Protein AF-0000000076195417 (afdb_homodimer)

Organism: Mytilus galloprovincialis (NCBI:txid29158)

Nearest PDB structures (foldseek):
  1zww-assembly1_B  TM=7.846E-01  e=1.740E-06  Mus musculus
  9g2r-assembly1_A  TM=7.597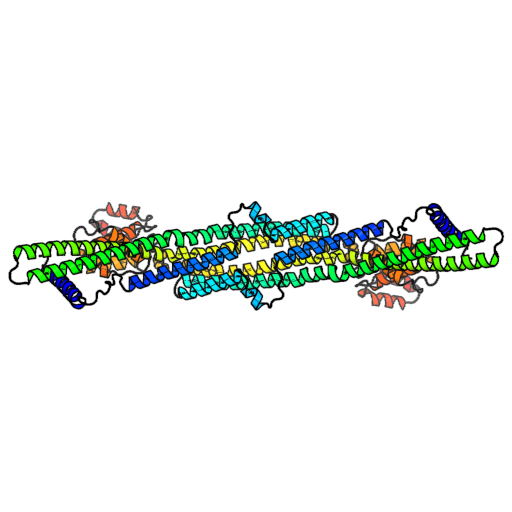E-01  e=6.320E-06  Homo sapiens
  2d4c-assembly2_D  TM=7.276E-01  e=5.664E-05  Homo sapiens
  2d4c-assembly1_B  TM=6.972E-01  e=1.080E-04  Homo sapiens
  2q12-assembly1_A-2  TM=5.935E-01  e=4.749E-03  Homo sapiens

Solvent-accessible surface area (backbone atoms only — not comparable to full-atom values): 40041 Å² total; per-residue (Å²): 129,85,59,65,61,64,60,45,50,56,47,48,54,51,47,52,57,48,58,74,55,59,80,66,87,62,80,79,79,82,65,51,73,67,52,48,54,50,51,51,49,54,51,48,53,51,50,40,44,52,53,50,45,53,34,49,41,64,54,58,55,75,69,90,62,56,69,68,62,51,49,62,68,32,48,50,30,47,34,11,52,52,28,37,52,36,10,60,74,60,29,69,86,37,71,52,13,38,50,29,36,54,48,11,52,50,35,36,52,45,33,51,47,50,51,51,40,42,52,49,44,43,60,62,31,45,47,58,49,46,42,44,65,69,46,53,49,52,54,49,50,53,32,48,51,49,27,53,52,33,44,52,51,26,53,53,35,44,52,51,23,53,53,32,51,55,54,44,72,47,91,84,58,64,52,69,61,32,46,52,51,25,51,54,34,43,52,51,26,53,50,30,46,51,50,24,51,50,30,46,47,51,33,50,29,50,52,23,48,53,57,24,41,42,62,63,62,41,46,33,58,54,50,47,51,50,47,51,38,52,37,30,52,52,44,39,52,54,40,64,60,46,50,61,54,49,50,48,54,62,71,58,42,56,79,43,49,51,72,53,35,44,66,68,55,53,24,61,44,62,71,43,72,51,53,63,65,57,52,55,35,50,51,46,26,56,75,50,46,42,84,75,44,84,54,46,82,71,45,78,32,56,65,70,58,21,50,31,52,47,25,19,52,19,43,66,60,72,66,66,74,83,42,44,86,37,46,29,22,40,40,45,35,45,53,49,44,53,67,39,24,74,62,41,70,72,37,72,86,46,42,63,57,55,53,53,32,71,70,42,58,77,92,51,24,61,64,48,44,52,54,56,52,70,66,40,57,67,62,36,34,57,62,69,107,127,87,58,65,62,65,59,46,51,54,48,49,53,49,45,52,59,48,58,74,56,58,79,68,86,61,80,78,77,83,65,52,74,68,53,48,53,50,52,50,49,53,50,48,53,51,51,41,44,52,54,48,47,54,34,50,42,65,54,59,55,76,69,90,62,54,68,67,63,52,49,62,68,31,50,49,29,47,36,11,52,50,30,38,50,36,10,61,74,62,28,70,85,37,70,54,11,39,50,27,36,54,50,12,52,50,35,38,51,44,34,51,46,51,51,51,38,42,50,49,43,43,61,64,32,46,46,57,48,46,43,44,65,70,46,54,50,51,53,49,48,51,34,50,51,50,27,54,51,33,45,53,51,27,54,53,35,45,53,52,24,53,53,32,51,55,55,44,73,46,91,85,57,64,52,67,61,33,47,53,50,23,51,54,33,44,51,51,26,53,50,30,48,52,51,24,51,49,30,47,47,51,34,50,30,50,50,24,47,54,58,23,41,43,61,62,61,40,44,33,58,54,49,49,51,50,47,52,38,51,37,29,50,53,46,38,53,55,39,65,61,47,50,58,54,50,51,48,53,62,72,56,43,58,82,43,50,51,72,53,36,42,64,68,56,53,24,61,44,61,70,43,70,51,53,63,66,56,52,54,36,51,51,46,27,56,74,51,46,43,85,75,44,82,55,47,82,71,46,78,32,55,66,70,57,20,50,31,51,47,24,19,51,18,45,66,60,72,66,65,74,79,41,45,85,38,45,30,20,40,40,44,35,46,51,50,43,53,66,40,25,75,62,42,71,73,38,73,87,44,42,64,58,55,53,53,33,68,71,44,59,76,91,52,25,61,64,47,44,53,54,57,52,68,65,41,58,67,62,37,33,56,59,68,106

Foldseek 3Di:
DPDVVVVVVVVVVVVVVCVVVVPDPPQDDPDDPVLVVLVVVLVVLLVVLVVVLVVLCVVLVDDPDDLVVVLCVDPLLVQLVVLQVVLVVVDCVDLSSVLSNLVSVLSSVLSSLSNVLSVLLCVLANVVSVCCNPPLSVVLVVLVVQLSVLSVVLSVLSNVLVVLVVVLVDPPPPNVVSVVVSVVSVVVNVVSVVSSVVSVVVSSVSSVVVVVCVVVNVVSVVSNVVSVVVSVVSSVVSCVVRVVVSVCSVQLALQAQQQLDALVSNCNSVVHLAHPLLVLLVVLCVQLVVVVDPCLLPDAFDPVLLVVQSVCVNRVNHDCVVCSNPSSSSSVNSVSSQVSHPAHLLGPVCVVQLVVLVPDDPVCSVVSVVVSLVVDDSSSSSHVD/DPPVVVVVVVVVVVVVVCVVVVPDPPQDDPDDPVRVVLVVVLVVLLVVLVVVLVVLCVVLVDDPDDLVVVLCPDPLLVQLVVLQVVLVVVDCVDLSSVLSNLVSVLSSVLSSLSNVLSVLLCVLANVVSVCCNPPLSVVLVVLVVQLSVLSVVLSVLSNVLVVLVVVLPDPPPPNVVSVVVSVVSVVVNVVSVVSSVVSVVVSSVSSCVVVVCVVVNVVSVVSNVVSVVVSVVSSVVSCVVRVVVSVCSVQLALQAQQQLDALVSNCNSVVHLAHPLLVLLVVLCVQLPVVVDPCLLPDAFDPVLLVVQSVCVNRVNHDCVVCSNPSSSSSVNSVSSQVSHPAHLLGPVCVVQLVVLVPDDPVCSVVSVVVSLVVDDSSSSSHVD

pLDDT: mean 89.17, std 13.35, range [26.06, 98.75]

Sequence (770 aa):
MFKPENLRKNFMRAKQLADQNLGRTEKTEVLSEDLQSVEKRVDQVKDVSTRTTKKIEAWVKTSSSEYEKRLKKMPETSLAISMIESAGVLGNETLMGNLYQMCGECQSNLASHLLNHDISVEKAVLQPMQEILDVEIPAINKFKKNLTKTTLDMDSLKTRWHQAVKQTQVSGTNMQQAANKADTMKEHYEDSCARMEQARDQLTTEMYNFIAREPEHSQKLLSLLEIQQAYHKKALDELDKTIPKMRDTLECNPHKPVYGLPLEEHLRVTGRDVALVIEACIVTIIEGGGMEEEGLFRIAGMASRVKKLKTSFDAGVVDMDEYALDIHSVAGALKQYLRELPEPLLTYYLYQDFINVLSLPQNQRLQALWKVVHDLPEPNYNNFRMFKPENLRKNFMRAKQLADQNLGRTEKTEVLSEDLQSVEKRVDQVKDVSTRTTKKIEAWVKTSSSEYEKRLKKMPETSLAISMIESAGVLGNETLMGNLYQMCGECQSNLASHLLNHDISVEKAVLQPMQEILDVEIPAINKFKKNLTKTTLDMDSLKTRWHQAVKQTQVSGTNMQQAANKADTMKEHYEDSCARMEQARDQLTTEMYNFIAREPEHSQKLLSLLEIQQAYHKKALDELDKTIPKMRDTLECNPHKPVYGLPLEEHLRVTGRDVALVIEACIVTIIEGGGMEEEGLFRIAGMASRVKKLKTSFDAGVVDMDEYALDIHSVAGALKQYLRELPEPLLTYYLYQDFINVLSLPQNQRLQALWKVVHDLPEPNYNNFR

Secondary structure (DSSP, 8-state):
---HHHHHHHHHHHHHHHHHTSSS------S-HHHHHHHHHHHHHHHHHHHHHHHHHHHHT---S-HHHHHHHSHHHHHHHHHHHHHHHH-TTSHHHHHHHHHHHHHHHHHHHHHHHHHHHIIIIIHHHHHIIIIIHHHHHHHHHHHHHHHHHHHHHHHHHHHHHHHHTSTTS-HHHHHHHHHHHHHHHHHHHHHHHHHHHHHHHHHHHHHHTHHHHHHHHHHHHHHHHHHHHHHHHHHHHHHHHHHHHHHT-S-S--TTS-HHHHHHHHT-SS-HHHHHHHHHHHHTTGGG-TTTTTSPPPHHHHHHHHHHHHHT---GGGGTT-HHHHHHHHHHHHHH-SS-TT-STTHHHHHHHHTS-HHHHHHHHHHHHHTS-HHHHHHH-/---HHHHHHHHHHHHHHHHHTSSS------S-HHHHHHHHHHHHHHHHHHHHHHHHHHHHT---S-HHHHHHH-HHHHHHHHHHHHHHHH-TTSHHHHHHHHHHHHHHHHHHHHHHHHHHHIIIIIHHHHHIIIIIHHHHHHHHHHHHHHHHHHHHHHHHHHHHHHHHTSTTS-HHHHHHHHHHHHHHHHHHHHHHHHHHHHHHHHHHHHHHTHHHHHHHHHHHHHHHHHHHHHHHHHHHHHHHHHHHHHHT-S-S--TTS-HHHHHHHHT-SS-HHHHHHHHHHHHTTGGG-TTTTTSPPPHHHHHHHHHHHHHT---GGGGTT-HHHHHHHHHHHHHH-SS-TT-STTHHHHHHHHTS-HHHHHHHHHHHHHTS-HHHHHHH-

Structure (mmCIF, N/CA/C/O backbone):
data_AF-0000000076195417-model_v1
#
loop_
_entity.id
_entity.type
_entity.pdbx_description
1 polymer 'Rho GTPase-activating protein 17/44'
#
loop_
_atom_site.group_PDB
_atom_site.id
_atom_site.type_symbol
_atom_site.label_atom_id
_atom_site.label_alt_id
_atom_site.label_comp_id
_atom_site.label_asym_id
_atom_site.label_entity_id
_atom_site.label_seq_id
_atom_site.pdbx_PDB_ins_code
_atom_site.Cartn_x
_atom_site.Cartn_y
_atom_site.Cartn_z
_atom_site.occupancy
_atom_site.B_iso_or_equiv
_atom_site.auth_seq_id
_atom_site.auth_comp_id
_atom_site.auth_asym_id
_atom_site.auth_atom_id
_atom_site.pdbx_PDB_model_num
ATOM 1 N N . MET A 1 1 ? 4.32 -67.812 -34.688 1 26.53 1 MET A N 1
ATOM 2 C CA . MET A 1 1 ? 3.855 -68.75 -33.656 1 26.53 1 MET A CA 1
ATOM 3 C C . MET A 1 1 ? 3.926 -68.062 -32.281 1 26.53 1 MET A C 1
ATOM 5 O O . MET A 1 1 ? 5 -67.688 -31.828 1 26.53 1 MET A O 1
ATOM 9 N N . PHE A 1 2 ? 2.934 -67.188 -31.984 1 35.84 2 PHE A N 1
ATOM 10 C CA . PHE A 1 2 ? 2.678 -66.5 -30.734 1 35.84 2 PHE A CA 1
ATOM 11 C C . PHE A 1 2 ? 2.795 -67.438 -29.547 1 35.84 2 PHE A C 1
ATOM 13 O O . PHE A 1 2 ? 1.992 -68.312 -29.391 1 35.84 2 PHE A O 1
ATOM 20 N N . LYS A 1 3 ? 4.039 -67.562 -29.172 1 45.53 3 LYS A N 1
ATOM 21 C CA . LYS A 1 3 ? 4.391 -68.688 -28.312 1 45.53 3 LYS A CA 1
ATOM 22 C C . LYS A 1 3 ? 3.607 -68.688 -27 1 45.53 3 LYS A C 1
ATOM 24 O O . LYS A 1 3 ? 3.641 -67.688 -26.281 1 45.53 3 LYS A O 1
ATOM 29 N N . PRO A 1 4 ? 2.615 -69.5 -26.766 1 46.12 4 PRO A N 1
ATOM 30 C CA . PRO A 1 4 ? 1.839 -69.75 -25.547 1 46.12 4 PRO A CA 1
ATOM 31 C C . PRO A 1 4 ? 2.701 -69.75 -24.281 1 46.12 4 PRO A C 1
ATOM 33 O O . PRO A 1 4 ? 2.18 -69.625 -23.172 1 46.12 4 PRO A O 1
ATOM 36 N N . GLU A 1 5 ? 3.994 -69.938 -24.531 1 44.47 5 GLU A N 1
ATOM 37 C CA . GLU A 1 5 ? 4.875 -70.125 -23.391 1 44.47 5 GLU A CA 1
ATOM 38 C C . GLU A 1 5 ? 5.031 -68.812 -22.609 1 44.47 5 GLU A C 1
ATOM 40 O O . GLU A 1 5 ? 5.078 -68.812 -21.375 1 44.47 5 GLU A O 1
ATOM 45 N N . ASN A 1 6 ? 5.238 -67.625 -23.312 1 43.72 6 ASN A N 1
ATOM 46 C CA . ASN A 1 6 ? 5.453 -66.375 -22.609 1 43.72 6 ASN A CA 1
ATOM 47 C C . ASN A 1 6 ? 4.199 -65.938 -21.875 1 43.72 6 ASN A C 1
ATOM 49 O O . ASN A 1 6 ? 4.285 -65.25 -20.844 1 43.72 6 ASN A O 1
ATOM 53 N N . LEU A 1 7 ? 2.928 -66.188 -22.406 1 43.62 7 LEU A N 1
ATOM 54 C CA . LEU A 1 7 ? 1.688 -65.938 -21.672 1 43.62 7 LEU A CA 1
ATOM 55 C C . LEU A 1 7 ? 1.623 -66.812 -20.422 1 43.62 7 LEU A C 1
ATOM 57 O O . LEU A 1 7 ? 1.165 -66.375 -19.359 1 43.62 7 LEU A O 1
ATOM 61 N N . ARG A 1 8 ? 2.121 -68.062 -20.516 1 48.41 8 ARG A N 1
ATOM 62 C CA . ARG A 1 8 ? 2.125 -69 -19.391 1 48.41 8 ARG A CA 1
ATOM 63 C C . ARG A 1 8 ? 3.006 -68.5 -18.266 1 48.41 8 ARG A C 1
ATOM 65 O O . ARG A 1 8 ? 2.631 -68.562 -17.094 1 48.41 8 ARG A O 1
ATOM 72 N N . LYS A 1 9 ? 4.156 -67.938 -18.625 1 51.38 9 LYS A N 1
ATOM 73 C CA . LYS A 1 9 ? 5.082 -67.438 -17.594 1 51.38 9 LYS A CA 1
ATOM 74 C C . LYS A 1 9 ? 4.516 -66.25 -16.891 1 51.38 9 LYS A C 1
ATOM 76 O O . LYS A 1 9 ? 4.633 -66.125 -15.672 1 51.38 9 LYS A O 1
ATOM 81 N N . ASN A 1 10 ? 3.969 -65.312 -17.656 1 45.44 10 ASN A N 1
ATOM 82 C CA . ASN A 1 10 ? 3.326 -64.188 -17.016 1 45.44 10 ASN A CA 1
ATOM 83 C C . ASN A 1 10 ? 2.131 -64.625 -16.172 1 45.44 10 ASN A C 1
ATOM 85 O O . ASN A 1 10 ? 1.907 -64.125 -15.086 1 45.44 10 ASN A O 1
ATOM 89 N N . PHE A 1 11 ? 1.385 -65.688 -16.625 1 45.47 11 PHE A N 1
ATOM 90 C CA . PHE A 1 11 ? 0.306 -66.25 -15.828 1 45.47 11 PHE A CA 1
ATOM 91 C C . PHE A 1 11 ? 0.859 -66.938 -14.594 1 45.47 11 PHE A C 1
ATOM 93 O O . PHE A 1 11 ? 0.308 -66.812 -13.5 1 45.47 11 PHE A O 1
ATOM 100 N N . MET A 1 12 ? 1.918 -67.75 -14.766 1 48.66 12 MET A N 1
ATOM 101 C CA . MET A 1 12 ? 2.486 -68.438 -13.609 1 48.66 12 MET A CA 1
ATOM 102 C C . MET A 1 12 ? 3.029 -67.438 -12.602 1 48.66 12 MET A C 1
ATOM 104 O O . MET A 1 12 ? 2.914 -67.625 -11.391 1 48.66 12 MET A O 1
ATOM 108 N N . ARG A 1 13 ? 3.75 -66.312 -13 1 48.97 13 ARG A N 1
ATOM 109 C CA . ARG A 1 13 ? 4.227 -65.312 -12.086 1 48.97 13 ARG A CA 1
ATOM 110 C C . ARG A 1 13 ? 3.057 -64.562 -11.438 1 48.97 13 ARG A C 1
ATOM 112 O O . ARG A 1 13 ? 3.096 -64.25 -10.242 1 48.97 13 ARG A O 1
ATOM 119 N N . ALA A 1 14 ? 1.977 -64.375 -12.086 1 45.75 14 ALA A N 1
ATOM 120 C CA . ALA A 1 14 ? 0.749 -63.812 -11.492 1 45.75 14 ALA A CA 1
ATOM 121 C C . ALA A 1 14 ? 0.138 -64.812 -10.523 1 45.75 14 ALA A C 1
ATOM 123 O O . ALA A 1 14 ? -0.35 -64.438 -9.453 1 45.75 14 ALA A O 1
ATOM 124 N N . LYS A 1 15 ? 0.17 -66.125 -10.883 1 45.31 15 LYS A N 1
ATOM 125 C CA . LYS A 1 15 ? -0.3 -67.188 -9.984 1 45.31 15 LYS A CA 1
ATOM 126 C C . LYS A 1 15 ? 0.559 -67.25 -8.727 1 45.31 15 LYS A C 1
ATOM 128 O O . LYS A 1 15 ? 0.035 -67.375 -7.613 1 45.31 15 LYS A O 1
ATOM 133 N N . GLN A 1 16 ? 1.922 -67.312 -8.844 1 47.81 16 GLN A N 1
ATOM 134 C CA . GLN A 1 16 ? 2.807 -67.375 -7.684 1 47.81 16 GLN A CA 1
ATOM 135 C C . GLN A 1 16 ? 2.65 -66.188 -6.793 1 47.81 16 GLN A C 1
ATOM 137 O O . GLN A 1 16 ? 2.617 -66.25 -5.566 1 47.81 16 GLN A O 1
ATOM 142 N N . LEU A 1 17 ? 2.576 -64.938 -7.371 1 44.66 17 LEU A N 1
ATOM 143 C CA . LEU A 1 17 ? 2.348 -63.781 -6.566 1 44.66 17 LEU A CA 1
ATOM 144 C C . LEU A 1 17 ? 0.955 -63.781 -5.945 1 44.66 17 LEU A C 1
ATOM 146 O O . LEU A 1 17 ? 0.776 -63.375 -4.797 1 44.66 17 LEU A O 1
ATOM 150 N N . ALA A 1 18 ? -0.004 -64.375 -6.676 1 43.78 18 ALA A N 1
ATOM 151 C CA . ALA A 1 18 ? -1.34 -64.562 -6.129 1 43.78 18 ALA A CA 1
ATOM 152 C C . ALA A 1 18 ? -1.309 -65.625 -4.992 1 43.78 18 ALA A C 1
ATOM 154 O O . ALA A 1 18 ? -1.994 -65.438 -3.982 1 43.78 18 ALA A O 1
ATOM 155 N N . ASP A 1 19 ? -0.664 -66.75 -5.141 1 44.41 19 ASP A N 1
ATOM 156 C CA . ASP A 1 19 ? -0.588 -67.75 -4.109 1 44.41 19 ASP A CA 1
ATOM 157 C C . ASP A 1 19 ? 0.083 -67.25 -2.846 1 44.41 19 ASP A C 1
ATOM 159 O O . ASP A 1 19 ? -0.297 -67.625 -1.73 1 44.41 19 ASP A O 1
ATOM 163 N N . GLN A 1 20 ? 1.288 -66.625 -2.939 1 44.62 20 GLN A N 1
ATOM 164 C CA . GLN A 1 20 ? 1.945 -66.188 -1.714 1 44.62 20 GLN A CA 1
ATOM 165 C C . GLN A 1 20 ? 1.063 -65.188 -0.939 1 44.62 20 GLN A C 1
ATOM 167 O O . GLN A 1 20 ? 1.107 -65.188 0.292 1 44.62 20 GLN A O 1
ATOM 172 N N . ASN A 1 21 ? 0.332 -64.312 -1.54 1 40.31 21 ASN A N 1
ATOM 173 C CA . ASN A 1 21 ? -0.526 -63.438 -0.771 1 40.31 21 ASN A CA 1
ATOM 174 C C . ASN A 1 21 ? -1.904 -64.062 -0.536 1 40.31 21 ASN A C 1
ATOM 176 O O . ASN A 1 21 ? -2.873 -63.344 -0.284 1 40.31 21 ASN A O 1
ATOM 180 N N . LEU A 1 22 ? -2.207 -65.312 -0.709 1 39.75 22 LEU A N 1
ATOM 181 C CA . LEU A 1 22 ? -3.486 -65.938 -0.486 1 39.75 22 LEU A CA 1
ATOM 182 C C . LEU A 1 22 ? -4.039 -65.625 0.896 1 39.75 22 LEU A C 1
ATOM 184 O O . LEU A 1 22 ? -5.254 -65.625 1.106 1 39.75 22 LEU A O 1
ATOM 188 N N . GLY A 1 23 ? -3.305 -65.938 2.041 1 39.84 23 GLY A N 1
ATOM 189 C CA . GLY A 1 23 ? -3.936 -65.875 3.35 1 39.84 23 GLY A CA 1
ATOM 190 C C . GLY A 1 23 ? -4.449 -64.5 3.701 1 39.84 23 GLY A C 1
ATOM 191 O O . GLY A 1 23 ? -5.336 -64.375 4.547 1 39.84 23 GLY A O 1
ATOM 192 N N . ARG A 1 24 ? -3.543 -63.406 4.035 1 42.97 24 ARG A N 1
ATOM 193 C CA . ARG A 1 24 ? -3.955 -62.156 4.676 1 42.97 24 ARG A CA 1
ATOM 194 C C . ARG A 1 24 ? -4.75 -61.281 3.715 1 42.97 24 ARG A C 1
ATOM 196 O O . ARG A 1 24 ? -4.375 -61.125 2.551 1 42.97 24 ARG A O 1
ATOM 203 N N . THR A 1 25 ? -6.07 -61.062 3.758 1 45.56 25 THR A N 1
ATOM 204 C CA . THR A 1 25 ? -7.012 -60.125 3.191 1 45.56 25 THR A CA 1
ATOM 205 C C . THR A 1 25 ? -6.309 -58.781 2.857 1 45.56 25 THR A C 1
ATOM 207 O O . THR A 1 25 ? -6.414 -57.812 3.605 1 45.56 25 THR A O 1
ATOM 210 N N . GLU A 1 26 ? -5.109 -58.625 2.836 1 51.22 26 GLU A N 1
ATOM 211 C CA . GLU A 1 26 ? -4.477 -57.312 2.703 1 51.22 26 GLU A CA 1
ATOM 212 C C . GLU A 1 26 ? -4.805 -56.688 1.354 1 51.22 26 GLU A C 1
ATOM 214 O O . GLU A 1 26 ? -4.746 -57.344 0.318 1 51.22 26 GLU A O 1
ATOM 219 N N . LYS A 1 27 ? -5.645 -55.594 1.297 1 61.94 27 LYS A N 1
ATOM 220 C CA . LYS A 1 27 ? -5.992 -54.75 0.159 1 61.94 27 LYS A CA 1
ATOM 221 C C . LYS A 1 27 ? -4.812 -54.594 -0.802 1 61.94 27 LYS A C 1
ATOM 223 O O . LYS A 1 27 ? -3.689 -54.312 -0.379 1 61.94 27 LYS A O 1
ATOM 228 N N . THR A 1 28 ? -5.004 -55.219 -1.99 1 73.12 28 THR A N 1
ATOM 229 C CA . THR A 1 28 ? -3.979 -55.188 -3.025 1 73.12 28 THR A CA 1
ATOM 230 C C . THR A 1 28 ? -3.557 -53.719 -3.283 1 73.12 28 THR A C 1
ATOM 232 O O . THR A 1 28 ? -4.402 -52.844 -3.393 1 73.12 28 THR A O 1
ATOM 235 N N . GLU A 1 29 ? -2.295 -53.531 -3.027 1 74.19 29 GLU A N 1
ATOM 236 C CA . GLU A 1 29 ? -1.74 -52.25 -3.373 1 74.19 29 GLU A CA 1
ATOM 237 C C . GLU A 1 29 ? -1.612 -52.062 -4.887 1 74.19 29 GLU A C 1
ATOM 239 O O . GLU A 1 29 ? -0.798 -52.75 -5.52 1 74.19 29 GLU A O 1
ATOM 244 N N . VAL A 1 30 ? -2.488 -51.281 -5.402 1 80.19 30 VAL A N 1
ATOM 245 C CA . VAL A 1 30 ? -2.631 -51.219 -6.855 1 80.19 30 VAL A CA 1
ATOM 246 C C . VAL A 1 30 ? -1.757 -50.094 -7.406 1 80.19 30 VAL A C 1
ATOM 248 O O . VAL A 1 30 ? -1.431 -50.062 -8.594 1 80.19 30 VAL A O 1
ATOM 251 N N . LEU A 1 31 ? -1.301 -49.25 -6.547 1 79.19 31 LEU A N 1
ATOM 252 C CA . LEU A 1 31 ? -0.487 -48.156 -7.059 1 79.19 31 LEU A CA 1
ATOM 253 C C . LEU A 1 31 ? 0.999 -48.438 -6.891 1 79.19 31 LEU A C 1
ATOM 255 O O . LEU A 1 31 ? 1.427 -48.906 -5.832 1 79.19 31 LEU A O 1
ATOM 259 N N . SER A 1 32 ? 1.723 -48.156 -7.949 1 79.69 32 SER A N 1
ATOM 260 C CA . SER A 1 32 ? 3.176 -48.281 -7.871 1 79.69 32 SER A CA 1
ATOM 261 C C . SER A 1 32 ? 3.764 -47.219 -6.93 1 79.69 32 SER A C 1
ATOM 263 O O . SER A 1 32 ? 3.064 -46.312 -6.5 1 79.69 32 SER A O 1
ATOM 265 N N . GLU A 1 33 ? 4.992 -47.406 -6.52 1 79.5 33 GLU A N 1
ATOM 266 C CA . GLU A 1 33 ? 5.672 -46.438 -5.652 1 79.5 33 GLU A CA 1
ATOM 267 C C . GLU A 1 33 ? 5.688 -45.031 -6.273 1 79.5 33 GLU A C 1
ATOM 269 O O . GLU A 1 33 ? 5.473 -44.062 -5.578 1 79.5 33 GLU A O 1
ATOM 274 N N . ASP A 1 34 ? 5.875 -44.969 -7.555 1 81.12 34 ASP A N 1
ATOM 275 C CA . ASP A 1 34 ? 5.902 -43.719 -8.266 1 81.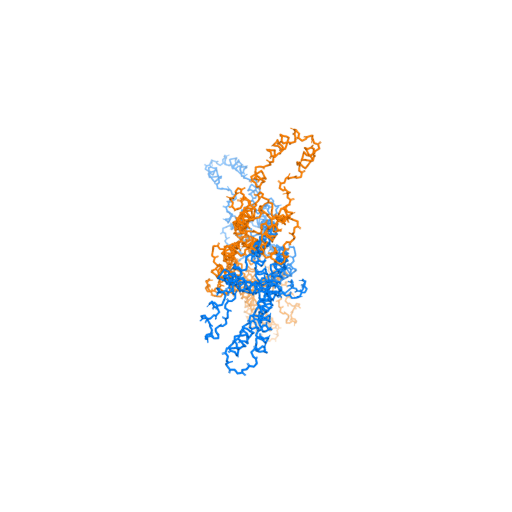12 34 ASP A CA 1
ATOM 276 C C . ASP A 1 34 ? 4.531 -43.031 -8.234 1 81.12 34 ASP A C 1
ATOM 278 O O . ASP A 1 34 ? 4.438 -41.812 -8.055 1 81.12 34 ASP A O 1
ATOM 282 N N . LEU A 1 35 ? 3.535 -43.844 -8.391 1 85.88 35 LEU A N 1
ATOM 283 C CA . LEU A 1 35 ? 2.18 -43.312 -8.391 1 85.88 35 LEU A CA 1
ATOM 284 C C . LEU A 1 35 ? 1.787 -42.812 -7 1 85.88 35 LEU A C 1
ATOM 286 O O . LEU A 1 35 ? 1.042 -41.844 -6.863 1 85.88 35 LEU A O 1
ATOM 290 N N . GLN A 1 36 ? 2.344 -43.5 -6.023 1 90.25 36 GLN A N 1
ATOM 291 C CA . GLN A 1 36 ? 2.104 -43.062 -4.656 1 90.25 36 GLN A CA 1
ATOM 292 C C . GLN A 1 36 ? 2.75 -41.719 -4.391 1 90.25 36 GLN A C 1
ATOM 294 O O . GLN A 1 36 ? 2.176 -40.875 -3.697 1 90.25 36 GLN A O 1
ATOM 299 N N . SER A 1 37 ? 3.906 -41.594 -4.91 1 90.12 37 SER A N 1
ATOM 300 C CA . SER A 1 37 ? 4.602 -40.312 -4.766 1 90.12 37 SER A CA 1
ATOM 301 C C . SER A 1 37 ? 3.832 -39.188 -5.445 1 90.12 37 SER A C 1
ATOM 303 O O . SER A 1 37 ? 3.76 -38.062 -4.922 1 90.12 37 SER A O 1
ATOM 305 N N . VAL A 1 38 ? 3.291 -39.469 -6.578 1 91.25 38 VAL A N 1
ATOM 306 C CA . VAL A 1 38 ? 2.516 -38.5 -7.328 1 91.25 38 VAL A CA 1
ATOM 307 C C . VAL A 1 38 ? 1.244 -38.125 -6.559 1 91.25 38 VAL A C 1
ATOM 309 O O . VAL A 1 38 ? 0.849 -36.969 -6.5 1 91.25 38 VAL A O 1
ATOM 312 N N . GLU A 1 39 ? 0.61 -39.094 -6.051 1 93.38 39 GLU A N 1
ATOM 313 C CA . GLU A 1 39 ? -0.588 -38.875 -5.25 1 93.38 39 GLU A CA 1
ATOM 314 C C . GLU A 1 39 ? -0.29 -37.969 -4.051 1 93.38 39 GLU A C 1
ATOM 316 O O . GLU A 1 39 ? -1.085 -37.094 -3.715 1 93.38 39 GLU A O 1
ATOM 321 N N . LYS A 1 40 ? 0.772 -38.25 -3.445 1 94.25 40 LYS A N 1
ATOM 322 C CA . LYS A 1 40 ? 1.195 -37.438 -2.32 1 94.25 40 LYS A CA 1
ATOM 323 C C . LYS A 1 40 ? 1.393 -35.969 -2.75 1 94.25 40 LYS A C 1
ATOM 325 O O . LYS A 1 40 ? 1.021 -35.062 -2.023 1 94.25 40 LYS A O 1
ATOM 330 N N . ARG A 1 41 ? 1.973 -35.812 -3.879 1 93.38 41 ARG A N 1
ATOM 331 C CA . ARG A 1 41 ? 2.191 -34.469 -4.414 1 93.38 41 ARG A CA 1
ATOM 332 C C . ARG A 1 41 ? 0.868 -33.75 -4.66 1 93.38 41 ARG A C 1
ATOM 334 O O . ARG A 1 41 ? 0.734 -32.562 -4.363 1 93.38 41 ARG A O 1
ATOM 341 N N . VAL A 1 42 ? -0.047 -34.438 -5.219 1 95.31 42 VAL A N 1
ATOM 342 C CA . VAL A 1 42 ? -1.373 -33.875 -5.461 1 95.31 42 VAL A CA 1
ATOM 343 C C . VAL A 1 42 ? -1.989 -33.438 -4.137 1 95.31 42 VAL A C 1
ATOM 345 O O . VAL A 1 42 ? -2.549 -32.344 -4.055 1 95.31 42 VAL A O 1
ATOM 348 N N . ASP A 1 43 ? -1.859 -34.219 -3.117 1 95.81 43 ASP A N 1
ATOM 349 C CA . ASP A 1 43 ? -2.404 -33.875 -1.802 1 95.81 43 ASP A CA 1
ATOM 350 C C . ASP A 1 43 ? -1.712 -32.656 -1.206 1 95.81 43 ASP A C 1
ATOM 352 O O . ASP A 1 43 ? -2.352 -31.844 -0.545 1 95.81 43 ASP A O 1
ATOM 356 N N . GLN A 1 44 ? -0.448 -32.625 -1.396 1 96.38 44 GLN A N 1
ATOM 357 C CA . GLN A 1 44 ? 0.307 -31.469 -0.911 1 96.38 44 GLN A CA 1
ATOM 358 C C . GLN A 1 44 ? -0.172 -30.172 -1.571 1 96.38 44 GLN A C 1
ATOM 360 O O . GLN A 1 44 ? -0.353 -29.156 -0.898 1 96.38 44 GLN A O 1
ATOM 365 N N . VAL A 1 45 ? -0.345 -30.203 -2.871 1 95.88 45 VAL A N 1
ATOM 366 C CA . VAL A 1 45 ? -0.8 -29.016 -3.6 1 95.88 45 VAL A CA 1
ATOM 367 C C . VAL A 1 45 ? -2.195 -28.625 -3.121 1 95.88 45 VAL A C 1
ATOM 369 O O . VAL A 1 45 ? -2.496 -27.438 -2.982 1 95.88 45 VAL A O 1
ATOM 372 N N . LYS A 1 46 ? -3.029 -29.625 -2.918 1 96.56 46 LYS A N 1
ATOM 373 C CA . LYS A 1 46 ? -4.359 -29.375 -2.375 1 96.56 46 LYS A CA 1
ATOM 374 C C . LYS A 1 46 ? -4.277 -28.656 -1.031 1 96.56 46 LYS A C 1
ATOM 376 O O . LYS A 1 46 ? -4.953 -27.641 -0.817 1 96.56 46 LYS A O 1
ATOM 381 N N . ASP A 1 47 ? -3.484 -29.109 -0.172 1 96.94 47 ASP A N 1
ATOM 382 C CA . ASP A 1 47 ? -3.334 -28.547 1.169 1 96.94 47 ASP A CA 1
ATOM 383 C C . ASP A 1 47 ? -2.824 -27.109 1.112 1 96.94 47 ASP A C 1
ATOM 385 O O . ASP A 1 47 ? -3.383 -26.219 1.761 1 96.94 47 ASP A O 1
ATOM 389 N N . VAL A 1 48 ? -1.792 -26.922 0.363 1 96.69 48 VAL A N 1
ATOM 390 C CA . VAL A 1 48 ? -1.172 -25.609 0.257 1 96.69 48 VAL A CA 1
ATOM 391 C C . VAL A 1 48 ? -2.154 -24.625 -0.374 1 96.69 48 VAL A C 1
ATOM 393 O O . VAL A 1 48 ? -2.236 -23.469 0.044 1 96.69 48 VAL A O 1
ATOM 396 N N . SER A 1 49 ? -2.854 -25.062 -1.406 1 96.81 49 SER A N 1
ATOM 397 C CA . SER A 1 49 ? -3.848 -24.219 -2.047 1 96.81 49 SER A CA 1
ATOM 398 C C . SER A 1 49 ? -4.957 -23.828 -1.072 1 96.81 49 SER A C 1
ATOM 400 O O . SER A 1 49 ? -5.418 -22.688 -1.069 1 96.81 49 SER A O 1
ATOM 402 N N . THR A 1 50 ? -5.367 -24.766 -0.243 1 97.38 50 THR A N 1
ATOM 403 C CA . THR A 1 50 ? -6.406 -24.516 0.75 1 97.38 50 THR A CA 1
ATOM 404 C C . THR A 1 50 ? -5.949 -23.469 1.761 1 97.38 50 THR A C 1
ATOM 406 O O . THR A 1 50 ? -6.668 -22.5 2.039 1 97.38 50 THR A O 1
ATOM 409 N N . ARG A 1 51 ? -4.785 -23.609 2.26 1 96.81 51 ARG A N 1
ATOM 410 C CA . ARG A 1 51 ? -4.234 -22.703 3.25 1 96.81 51 ARG A CA 1
ATOM 411 C C . ARG A 1 51 ? -4.051 -21.297 2.66 1 96.81 51 ARG A C 1
ATOM 413 O O . ARG A 1 51 ? -4.422 -20.312 3.283 1 96.81 51 ARG A O 1
ATOM 420 N N . THR A 1 52 ? -3.49 -21.266 1.524 1 97 52 THR A N 1
ATOM 421 C CA . THR A 1 52 ? -3.199 -19.984 0.885 1 97 52 THR A CA 1
ATOM 422 C C . THR A 1 52 ? -4.492 -19.234 0.567 1 97 52 THR A C 1
ATOM 424 O O . THR A 1 52 ? -4.582 -18.016 0.789 1 97 52 THR A O 1
ATOM 427 N N . THR A 1 53 ? -5.453 -19.969 0.06 1 96.94 53 THR A N 1
ATOM 428 C CA . THR A 1 53 ? -6.734 -19.359 -0.272 1 96.94 53 THR A CA 1
ATOM 429 C C . THR A 1 53 ? -7.383 -18.75 0.967 1 96.94 53 THR A C 1
ATOM 431 O O . THR A 1 53 ? -7.879 -17.625 0.921 1 96.94 53 THR A O 1
ATOM 434 N N . LYS A 1 54 ? -7.324 -19.438 2.018 1 96.75 54 LYS A N 1
ATOM 435 C CA . LYS A 1 54 ? -7.914 -18.969 3.266 1 96.75 54 LYS A CA 1
ATOM 436 C C . LYS A 1 54 ? -7.215 -17.703 3.756 1 96.75 54 LYS A C 1
ATOM 438 O O . LYS A 1 54 ? -7.871 -16.75 4.18 1 96.75 54 LYS A O 1
ATOM 443 N N . LYS A 1 55 ? -5.945 -17.703 3.727 1 97.19 55 LYS A N 1
ATOM 444 C CA . LYS A 1 55 ? -5.168 -16.562 4.211 1 97.19 55 LYS A CA 1
ATOM 445 C C . LYS A 1 55 ? -5.355 -15.344 3.309 1 97.19 55 LYS A C 1
ATOM 447 O O . LYS A 1 55 ? -5.418 -14.211 3.791 1 97.19 55 LYS A O 1
ATOM 452 N N . ILE A 1 56 ? -5.402 -15.578 1.974 1 97 56 ILE A N 1
ATOM 453 C CA . ILE A 1 56 ? -5.605 -14.469 1.047 1 97 56 ILE A CA 1
ATOM 454 C C . ILE A 1 56 ? -6.992 -13.867 1.264 1 97 56 ILE A C 1
ATOM 456 O O . ILE A 1 56 ? -7.156 -12.641 1.224 1 97 56 ILE A O 1
ATOM 460 N N . GLU A 1 57 ? -7.953 -14.727 1.497 1 94.94 57 GLU A N 1
ATOM 461 C CA . GLU A 1 57 ? -9.312 -14.258 1.762 1 94.94 57 GLU A CA 1
ATOM 462 C C . GLU A 1 57 ? -9.352 -13.359 2.998 1 94.94 57 GLU A C 1
ATOM 464 O O . GLU A 1 57 ? -10.039 -12.344 3.01 1 94.94 57 GLU A O 1
ATOM 469 N N . ALA A 1 58 ? -8.648 -13.773 4.004 1 94 58 ALA A N 1
ATOM 470 C CA . ALA A 1 58 ? -8.594 -13.008 5.246 1 94 58 ALA A CA 1
ATOM 471 C C . ALA A 1 58 ? -7.871 -11.68 5.035 1 94 58 ALA A C 1
ATOM 473 O O . ALA A 1 58 ? -8.227 -10.672 5.648 1 94 58 ALA A O 1
ATOM 474 N N . TRP A 1 59 ? -6.91 -11.648 4.176 1 94.19 59 TRP A N 1
ATOM 475 C CA . TRP A 1 59 ? -6.086 -10.477 3.908 1 94.19 59 TRP A CA 1
ATOM 476 C C . TRP A 1 59 ? -6.855 -9.445 3.09 1 94.19 59 TRP A C 1
ATOM 478 O O . TRP A 1 59 ? -6.883 -8.266 3.439 1 94.19 59 TRP A O 1
ATOM 488 N N . VAL A 1 60 ? -7.523 -9.852 1.957 1 91.5 60 VAL A N 1
ATOM 489 C CA . VAL A 1 60 ? -8.203 -8.922 1.059 1 91.5 60 VAL A CA 1
ATOM 490 C C . VAL A 1 60 ? -9.648 -8.727 1.518 1 91.5 60 VAL A C 1
ATOM 492 O O . VAL A 1 60 ? -10.328 -7.809 1.053 1 91.5 60 VAL A O 1
ATOM 495 N N . LYS A 1 61 ? -10.133 -9.359 2.527 1 84.12 61 LYS A N 1
ATOM 496 C CA . LYS A 1 61 ? -11.508 -9.273 3.014 1 84.12 61 LYS A CA 1
ATOM 497 C C . LYS A 1 61 ? -12.5 -9.383 1.866 1 84.12 61 LYS A C 1
ATOM 499 O O . LYS A 1 61 ? -13.234 -8.438 1.576 1 84.12 61 LYS A O 1
ATOM 504 N N . THR A 1 62 ? -12.617 -10.391 1.33 1 84.38 62 THR A N 1
ATOM 505 C CA . THR A 1 62 ? -13.484 -10.648 0.18 1 84.38 62 THR A CA 1
ATOM 506 C C . THR A 1 62 ? -14.938 -10.344 0.518 1 84.38 62 THR A C 1
ATOM 508 O O . THR A 1 62 ? -15.367 -10.531 1.658 1 84.38 62 THR A O 1
ATOM 511 N N . SER A 1 63 ? -15.539 -9.648 -0.441 1 83.62 63 SER A N 1
ATOM 512 C CA . SER A 1 63 ? -16.938 -9.242 -0.257 1 83.62 63 SER A CA 1
ATOM 513 C C . SER A 1 63 ? -17.734 -9.406 -1.546 1 83.62 63 SER A C 1
ATOM 515 O O . SER A 1 63 ? -17.188 -9.258 -2.643 1 83.62 63 SER A O 1
ATOM 517 N N . SER A 1 64 ? -18.938 -9.805 -1.378 1 85.88 64 SER A N 1
ATOM 518 C CA . SER A 1 64 ? -19.844 -9.953 -2.518 1 85.88 64 SER A CA 1
ATOM 519 C C . SER A 1 64 ? -20.516 -8.625 -2.867 1 85.88 64 SER A C 1
ATOM 521 O O . SER A 1 64 ? -21.219 -8.531 -3.869 1 85.88 64 SER A O 1
ATOM 523 N N . SER A 1 65 ? -20.188 -7.691 -2.148 1 86 65 SER A N 1
ATOM 524 C CA . SER A 1 65 ? -20.828 -6.398 -2.344 1 86 65 SER A CA 1
ATOM 525 C C . SER A 1 65 ? -20.359 -5.727 -3.629 1 86 65 SER A C 1
ATOM 527 O O . SER A 1 65 ? -19.312 -6.094 -4.18 1 86 65 SER A O 1
ATOM 529 N N . GLU A 1 66 ? -21.234 -4.777 -4.047 1 91.75 66 GLU A N 1
ATOM 530 C CA . GLU A 1 66 ? -20.891 -3.988 -5.227 1 91.75 66 GLU A CA 1
ATOM 531 C C . GLU A 1 66 ? -19.688 -3.084 -4.957 1 91.75 66 GLU A C 1
ATOM 533 O O . GLU A 1 66 ? -19.375 -2.791 -3.801 1 91.75 66 GLU A O 1
ATOM 538 N N . TYR A 1 67 ? -19.062 -2.678 -5.969 1 94.31 67 TYR A N 1
ATOM 539 C CA . TYR A 1 67 ? -17.828 -1.89 -5.91 1 94.31 67 TYR A CA 1
ATOM 540 C C . TYR A 1 67 ? -18 -0.674 -5.008 1 94.31 67 TYR A C 1
ATOM 542 O O . TYR A 1 67 ? -17.219 -0.459 -4.086 1 94.31 67 TYR A O 1
ATOM 550 N N . GLU A 1 68 ? -19.047 0.12 -5.223 1 94.44 68 GLU A N 1
ATOM 551 C CA . GLU A 1 68 ? -19.266 1.375 -4.508 1 94.44 68 GLU A CA 1
ATOM 552 C C . GLU A 1 68 ? -19.484 1.132 -3.018 1 94.44 68 GLU A C 1
ATOM 554 O O . GLU A 1 68 ? -19 1.897 -2.18 1 94.44 68 GLU A O 1
ATOM 559 N N . LYS A 1 69 ? -20.234 0.166 -2.756 1 94.75 69 LYS A N 1
ATOM 560 C CA . LYS A 1 69 ? -20.5 -0.175 -1.363 1 94.75 69 LYS A CA 1
ATOM 561 C C . LYS A 1 69 ? -19.234 -0.627 -0.649 1 94.75 69 LYS A C 1
ATOM 563 O O . LYS A 1 69 ? -19.016 -0.28 0.513 1 94.75 69 LYS A O 1
ATOM 568 N N . ARG A 1 70 ? -18.406 -1.387 -1.357 1 94.44 70 ARG A N 1
ATOM 569 C CA . ARG A 1 70 ? -17.141 -1.834 -0.789 1 94.44 70 ARG A CA 1
ATOM 570 C C . ARG A 1 70 ? -16.203 -0.654 -0.529 1 94.44 70 ARG A C 1
ATOM 572 O O . ARG A 1 70 ? -15.555 -0.589 0.516 1 94.44 70 ARG A O 1
ATOM 579 N N . LEU A 1 71 ? -16.188 0.174 -1.501 1 95.81 71 LEU A N 1
ATOM 580 C CA . LEU A 1 71 ? -15.328 1.345 -1.403 1 95.81 71 LEU A CA 1
ATOM 581 C C . LEU A 1 71 ? -15.719 2.209 -0.209 1 95.81 71 LEU A C 1
ATOM 583 O O . LEU A 1 71 ? -14.852 2.684 0.528 1 95.81 71 LEU A O 1
ATOM 587 N N . LYS A 1 72 ? -16.969 2.445 0.058 1 94.5 72 LYS A N 1
ATOM 588 C CA . LYS A 1 72 ? -17.484 3.309 1.118 1 94.5 72 LYS A CA 1
ATOM 589 C C . LYS A 1 72 ? -17.188 2.719 2.496 1 94.5 72 LYS A C 1
ATOM 591 O O . LYS A 1 72 ? -17.047 3.457 3.473 1 94.5 72 LYS A O 1
ATOM 596 N N . LYS A 1 73 ? -17.062 1.527 2.574 1 93.44 73 LYS A N 1
ATOM 597 C CA . LYS A 1 73 ? -16.875 0.848 3.852 1 93.44 73 LYS A CA 1
ATOM 598 C C . LYS A 1 73 ? -15.406 0.849 4.262 1 93.44 73 LYS A C 1
ATOM 600 O O . LYS A 1 73 ? -15.078 0.581 5.422 1 93.44 73 LYS A O 1
ATOM 605 N N . MET A 1 74 ? -14.539 1.208 3.367 1 94.56 74 MET A N 1
ATOM 606 C CA . MET A 1 74 ? -13.102 1.183 3.643 1 94.56 74 MET A CA 1
ATOM 607 C C . MET A 1 74 ? -12.711 2.328 4.566 1 94.56 74 MET A C 1
ATOM 609 O O . MET A 1 74 ? -13.148 3.463 4.383 1 94.56 74 MET A O 1
ATOM 613 N N . PRO A 1 75 ? -11.906 1.97 5.574 1 95.12 75 PRO A N 1
ATOM 614 C CA . PRO A 1 75 ? -11.414 3.045 6.438 1 95.12 75 PRO A CA 1
ATOM 615 C C . PRO A 1 75 ? -10.656 4.121 5.664 1 95.12 75 PRO A C 1
ATOM 617 O O . PRO A 1 75 ? -10.703 5.297 6.039 1 95.12 75 PRO A O 1
ATOM 620 N N . GLU A 1 76 ? -9.961 3.746 4.613 1 94.88 76 GLU A N 1
ATOM 621 C CA . GLU A 1 76 ? -9.242 4.688 3.764 1 94.88 76 GLU A CA 1
ATOM 622 C C . GLU A 1 76 ? -10.188 5.711 3.145 1 94.88 76 GLU A C 1
ATOM 624 O O . GLU A 1 76 ? -9.883 6.902 3.098 1 94.88 76 GLU A O 1
ATOM 629 N N . THR A 1 77 ? -11.32 5.188 2.689 1 97.31 77 THR A N 1
ATOM 630 C CA . THR A 1 77 ? -12.32 6.074 2.092 1 97.31 77 THR A CA 1
ATOM 631 C C . THR A 1 77 ? -12.938 6.98 3.15 1 97.31 77 THR A C 1
ATOM 633 O O . THR A 1 77 ? -13.188 8.164 2.893 1 97.31 77 THR A O 1
ATOM 636 N N . SER A 1 78 ? -13.188 6.418 4.285 1 97.56 78 SER A N 1
ATOM 637 C CA . SER A 1 78 ? -13.75 7.207 5.379 1 97.56 78 SER A CA 1
ATOM 638 C C . SER A 1 78 ? -12.828 8.359 5.758 1 97.56 78 SER A C 1
ATOM 640 O O . SER A 1 78 ? -13.289 9.477 6.016 1 97.56 78 SER A O 1
ATOM 642 N N . LEU A 1 79 ? -11.602 8.102 5.801 1 97.69 79 LEU A N 1
ATOM 643 C CA . LEU A 1 79 ? -10.609 9.133 6.074 1 97.69 79 LEU A CA 1
ATOM 644 C C . LEU A 1 79 ? -10.633 10.211 5 1 97.69 79 LEU A C 1
ATOM 646 O O . LEU A 1 79 ? -10.648 11.406 5.309 1 97.69 79 LEU A O 1
ATOM 650 N N . ALA A 1 80 ? -10.672 9.805 3.77 1 98.31 80 ALA A N 1
ATOM 651 C CA . ALA A 1 80 ? -10.695 10.734 2.643 1 98.31 80 ALA A CA 1
ATOM 652 C C . ALA A 1 80 ? -11.906 11.656 2.713 1 98.31 80 ALA A C 1
ATOM 654 O O . ALA A 1 80 ? -11.773 12.883 2.584 1 98.31 80 ALA A O 1
ATOM 655 N N . ILE A 1 81 ? -13.016 11.062 2.957 1 98 81 ILE A N 1
ATOM 656 C CA . ILE A 1 81 ? -14.258 11.82 3.018 1 98 81 ILE A CA 1
ATOM 657 C C . ILE A 1 81 ? -14.203 12.812 4.176 1 98 81 ILE A C 1
ATOM 659 O O . ILE A 1 81 ? -14.594 13.977 4.023 1 98 81 ILE A O 1
ATOM 663 N N . SER A 1 82 ? -13.727 12.367 5.285 1 98 82 SER A N 1
ATOM 664 C CA . SER A 1 82 ? -13.609 13.234 6.457 1 98 82 SER A CA 1
ATOM 665 C C . SER A 1 82 ? -12.695 14.422 6.18 1 98 82 SER A C 1
ATOM 667 O O . SER A 1 82 ? -12.984 15.547 6.598 1 98 82 SER A O 1
ATOM 669 N N . MET A 1 83 ? -11.641 14.234 5.488 1 98.06 83 MET A N 1
ATOM 670 C CA . MET A 1 83 ? -10.703 15.297 5.16 1 98.06 83 MET A CA 1
ATOM 671 C C . MET A 1 83 ? -11.328 16.312 4.203 1 98.06 83 MET A C 1
ATOM 673 O O . MET A 1 83 ? -11.164 17.516 4.375 1 98.06 83 MET A O 1
ATOM 677 N N . ILE A 1 84 ? -12.031 15.797 3.27 1 98.19 84 ILE A N 1
ATOM 678 C CA . ILE A 1 84 ? -12.695 16.672 2.311 1 98.19 84 ILE A CA 1
ATOM 679 C C . ILE A 1 84 ? -13.758 17.5 3.021 1 98.19 84 ILE A C 1
ATOM 681 O O . ILE A 1 84 ? -13.891 18.703 2.77 1 98.19 84 ILE A O 1
ATOM 685 N N . GLU A 1 85 ? -14.453 16.859 3.908 1 97.81 85 GLU A N 1
ATOM 686 C CA . GLU A 1 85 ? -15.438 17.594 4.703 1 97.81 85 GLU A CA 1
ATOM 687 C C . GLU A 1 85 ? -14.766 18.656 5.578 1 97.81 85 GLU A C 1
ATOM 689 O O . GLU A 1 85 ? -15.281 19.766 5.727 1 97.81 85 GLU A O 1
ATOM 694 N N . SER A 1 86 ? -13.68 18.281 6.141 1 97.56 86 SER A N 1
ATOM 695 C CA . SER A 1 86 ? -12.914 19.203 6.965 1 97.56 86 SER A CA 1
ATOM 696 C C . SER A 1 86 ? -12.453 20.406 6.152 1 97.56 86 SER A C 1
ATOM 698 O O . SER A 1 86 ? -12.43 21.531 6.66 1 97.56 86 SER A O 1
ATOM 700 N N . ALA A 1 87 ? -12.039 20.172 4.941 1 97.62 87 ALA A N 1
ATOM 701 C CA . ALA A 1 87 ? -11.672 21.266 4.047 1 97.62 87 ALA A CA 1
ATOM 702 C C . ALA A 1 87 ? -12.836 22.25 3.873 1 97.62 87 ALA A C 1
ATOM 704 O O . ALA A 1 87 ? -12.633 23.469 3.85 1 97.62 87 ALA A O 1
ATOM 705 N N . GLY A 1 88 ? -14.055 21.688 3.812 1 96.31 88 GLY A N 1
ATOM 706 C CA . GLY A 1 88 ? -15.242 22.516 3.705 1 96.31 88 GLY A CA 1
ATOM 707 C C . GLY A 1 88 ? -15.5 23.344 4.941 1 96.31 88 GLY A C 1
ATOM 708 O O . GLY A 1 88 ? -15.883 24.516 4.836 1 96.31 88 GLY A O 1
ATOM 709 N N . VAL A 1 89 ? -15.258 22.828 6.035 1 96.06 89 VAL A N 1
ATOM 710 C CA . VAL A 1 89 ? -15.453 23.516 7.305 1 96.06 89 VAL A CA 1
ATOM 711 C C . VAL A 1 89 ? -14.461 24.672 7.426 1 96.06 89 VAL A C 1
ATOM 713 O O . VAL A 1 89 ? -14.82 25.766 7.867 1 96.06 89 VAL A O 1
ATOM 716 N N . LEU A 1 90 ? -13.234 24.484 7.023 1 95.25 90 LEU A N 1
ATOM 717 C CA . LEU A 1 90 ? -12.164 25.469 7.148 1 95.25 90 LEU A CA 1
ATOM 718 C C . LEU A 1 90 ? -12.266 26.516 6.047 1 95.25 90 LEU A C 1
ATOM 720 O O . LEU A 1 90 ? -11.867 27.672 6.246 1 95.25 90 LEU A O 1
ATOM 724 N N . GLY A 1 91 ? -12.797 26.172 4.965 1 93.12 91 GLY A N 1
ATOM 725 C CA . GLY A 1 91 ? -12.836 27.047 3.801 1 93.12 91 GLY A CA 1
ATOM 726 C C . GLY A 1 91 ? -11.656 26.859 2.871 1 93.12 91 GLY A C 1
ATOM 727 O O . GLY A 1 91 ? -10.5 26.828 3.314 1 93.12 91 GLY A O 1
ATOM 728 N N . ASN A 1 92 ? -11.914 26.859 1.613 1 85.31 92 ASN A N 1
ATOM 729 C CA . ASN A 1 92 ? -10.891 26.562 0.616 1 85.31 92 ASN A CA 1
ATOM 730 C C . ASN A 1 92 ? -9.961 27.75 0.388 1 85.31 92 ASN A C 1
ATOM 732 O O . ASN A 1 92 ? -8.922 27.609 -0.263 1 85.31 92 ASN A O 1
ATOM 736 N N . GLU A 1 93 ? -10.305 28.781 1.018 1 86.88 93 GLU A N 1
ATOM 737 C CA . GLU A 1 93 ? -9.469 29.969 0.864 1 86.88 93 GLU A CA 1
ATOM 738 C C . GLU A 1 93 ? -8.336 29.984 1.883 1 86.88 93 GLU A C 1
ATOM 740 O O . GLU A 1 93 ? -7.359 30.703 1.721 1 86.88 93 GLU A O 1
ATOM 745 N N . THR A 1 94 ? -8.492 29.156 2.887 1 91 94 THR A N 1
ATOM 746 C CA . THR A 1 94 ? -7.445 29.078 3.898 1 91 94 THR A CA 1
ATOM 747 C C . THR A 1 94 ? -6.379 28.062 3.492 1 91 94 THR A C 1
ATOM 749 O O . THR A 1 94 ? -6.637 27.188 2.662 1 91 94 THR A O 1
ATOM 752 N N . LEU A 1 95 ? -5.215 28.219 3.98 1 93.94 95 LEU A N 1
ATOM 753 C CA . LEU A 1 95 ? -4.129 27.281 3.703 1 93.94 95 LEU A CA 1
ATOM 754 C C . LEU A 1 95 ? -4.508 25.859 4.137 1 93.94 95 LEU A C 1
ATOM 756 O O . LEU A 1 95 ? -4.406 24.922 3.352 1 93.94 95 LEU A O 1
ATOM 760 N N . MET A 1 96 ? -4.918 25.734 5.34 1 95.25 96 MET A N 1
ATOM 761 C CA . MET A 1 96 ? -5.258 24.438 5.906 1 95.25 96 MET A CA 1
ATOM 762 C C . MET A 1 96 ? -6.395 23.781 5.125 1 95.25 96 MET A C 1
ATOM 764 O O . MET A 1 96 ? -6.359 22.578 4.859 1 95.25 96 MET A O 1
ATOM 768 N N . GLY A 1 97 ? -7.387 24.594 4.824 1 96.62 97 GLY A N 1
ATOM 769 C CA . GLY A 1 97 ? -8.492 24.078 4.043 1 96.62 97 GLY A CA 1
ATOM 770 C C . GLY A 1 97 ? -8.062 23.516 2.699 1 96.62 97 GLY A C 1
ATOM 771 O O . GLY A 1 97 ? -8.516 22.438 2.293 1 96.62 97 GLY A O 1
ATOM 772 N N . ASN A 1 98 ? -7.207 24.172 2.059 1 96.69 98 ASN A N 1
ATOM 773 C CA . ASN A 1 98 ? -6.676 23.75 0.771 1 96.69 98 ASN A CA 1
ATOM 774 C C . ASN A 1 98 ? -5.906 22.438 0.895 1 96.69 98 ASN A C 1
ATOM 776 O O . ASN A 1 98 ? -6.07 21.531 0.072 1 96.69 98 ASN A O 1
ATOM 780 N N . LEU A 1 99 ? -5.082 22.359 1.854 1 97.62 99 LEU A N 1
ATOM 781 C CA . LEU A 1 99 ? -4.27 21.172 2.033 1 97.62 99 LEU A CA 1
ATOM 782 C C . LEU A 1 99 ? -5.137 19.969 2.422 1 97.62 99 LEU A C 1
ATOM 784 O O . LEU A 1 99 ? -4.895 18.859 1.976 1 97.62 99 LEU A O 1
ATOM 788 N N . TYR A 1 100 ? -6.164 20.234 3.219 1 98.06 100 TYR A N 1
ATOM 789 C CA . TYR A 1 100 ? -7.117 19.172 3.535 1 98.06 100 TYR A CA 1
ATOM 790 C C . TYR A 1 100 ? -7.816 18.672 2.279 1 98.06 100 TYR A C 1
ATOM 792 O O . TYR A 1 100 ? -8.039 17.469 2.117 1 98.06 100 TYR A O 1
ATOM 800 N N . GLN A 1 101 ? -8.133 19.578 1.451 1 98.12 101 GLN A N 1
ATOM 801 C CA . GLN A 1 101 ? -8.805 19.203 0.209 1 98.12 101 GLN A CA 1
ATOM 802 C C . GLN A 1 101 ? -7.902 18.328 -0.664 1 98.12 101 GLN A C 1
ATOM 804 O O . GLN A 1 101 ? -8.328 17.281 -1.141 1 98.12 101 GLN A O 1
ATOM 809 N N . MET A 1 102 ? -6.68 18.75 -0.829 1 98.06 102 MET A N 1
ATOM 810 C CA . MET A 1 102 ? -5.73 18.016 -1.653 1 98.06 102 MET A CA 1
ATOM 811 C C . MET A 1 102 ? -5.438 16.641 -1.047 1 98.06 102 MET A C 1
ATOM 813 O O . MET A 1 102 ? -5.41 15.633 -1.758 1 98.06 102 MET A O 1
ATOM 817 N N . CYS A 1 103 ? -5.254 16.656 0.21 1 98.19 103 CYS A N 1
ATOM 818 C CA . CYS A 1 103 ? -4.961 15.406 0.904 1 98.19 103 CYS A CA 1
ATOM 819 C C . CYS A 1 103 ? -6.141 14.445 0.817 1 98.19 103 CYS A C 1
ATOM 821 O O . CYS A 1 103 ? -5.957 13.25 0.566 1 98.19 103 CYS A O 1
ATOM 823 N N . GLY A 1 104 ? -7.316 15.008 1.07 1 98.25 104 GLY A N 1
ATOM 824 C CA . GLY A 1 104 ? -8.508 14.188 0.988 1 98.25 104 GLY A CA 1
ATOM 825 C C . GLY A 1 104 ? -8.711 13.562 -0.379 1 98.25 104 GLY A C 1
ATOM 826 O O . GLY A 1 104 ? -9.039 12.375 -0.484 1 98.25 104 GLY A O 1
ATOM 827 N N . GLU A 1 105 ? -8.539 14.297 -1.374 1 98.38 105 GLU A N 1
ATOM 828 C CA . GLU A 1 105 ? -8.664 13.789 -2.738 1 98.38 105 GLU A CA 1
ATOM 829 C C . GLU A 1 105 ? -7.629 12.703 -3.025 1 98.38 105 GLU A C 1
ATOM 831 O O . GLU A 1 105 ? -7.945 11.688 -3.643 1 98.38 105 GLU A O 1
ATOM 836 N N . CYS A 1 106 ? -6.473 12.984 -2.613 1 98.62 106 CYS A N 1
ATOM 837 C CA . CYS A 1 106 ? -5.406 12 -2.789 1 98.62 106 CYS A CA 1
ATOM 838 C C . CYS A 1 106 ? -5.75 10.695 -2.09 1 98.62 106 CYS A C 1
ATOM 840 O O . CYS A 1 106 ? -5.621 9.617 -2.676 1 98.62 106 CYS A O 1
ATOM 842 N N . GLN A 1 107 ? -6.195 10.836 -0.847 1 98.38 107 GLN A N 1
ATOM 843 C CA . GLN A 1 107 ? -6.559 9.648 -0.081 1 98.38 107 GLN A CA 1
ATOM 844 C C . GLN A 1 107 ? -7.703 8.891 -0.748 1 98.38 107 GLN A C 1
ATOM 846 O O . GLN A 1 107 ? -7.762 7.66 -0.687 1 98.38 107 GLN A O 1
ATOM 851 N N . SER A 1 108 ? -8.57 9.617 -1.318 1 98.44 108 SER A N 1
ATOM 852 C CA . SER A 1 108 ? -9.688 8.992 -2.025 1 98.44 108 SER A CA 1
ATOM 853 C C . SER A 1 108 ? -9.203 8.156 -3.205 1 98.44 108 SER A C 1
ATOM 855 O O . SER A 1 108 ? -9.664 7.039 -3.412 1 98.44 108 SER A O 1
ATOM 857 N N . ASN A 1 109 ? -8.336 8.711 -3.973 1 98.5 109 ASN A N 1
ATOM 858 C CA . ASN A 1 109 ? -7.766 7.973 -5.094 1 98.5 109 ASN A CA 1
ATOM 859 C C . ASN A 1 109 ? -7 6.742 -4.625 1 98.5 109 ASN A C 1
ATOM 861 O O . ASN A 1 109 ? -7.09 5.676 -5.242 1 98.5 109 ASN A O 1
ATOM 865 N N . LEU A 1 110 ? -6.234 6.949 -3.596 1 98.44 110 LEU A N 1
ATOM 866 C CA . LEU A 1 110 ? -5.477 5.828 -3.047 1 98.44 110 LEU A CA 1
ATOM 867 C C . LEU A 1 110 ? -6.41 4.703 -2.607 1 98.44 110 LEU A C 1
ATOM 869 O O . LEU A 1 110 ? -6.109 3.527 -2.82 1 98.44 110 LEU A O 1
ATOM 873 N N . ALA A 1 111 ? -7.531 5.082 -2.004 1 97.88 111 ALA A N 1
ATOM 874 C CA . ALA A 1 111 ? -8.523 4.094 -1.589 1 97.88 111 ALA A CA 1
ATOM 875 C C . ALA A 1 111 ? -9.07 3.326 -2.791 1 97.88 111 ALA A C 1
ATOM 877 O O . ALA A 1 111 ? -9.242 2.105 -2.73 1 97.88 111 ALA A O 1
ATOM 878 N N . SER A 1 112 ? -9.289 4.004 -3.834 1 98.19 112 SER A N 1
ATOM 879 C CA . SER A 1 112 ? -9.781 3.379 -5.055 1 98.19 112 SER A CA 1
ATOM 880 C C . SER A 1 112 ? -8.766 2.398 -5.625 1 98.19 112 SER A C 1
ATOM 882 O O . SER A 1 112 ? -9.125 1.301 -6.059 1 98.19 112 SER A O 1
ATOM 884 N N . HIS A 1 113 ? -7.496 2.814 -5.672 1 98.25 113 HIS A N 1
ATOM 885 C CA . HIS A 1 113 ? -6.441 1.929 -6.1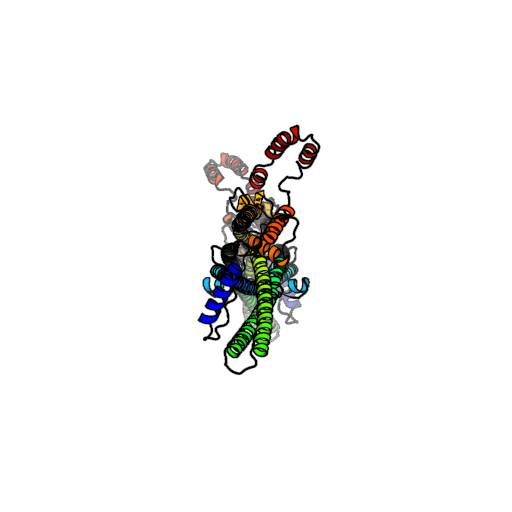56 1 98.25 113 HIS A CA 1
ATOM 886 C C . HIS A 1 113 ? -6.336 0.679 -5.285 1 98.25 113 HIS A C 1
ATOM 888 O O . HIS A 1 113 ? -6.109 -0.42 -5.797 1 98.25 113 HIS A O 1
ATOM 894 N N . LEU A 1 114 ? -6.496 0.86 -4.008 1 97.44 114 LEU A N 1
ATOM 895 C CA . LEU A 1 114 ? -6.426 -0.272 -3.092 1 97.44 114 LEU A CA 1
ATOM 896 C C . LEU A 1 114 ? -7.562 -1.253 -3.35 1 97.44 114 LEU A C 1
ATOM 898 O O . LEU A 1 114 ? -7.352 -2.467 -3.365 1 97.44 114 LEU A O 1
ATOM 902 N N . LEU A 1 115 ? -8.742 -0.756 -3.514 1 97.19 115 LEU A N 1
ATOM 903 C CA . LEU A 1 115 ? -9.875 -1.629 -3.795 1 97.19 115 LEU A CA 1
ATOM 904 C C . LEU A 1 115 ? -9.672 -2.377 -5.109 1 97.19 115 LEU A C 1
ATOM 906 O O . LEU A 1 115 ? -9.977 -3.568 -5.203 1 97.19 115 LEU A O 1
ATOM 910 N N . ASN A 1 116 ? -9.188 -1.683 -6.113 1 97.69 116 ASN A N 1
ATOM 911 C CA . ASN A 1 116 ? -8.906 -2.33 -7.391 1 97.69 116 ASN A CA 1
ATOM 912 C C . ASN A 1 116 ? -7.863 -3.439 -7.234 1 97.69 116 ASN A C 1
ATOM 914 O O . ASN A 1 116 ? -7.953 -4.477 -7.895 1 97.69 116 ASN A O 1
ATOM 918 N N . HIS A 1 117 ? -6.887 -3.125 -6.41 1 97.75 117 HIS A N 1
ATOM 919 C CA . HIS A 1 117 ? -5.914 -4.156 -6.062 1 97.75 117 HIS A CA 1
ATOM 920 C C . HIS A 1 117 ? -6.602 -5.391 -5.488 1 97.75 117 HIS A C 1
ATOM 922 O O . HIS A 1 117 ? -6.348 -6.512 -5.938 1 97.75 117 HIS A O 1
ATOM 928 N N . ASP A 1 118 ? -7.465 -5.223 -4.543 1 96.94 118 ASP A N 1
ATOM 929 C CA . ASP A 1 118 ? -8.141 -6.332 -3.885 1 96.94 118 ASP A CA 1
ATOM 930 C C . ASP A 1 118 ? -8.984 -7.129 -4.879 1 96.94 118 ASP A C 1
ATOM 932 O O . ASP A 1 118 ? -8.969 -8.359 -4.863 1 96.94 118 ASP A O 1
ATOM 936 N N . ILE A 1 119 ? -9.625 -6.465 -5.727 1 97.06 119 ILE A N 1
ATOM 937 C CA . ILE A 1 119 ? -10.484 -7.098 -6.719 1 97.06 119 ILE A CA 1
ATOM 938 C C . ILE A 1 119 ? -9.633 -7.902 -7.699 1 97.06 119 ILE A C 1
ATOM 940 O O . ILE A 1 119 ? -10 -9.016 -8.086 1 97.06 119 ILE A O 1
ATOM 944 N N . SER A 1 120 ? -8.523 -7.336 -8.141 1 97.81 120 SER A N 1
ATOM 945 C CA . SER A 1 120 ? -7.621 -8.039 -9.047 1 97.81 120 SER A CA 1
ATOM 946 C C . SER A 1 120 ? -7.078 -9.312 -8.406 1 97.81 120 SER A C 1
ATOM 948 O O . SER A 1 120 ? -6.945 -10.336 -9.078 1 97.81 120 SER A O 1
ATOM 950 N N . VAL A 1 121 ? -6.773 -9.25 -7.148 1 97.88 121 VAL A N 1
ATOM 951 C CA . VAL A 1 121 ? -6.289 -10.422 -6.426 1 97.88 121 VAL A CA 1
ATOM 952 C C . VAL A 1 121 ? -7.379 -11.484 -6.387 1 97.88 121 VAL A C 1
ATOM 954 O O . VAL A 1 121 ? -7.105 -12.672 -6.602 1 97.88 121 VAL A O 1
ATOM 957 N N . GLU A 1 122 ? -8.57 -11.094 -6.129 1 96.88 122 GLU A N 1
ATOM 958 C CA . GLU A 1 122 ? -9.695 -12.023 -6.086 1 96.88 122 GLU A CA 1
ATOM 959 C C . GLU A 1 122 ? -9.875 -12.734 -7.422 1 96.88 122 GLU A C 1
ATOM 961 O O . GLU A 1 122 ? -10.023 -13.961 -7.465 1 96.88 122 GLU A O 1
ATOM 966 N N . LYS A 1 123 ? -9.766 -12.016 -8.461 1 96.38 123 LYS A N 1
ATOM 967 C CA . LYS A 1 123 ? -10.055 -12.539 -9.789 1 96.38 123 LYS A CA 1
ATOM 968 C C . LYS A 1 123 ? -8.883 -13.352 -10.328 1 96.38 123 LYS A C 1
ATOM 970 O O . LYS A 1 123 ? -9.07 -14.438 -10.883 1 96.38 123 LYS A O 1
ATOM 975 N N . ALA A 1 124 ? -7.684 -12.844 -10.125 1 97.31 124 ALA A N 1
ATOM 976 C CA . ALA A 1 124 ? -6.523 -13.422 -10.805 1 97.31 124 ALA A CA 1
ATOM 977 C C . ALA A 1 124 ? -5.848 -14.477 -9.938 1 97.31 124 ALA A C 1
ATOM 979 O O . ALA A 1 124 ? -5.094 -15.312 -10.438 1 97.31 124 ALA A O 1
ATOM 980 N N . VAL A 1 125 ? -6.098 -14.492 -8.688 1 97.56 125 VAL A N 1
ATOM 981 C CA . VAL A 1 125 ? -5.375 -15.406 -7.812 1 97.56 125 VAL A CA 1
ATOM 982 C C . VAL A 1 125 ? -6.363 -16.297 -7.055 1 97.56 125 VAL A C 1
ATOM 984 O O . VAL A 1 125 ? -6.375 -17.516 -7.23 1 97.56 125 VAL A O 1
ATOM 987 N N . LEU A 1 126 ? -7.277 -15.695 -6.352 1 96.75 126 LEU A N 1
ATOM 988 C CA . LEU A 1 126 ? -8.172 -16.438 -5.477 1 96.75 126 LEU A CA 1
ATOM 989 C C . LEU A 1 126 ? -9.094 -17.344 -6.281 1 96.75 126 LEU A C 1
ATOM 991 O O . LEU A 1 126 ? -9.25 -18.516 -5.953 1 96.75 126 LEU A O 1
ATOM 995 N N . GLN A 1 127 ? -9.695 -16.828 -7.297 1 96.12 127 GLN A N 1
ATOM 996 C CA . GLN A 1 127 ? -10.648 -17.609 -8.086 1 96.12 127 GLN A CA 1
ATOM 997 C C . GLN A 1 127 ? -9.961 -18.812 -8.742 1 96.12 127 GLN A C 1
ATOM 999 O O . GLN A 1 127 ? -10.438 -19.938 -8.617 1 96.12 127 GLN A O 1
ATOM 1004 N N . PRO A 1 128 ? -8.859 -18.562 -9.406 1 96.5 128 PRO A N 1
ATOM 1005 C CA . PRO A 1 128 ? -8.164 -19.719 -9.977 1 96.5 128 PRO A CA 1
ATOM 1006 C C . PRO A 1 128 ? -7.742 -20.734 -8.922 1 96.5 128 PRO A C 1
ATOM 1008 O O . PRO A 1 128 ? -7.77 -21.938 -9.18 1 96.5 128 PRO A O 1
ATOM 1011 N N . MET A 1 129 ? -7.305 -20.328 -7.789 1 95.94 129 MET A N 1
ATOM 1012 C CA . MET A 1 129 ? -6.93 -21.234 -6.719 1 95.94 129 MET A CA 1
ATOM 1013 C C . MET A 1 129 ? -8.141 -22.016 -6.219 1 95.94 129 MET A C 1
ATOM 1015 O O . MET A 1 129 ? -8.039 -23.203 -5.918 1 95.94 129 MET A O 1
ATOM 1019 N N . GLN A 1 130 ? -9.242 -21.359 -6.168 1 95.19 130 GLN A N 1
ATOM 1020 C CA . GLN A 1 130 ? -10.477 -22.016 -5.754 1 95.19 130 GLN A CA 1
ATOM 1021 C C . GLN A 1 130 ? -10.906 -23.062 -6.77 1 95.19 130 GLN A C 1
ATOM 1023 O O . GLN A 1 130 ? -11.492 -24.094 -6.406 1 95.19 130 GLN A O 1
ATOM 1028 N N . GLU A 1 131 ? -10.633 -22.812 -7.992 1 95.88 131 GLU A N 1
ATOM 1029 C CA . GLU A 1 131 ? -10.953 -23.766 -9.039 1 95.88 131 GLU A CA 1
ATOM 1030 C C . GLU A 1 131 ? -10.195 -25.078 -8.836 1 95.88 131 GLU A C 1
ATOM 1032 O O . GLU A 1 131 ? -10.719 -26.156 -9.133 1 95.88 131 GLU A O 1
ATOM 1037 N N . ILE A 1 132 ? -8.945 -24.984 -8.375 1 96.06 132 ILE A N 1
ATOM 1038 C CA . ILE A 1 132 ? -8.18 -26.188 -8.062 1 96.06 132 ILE A CA 1
ATOM 1039 C C . ILE A 1 132 ? -8.922 -27 -7.004 1 96.06 132 ILE A C 1
ATOM 1041 O O . ILE A 1 132 ? -9.102 -28.219 -7.164 1 96.06 132 ILE A O 1
ATOM 1045 N N . LEU A 1 133 ? -9.406 -26.359 -6.051 1 96.25 133 LEU A N 1
ATOM 1046 C CA . LEU A 1 133 ? -10.008 -27 -4.887 1 96.25 133 LEU A CA 1
ATOM 1047 C C . LEU A 1 133 ? -11.422 -27.484 -5.207 1 96.25 133 LEU A C 1
ATOM 1049 O O . LEU A 1 133 ? -11.836 -28.547 -4.73 1 96.25 133 LEU A O 1
ATOM 1053 N N . ASP A 1 134 ? -12.125 -26.781 -6.059 1 96.81 134 ASP A N 1
ATOM 1054 C CA . ASP A 1 134 ? -13.539 -27.062 -6.262 1 96.81 134 ASP A CA 1
ATOM 1055 C C . ASP A 1 134 ? -13.758 -27.938 -7.492 1 96.81 134 ASP A C 1
ATOM 1057 O O . ASP A 1 134 ? -14.805 -28.578 -7.629 1 96.81 134 ASP A O 1
ATOM 1061 N N . VAL A 1 135 ? -12.805 -27.938 -8.359 1 96.38 135 VAL A N 1
ATOM 1062 C CA . VAL A 1 135 ? -13.047 -28.625 -9.625 1 96.38 135 VAL A CA 1
ATOM 1063 C C . VAL A 1 135 ? -11.992 -29.703 -9.836 1 96.38 135 VAL A C 1
ATOM 1065 O O . VAL A 1 135 ? -12.312 -30.906 -9.898 1 96.38 135 VAL A O 1
ATOM 1068 N N . GLU A 1 136 ? -10.711 -29.375 -9.828 1 95.44 136 GLU A N 1
ATOM 1069 C CA . GLU A 1 136 ? -9.641 -30.281 -10.227 1 95.44 136 GLU A CA 1
ATOM 1070 C C . GLU A 1 136 ? -9.453 -31.406 -9.195 1 95.44 136 GLU A C 1
ATOM 1072 O O . GLU A 1 136 ? -9.398 -32.594 -9.555 1 95.44 136 GLU A O 1
ATOM 1077 N N . ILE A 1 137 ? -9.375 -31.016 -7.965 1 96.69 137 ILE A N 1
ATOM 1078 C CA . ILE A 1 137 ? -9.102 -32 -6.918 1 96.69 137 ILE A CA 1
ATOM 1079 C C . ILE A 1 137 ? -10.289 -32.938 -6.781 1 96.69 137 ILE A C 1
ATOM 1081 O O . ILE A 1 137 ? -10.109 -34.156 -6.715 1 96.69 137 ILE A O 1
ATOM 1085 N N . PRO A 1 138 ? -11.531 -32.469 -6.816 1 96.88 138 PRO A N 1
ATOM 1086 C CA . PRO A 1 138 ? -12.672 -33.375 -6.766 1 96.88 138 PRO A CA 1
ATOM 1087 C C . PRO A 1 138 ? -12.727 -34.312 -7.961 1 96.88 138 PRO A C 1
ATOM 1089 O O . PRO A 1 138 ? -13.141 -35.469 -7.82 1 96.88 138 PRO A O 1
ATOM 1092 N N . ALA A 1 139 ? -12.297 -33.844 -9.133 1 96.31 139 ALA A N 1
ATOM 1093 C CA . ALA A 1 139 ? -12.234 -34.719 -10.312 1 96.31 139 ALA A CA 1
ATOM 1094 C C . ALA A 1 139 ? -11.266 -35.875 -10.086 1 96.31 139 ALA A C 1
ATOM 1096 O O . ALA A 1 139 ? -11.57 -37.031 -10.43 1 96.31 139 ALA A O 1
ATOM 1097 N N . ILE A 1 140 ? -10.133 -35.594 -9.539 1 96.81 140 ILE A N 1
ATOM 1098 C CA . ILE A 1 140 ? -9.141 -36.625 -9.242 1 96.81 140 ILE A CA 1
ATOM 1099 C C . ILE A 1 140 ? -9.672 -37.594 -8.18 1 96.81 140 ILE A C 1
ATOM 1101 O O . ILE A 1 140 ? -9.516 -38.812 -8.297 1 96.81 140 ILE A O 1
ATOM 1105 N N . ASN A 1 141 ? -10.359 -37.094 -7.199 1 96.19 141 ASN A N 1
ATOM 1106 C CA . ASN A 1 141 ? -10.922 -37.906 -6.129 1 96.19 141 ASN A CA 1
ATOM 1107 C C . ASN A 1 141 ? -11.969 -38.875 -6.656 1 96.19 141 ASN A C 1
ATOM 1109 O O . ASN A 1 141 ? -12.109 -40 -6.145 1 96.19 141 ASN A O 1
ATOM 1113 N N . LYS A 1 142 ? -12.711 -38.406 -7.648 1 97.06 142 LYS A N 1
ATOM 1114 C CA . LYS A 1 142 ? -13.68 -39.281 -8.281 1 97.06 142 LYS A CA 1
ATOM 1115 C C . LYS A 1 142 ? -13 -40.5 -8.891 1 97.06 142 LYS A C 1
ATOM 1117 O O . LYS A 1 142 ? -13.484 -41.625 -8.734 1 97.06 142 LYS A O 1
ATOM 1122 N N . PHE A 1 143 ? -11.875 -40.281 -9.57 1 95.88 143 PHE A N 1
ATOM 1123 C CA . PHE A 1 143 ? -11.133 -41.375 -10.172 1 95.88 143 PHE A CA 1
ATOM 1124 C C . PHE A 1 143 ? -10.5 -42.25 -9.102 1 95.88 143 PHE A C 1
ATOM 1126 O O . PHE A 1 143 ? -10.406 -43.469 -9.273 1 95.88 143 PHE A O 1
ATOM 1133 N N . LYS A 1 144 ? -10.062 -41.656 -8.055 1 94.62 144 LYS A N 1
ATOM 1134 C CA . LYS A 1 144 ? -9.5 -42.438 -6.941 1 94.62 144 LYS A CA 1
ATOM 1135 C C . LYS A 1 144 ? -10.547 -43.375 -6.336 1 94.62 144 LYS A C 1
ATOM 1137 O O . LYS A 1 144 ? -10.242 -44.531 -6.035 1 94.62 144 LYS A O 1
ATOM 1142 N N . LYS A 1 145 ? -11.742 -42.906 -6.133 1 96.06 145 LYS A N 1
ATOM 1143 C CA . LYS A 1 145 ? -12.836 -43.719 -5.605 1 96.06 145 LYS A CA 1
ATOM 1144 C C . LYS A 1 145 ? -13.172 -44.875 -6.551 1 96.06 145 LYS A C 1
ATOM 1146 O O . LYS A 1 145 ? -13.43 -46 -6.105 1 96.06 145 LYS A O 1
ATOM 1151 N N . ASN A 1 146 ? -13.172 -44.531 -7.82 1 96.12 146 ASN A N 1
ATOM 1152 C CA . ASN A 1 146 ? -13.445 -45.562 -8.812 1 96.12 146 ASN A CA 1
ATOM 1153 C C . ASN A 1 146 ? -12.398 -46.688 -8.766 1 96.12 146 ASN A C 1
ATOM 1155 O O . ASN A 1 146 ? -12.734 -47.844 -8.883 1 96.12 146 ASN A O 1
ATOM 1159 N N . LEU A 1 147 ? -11.133 -46.281 -8.633 1 94.69 147 LEU A N 1
ATOM 1160 C CA . LEU A 1 147 ? -10.062 -47.25 -8.539 1 94.69 147 LEU A CA 1
ATOM 1161 C C . LEU A 1 147 ? -10.234 -48.125 -7.293 1 94.69 147 LEU A C 1
ATOM 1163 O O . LEU A 1 147 ? -10.039 -49.344 -7.344 1 94.69 147 LEU A O 1
ATOM 1167 N N . THR A 1 148 ? -10.57 -47.531 -6.176 1 94.31 148 THR A N 1
ATOM 1168 C CA . THR A 1 148 ? -10.781 -48.281 -4.941 1 94.31 148 THR A CA 1
ATOM 1169 C C . THR A 1 148 ? -11.914 -49.312 -5.102 1 94.31 148 THR A C 1
ATOM 1171 O O . THR A 1 148 ? -11.789 -50.438 -4.684 1 94.31 148 THR A O 1
ATOM 1174 N N . LYS A 1 149 ? -12.977 -48.844 -5.746 1 95.25 149 LYS A N 1
ATOM 1175 C CA . LYS A 1 149 ? -14.133 -49.719 -5.965 1 95.25 149 LYS A CA 1
ATOM 1176 C C . LYS A 1 149 ? -13.766 -50.906 -6.852 1 95.25 149 LYS A C 1
ATOM 1178 O O . LYS A 1 149 ? -14.094 -52.062 -6.531 1 95.25 149 LYS A O 1
ATOM 1183 N N . THR A 1 150 ? -13.117 -50.594 -7.973 1 95.25 150 THR A N 1
ATOM 1184 C CA . THR A 1 150 ? -12.758 -51.656 -8.922 1 95.25 150 THR A CA 1
ATOM 1185 C C . THR A 1 150 ? -11.75 -52.625 -8.305 1 95.25 150 THR A C 1
ATOM 1187 O O . THR A 1 150 ? -11.75 -53.812 -8.617 1 95.25 150 THR A O 1
ATOM 1190 N N . THR A 1 151 ? -10.852 -52.125 -7.434 1 93.94 151 THR A N 1
ATOM 1191 C CA . THR A 1 151 ? -9.883 -52.969 -6.75 1 93.94 151 THR A CA 1
ATOM 1192 C C . THR A 1 151 ? -10.586 -53.906 -5.789 1 93.94 151 THR A C 1
ATOM 1194 O O . THR A 1 151 ? -10.25 -55.094 -5.723 1 93.94 151 THR A O 1
ATOM 1197 N N . LEU A 1 152 ? -11.562 -53.438 -5.074 1 93.5 152 LEU A N 1
ATOM 1198 C CA . LEU A 1 152 ? -12.32 -54.25 -4.152 1 93.5 152 LEU A CA 1
ATOM 1199 C C . LEU A 1 152 ? -13.086 -55.344 -4.906 1 93.5 152 LEU A C 1
ATOM 1201 O O . LEU A 1 152 ? -13.148 -56.5 -4.453 1 93.5 152 LEU A O 1
ATOM 1205 N N . ASP A 1 153 ? -13.664 -54.938 -6.043 1 94.5 153 ASP A N 1
ATOM 1206 C CA . ASP A 1 153 ? -14.367 -55.906 -6.883 1 94.5 153 ASP A CA 1
ATOM 1207 C C . ASP A 1 153 ? -13.422 -57 -7.375 1 94.5 153 ASP A C 1
ATOM 1209 O O . ASP A 1 153 ? -13.781 -58.188 -7.383 1 94.5 153 ASP A O 1
ATOM 1213 N N . MET A 1 154 ? -12.234 -56.531 -7.844 1 93.38 154 MET A N 1
ATOM 1214 C CA . MET A 1 154 ? -11.219 -57.469 -8.328 1 93.38 154 MET A CA 1
ATOM 1215 C C . MET A 1 154 ? -10.82 -58.438 -7.227 1 93.38 154 MET A C 1
ATOM 1217 O O . MET A 1 154 ? -10.727 -59.656 -7.469 1 93.38 154 MET A O 1
ATOM 1221 N N . ASP A 1 155 ? -10.602 -57.969 -6.043 1 92.94 155 ASP A N 1
ATOM 1222 C CA . ASP A 1 155 ? -10.195 -58.812 -4.922 1 92.94 155 ASP A CA 1
ATOM 1223 C C . ASP A 1 155 ? -11.289 -59.812 -4.57 1 92.94 155 ASP A C 1
ATOM 1225 O O . ASP A 1 155 ? -11 -60.969 -4.258 1 92.94 155 ASP A O 1
ATOM 1229 N N . SER A 1 156 ? -12.562 -59.469 -4.562 1 94.31 156 SER A N 1
ATOM 1230 C CA . SER A 1 156 ? -13.695 -60.344 -4.289 1 94.31 156 SER A CA 1
ATOM 1231 C C . SER A 1 156 ? -13.781 -61.469 -5.32 1 94.31 156 SER A C 1
ATOM 1233 O O . SER A 1 156 ? -13.969 -62.625 -4.961 1 94.31 156 SER A O 1
ATOM 1235 N N . LEU A 1 157 ? -13.633 -61.062 -6.586 1 94.19 157 LEU A N 1
ATOM 1236 C CA . LEU A 1 157 ? -13.719 -62.062 -7.664 1 94.19 157 LEU A CA 1
ATOM 1237 C C . LEU A 1 157 ? -12.516 -63 -7.645 1 94.19 157 LEU A C 1
ATOM 1239 O O . LEU A 1 157 ? -12.641 -64.188 -8.008 1 94.19 157 LEU A O 1
ATOM 1243 N N . LYS A 1 158 ? -11.367 -62.438 -7.266 1 92.31 158 LYS A N 1
ATOM 1244 C CA . LYS A 1 158 ? -10.18 -63.25 -7.105 1 92.31 158 LYS A CA 1
ATOM 1245 C C . LYS A 1 158 ? -10.414 -64.375 -6.082 1 92.31 158 LYS A C 1
ATOM 1247 O O . LYS A 1 158 ? -10.078 -65.5 -6.324 1 92.31 158 LYS A O 1
ATOM 1252 N N . THR A 1 159 ? -11 -64 -4.965 1 92.44 159 THR A N 1
ATOM 1253 C CA . THR A 1 159 ? -11.297 -65 -3.902 1 92.44 159 THR A CA 1
ATOM 1254 C C . THR A 1 159 ? -12.297 -66 -4.383 1 92.44 159 THR A C 1
ATOM 1256 O O . THR A 1 159 ? -12.141 -67.188 -4.098 1 92.44 159 THR A O 1
ATOM 1259 N N . ARG A 1 160 ? -13.336 -65.625 -5.164 1 92.88 160 ARG A N 1
ATOM 1260 C CA . ARG A 1 160 ? -14.336 -66.5 -5.691 1 92.88 160 ARG A CA 1
ATOM 1261 C C . ARG A 1 160 ? -13.719 -67.5 -6.688 1 92.88 160 ARG A C 1
ATOM 1263 O O . ARG A 1 160 ? -14.086 -68.688 -6.719 1 92.88 160 ARG A O 1
ATOM 1270 N N . TRP A 1 161 ? -12.852 -67 -7.488 1 93.06 161 TRP A N 1
ATOM 1271 C CA . TRP A 1 161 ? -12.164 -67.812 -8.461 1 93.06 161 TRP A CA 1
ATOM 1272 C C . TRP A 1 161 ? -11.32 -68.875 -7.766 1 93.06 161 TRP A C 1
ATOM 1274 O O . TRP A 1 161 ? -11.359 -70.062 -8.133 1 93.06 161 TRP A O 1
ATOM 1284 N N . HIS A 1 162 ? -10.586 -68.5 -6.742 1 90.81 162 HIS A N 1
ATOM 1285 C CA . HIS A 1 162 ? -9.75 -69.438 -5.996 1 90.81 162 HIS A CA 1
ATOM 1286 C C . HIS A 1 162 ? -10.594 -70.562 -5.34 1 90.81 162 HIS A C 1
ATOM 1288 O O . HIS A 1 162 ? -10.195 -71.688 -5.316 1 90.81 162 HIS A O 1
ATOM 1294 N N . GLN A 1 163 ? -11.758 -70.125 -4.867 1 90.62 163 GLN A N 1
ATOM 1295 C CA . GLN A 1 163 ? -12.664 -71.062 -4.25 1 90.62 163 GLN A CA 1
ATOM 1296 C C . GLN A 1 163 ? -13.188 -72.062 -5.277 1 90.62 163 GLN A C 1
ATOM 1298 O O . GLN A 1 163 ? -13.312 -73.25 -4.988 1 90.62 163 GLN A O 1
ATOM 1303 N N . ALA A 1 164 ? -13.484 -71.625 -6.484 1 90.81 164 ALA A N 1
ATOM 1304 C CA . ALA A 1 164 ? -13.977 -72.438 -7.559 1 90.81 164 ALA A CA 1
ATOM 1305 C C . ALA A 1 164 ? -12.898 -73.438 -8.016 1 90.81 164 ALA A C 1
ATOM 1307 O O . ALA A 1 164 ? -13.195 -74.625 -8.344 1 90.81 164 ALA A O 1
ATOM 1308 N N . VAL A 1 165 ? -11.664 -73 -8.039 1 89.38 165 VAL A N 1
ATOM 1309 C CA . VAL A 1 165 ? -10.547 -73.812 -8.445 1 89.38 165 VAL A CA 1
ATOM 1310 C C . VAL A 1 165 ? -10.32 -74.938 -7.418 1 89.38 165 VAL A C 1
ATOM 1312 O O . VAL A 1 165 ? -10.055 -76.062 -7.777 1 89.38 165 VAL A O 1
ATOM 1315 N N . LYS A 1 166 ? -10.461 -74.625 -6.16 1 88 166 LYS A N 1
ATOM 1316 C CA . LYS A 1 166 ? -10.297 -75.625 -5.094 1 88 166 LYS A CA 1
ATOM 1317 C C . LYS A 1 166 ? -11.367 -76.688 -5.164 1 88 166 LYS A C 1
ATOM 1319 O O . LYS A 1 166 ? -11.094 -77.875 -4.879 1 88 166 LYS A O 1
ATOM 1324 N N . GLN A 1 167 ? -12.586 -76.375 -5.645 1 84.75 167 GLN A N 1
ATOM 1325 C CA . GLN A 1 167 ? -13.695 -77.312 -5.727 1 84.75 167 GLN A CA 1
ATOM 1326 C C . GLN A 1 167 ? -13.484 -78.375 -6.844 1 84.75 167 GLN A C 1
ATOM 1328 O O . GLN A 1 167 ? -14.031 -79.438 -6.801 1 84.75 167 GLN A O 1
ATOM 1333 N N . THR A 1 168 ? -12.711 -77.938 -7.883 1 83.19 168 THR A N 1
ATOM 1334 C CA . THR A 1 168 ? -12.43 -78.875 -8.977 1 83.19 168 THR A CA 1
ATOM 1335 C C . THR A 1 168 ? -11.469 -79.938 -8.531 1 83.19 168 THR A C 1
ATOM 1337 O O . THR A 1 168 ? -11.414 -81 -9.148 1 83.19 168 THR A O 1
ATOM 1340 N N . GLN A 1 169 ? -10.711 -79.75 -7.488 1 77.5 169 GLN A N 1
ATOM 1341 C CA . GLN A 1 169 ? -9.711 -80.688 -7.016 1 77.5 169 GLN A CA 1
ATOM 1342 C C . GLN A 1 169 ? -10.328 -81.688 -6.035 1 77.5 169 GLN A C 1
ATOM 1344 O O . GLN A 1 169 ? -9.688 -82.688 -5.652 1 77.5 169 GLN A O 1
ATOM 1349 N N . VAL A 1 170 ? -11.594 -81.438 -5.621 1 74.12 170 VAL A N 1
ATOM 1350 C CA . VAL A 1 170 ? -12.234 -82.312 -4.645 1 74.12 170 VAL A CA 1
ATOM 1351 C C . VAL A 1 170 ? -12.844 -83.562 -5.355 1 74.12 170 VAL A C 1
ATOM 1353 O O . VAL A 1 170 ? -13.5 -83.375 -6.395 1 74.12 170 VAL A O 1
ATOM 1356 N N . SER A 1 171 ? -12.508 -84.812 -5.059 1 68.12 171 SER A N 1
ATOM 1357 C CA . SER A 1 171 ? -12.938 -86.125 -5.562 1 68.12 171 SER A CA 1
ATOM 1358 C C . SER A 1 171 ? -14.43 -86.312 -5.344 1 68.12 171 SER A C 1
ATOM 1360 O O . SER A 1 171 ? -14.953 -86.062 -4.262 1 68.12 171 SER A O 1
ATOM 1362 N N . GLY A 1 172 ? -15.383 -86.438 -6.5 1 67.25 172 GLY A N 1
ATOM 1363 C CA . GLY A 1 172 ? -16.781 -86.875 -6.441 1 67.25 172 GLY A CA 1
ATOM 1364 C C . GLY A 1 172 ? -17.703 -85.938 -7.195 1 67.25 172 GLY A C 1
ATOM 1365 O O . GLY A 1 172 ? -18.859 -86.25 -7.441 1 67.25 172 GLY A O 1
ATOM 1366 N N . THR A 1 173 ? -17.25 -84.688 -7.18 1 63.72 173 THR A N 1
ATOM 1367 C CA . THR A 1 173 ? -18.125 -83.75 -7.836 1 63.72 173 THR A CA 1
ATOM 1368 C C . THR A 1 173 ? -17.984 -83.812 -9.352 1 63.72 173 THR A C 1
ATOM 1370 O O . THR A 1 173 ? -17 -84.375 -9.859 1 63.72 173 THR A O 1
ATOM 1373 N N . ASN A 1 174 ? -19.125 -83.625 -10.07 1 75.94 174 ASN A N 1
ATOM 1374 C CA . ASN A 1 174 ? -19.094 -83.562 -11.531 1 75.94 174 ASN A CA 1
ATOM 1375 C C . ASN A 1 174 ? -17.953 -82.688 -12.031 1 75.94 174 ASN A C 1
ATOM 1377 O O . ASN A 1 174 ? -18.078 -81.438 -12.047 1 75.94 174 ASN A O 1
ATOM 1381 N N . MET A 1 175 ? -16.891 -83.25 -12.258 1 78.62 175 MET A N 1
ATOM 1382 C CA . MET A 1 175 ? -15.617 -82.625 -12.617 1 78.62 175 MET A CA 1
ATOM 1383 C C . MET A 1 175 ? -15.805 -81.625 -13.766 1 78.62 175 MET A C 1
ATOM 1385 O O . MET A 1 175 ? -15.188 -80.562 -13.781 1 78.62 175 MET A O 1
ATOM 1389 N N . GLN A 1 176 ? -16.688 -82.062 -14.656 1 83.5 176 GLN A N 1
ATOM 1390 C CA . GLN A 1 176 ? -16.922 -81.188 -15.82 1 83.5 176 GLN A CA 1
ATOM 1391 C C . GLN A 1 176 ? -17.641 -79.875 -15.43 1 83.5 176 GLN A C 1
ATOM 1393 O O . GLN A 1 176 ? -17.312 -78.812 -15.914 1 83.5 176 GLN A O 1
ATOM 1398 N N . GLN A 1 177 ? -18.609 -80.062 -14.531 1 85.81 177 GLN A N 1
ATOM 1399 C CA . GLN A 1 177 ? -19.391 -78.875 -14.086 1 85.81 177 GLN A CA 1
ATOM 1400 C C . GLN A 1 177 ? -18.531 -77.938 -13.234 1 85.81 177 GLN A C 1
ATOM 1402 O O . GLN A 1 177 ? -18.641 -76.75 -13.359 1 85.81 177 GLN A O 1
ATOM 1407 N N . ALA A 1 178 ? -17.672 -78.5 -12.438 1 83.25 178 ALA A N 1
ATOM 1408 C CA . ALA A 1 178 ? -16.781 -77.688 -11.586 1 83.25 178 ALA A CA 1
ATOM 1409 C C . ALA A 1 178 ? -15.727 -76.938 -12.414 1 83.25 178 ALA A C 1
ATOM 1411 O O . ALA A 1 178 ? -15.383 -75.812 -12.133 1 83.25 178 ALA A O 1
ATOM 1412 N N . ALA A 1 179 ? -15.305 -77.625 -13.414 1 84.44 179 ALA A N 1
ATOM 1413 C CA . ALA A 1 179 ? -14.312 -77.062 -14.305 1 84.44 179 ALA A CA 1
ATOM 1414 C C . ALA A 1 179 ? -14.906 -75.875 -15.102 1 84.44 179 ALA A C 1
ATOM 1416 O O . ALA A 1 179 ? -14.25 -74.875 -15.297 1 84.44 179 ALA A O 1
ATOM 1417 N N . ASN A 1 180 ? -16.172 -76.062 -15.547 1 90.12 180 ASN A N 1
ATOM 1418 C CA . ASN A 1 180 ? -16.859 -75 -16.281 1 90.12 180 ASN A CA 1
ATOM 1419 C C . ASN A 1 180 ? -17.109 -73.812 -15.398 1 90.12 180 ASN A C 1
ATOM 1421 O O . ASN A 1 180 ? -16.984 -72.625 -15.859 1 90.12 180 ASN A O 1
ATOM 1425 N N . LYS A 1 181 ? -17.453 -74.062 -14.18 1 89.06 181 LYS A N 1
ATOM 1426 C CA . LYS A 1 181 ? -17.656 -72.938 -13.227 1 89.06 181 LYS A CA 1
ATOM 1427 C C . LYS A 1 181 ? -16.359 -72.188 -12.953 1 89.06 181 LYS A C 1
ATOM 1429 O O . LYS A 1 181 ? -16.359 -71 -12.883 1 89.06 181 LYS A O 1
ATOM 1434 N N . ALA A 1 182 ? -15.305 -72.812 -12.797 1 90.06 182 ALA A N 1
ATOM 1435 C CA . ALA A 1 182 ? -14 -72.25 -12.555 1 90.06 182 ALA A CA 1
ATOM 1436 C C . ALA A 1 182 ? -13.555 -71.375 -13.742 1 90.06 182 ALA A C 1
ATOM 1438 O O . ALA A 1 182 ? -12.969 -70.312 -13.562 1 90.06 182 ALA A O 1
ATOM 1439 N N . ASP A 1 183 ? -13.883 -71.812 -14.906 1 92.69 183 ASP A N 1
ATOM 1440 C CA . ASP A 1 183 ? -13.531 -71.062 -16.109 1 92.69 183 ASP A CA 1
ATOM 1441 C C . ASP A 1 183 ? -14.328 -69.812 -16.219 1 92.69 183 ASP A C 1
ATOM 1443 O O . ASP A 1 183 ? -13.797 -68.75 -16.625 1 92.69 183 ASP A O 1
ATOM 1447 N N . THR A 1 184 ? -15.57 -69.875 -15.859 1 94 184 THR A N 1
ATOM 1448 C CA . THR A 1 184 ? -16.422 -68.688 -15.883 1 94 184 THR A CA 1
ATOM 1449 C C . THR A 1 184 ? -15.945 -67.688 -14.859 1 94 184 THR A C 1
ATOM 1451 O O . THR A 1 184 ? -15.906 -66.5 -15.148 1 94 184 THR A O 1
ATOM 1454 N N . MET A 1 185 ? -15.578 -68.125 -13.703 1 93.5 185 MET A N 1
ATOM 1455 C CA . MET A 1 185 ? -15.094 -67.25 -12.656 1 93.5 185 MET A CA 1
ATOM 1456 C C . MET A 1 185 ? -13.75 -66.625 -13.047 1 93.5 185 MET A C 1
ATOM 1458 O O . MET A 1 185 ? -13.461 -65.5 -12.695 1 93.5 185 MET A O 1
ATOM 1462 N N . LYS A 1 186 ? -12.961 -67.375 -13.711 1 92.88 186 LYS A N 1
ATOM 1463 C CA . LYS A 1 186 ? -11.688 -66.875 -14.203 1 92.88 186 LYS A CA 1
ATOM 1464 C C . LYS A 1 186 ? -11.906 -65.75 -15.188 1 92.88 186 LYS A C 1
ATOM 1466 O O . LYS A 1 186 ? -11.211 -64.688 -15.125 1 92.88 186 LYS A O 1
ATOM 1471 N N . GLU A 1 187 ? -12.836 -65.938 -16.062 1 94.31 187 GLU A N 1
ATOM 1472 C CA . GLU A 1 187 ? -13.172 -64.875 -17.031 1 94.31 187 GLU A CA 1
ATOM 1473 C C . GLU A 1 187 ? -13.641 -63.594 -16.344 1 94.31 187 GLU A C 1
ATOM 1475 O O . GLU A 1 187 ? -13.273 -62.5 -16.734 1 94.31 187 GLU A O 1
ATOM 1480 N N . HIS A 1 188 ? -14.406 -63.812 -15.305 1 94.19 188 HIS A N 1
ATOM 1481 C CA . HIS A 1 188 ? -14.891 -62.656 -14.547 1 94.19 188 HIS A CA 1
ATOM 1482 C C . HIS A 1 188 ? -13.734 -61.969 -13.844 1 94.19 188 HIS A C 1
ATOM 1484 O O . HIS A 1 188 ? -13.703 -60.719 -13.789 1 94.19 188 HIS A O 1
ATOM 1490 N N . TYR A 1 189 ? -12.867 -62.688 -13.297 1 93.31 189 TYR A N 1
ATOM 1491 C CA . TYR A 1 189 ? -11.703 -62.125 -12.625 1 93.31 189 TYR A CA 1
ATOM 1492 C C . TYR A 1 189 ? -10.828 -61.375 -13.602 1 93.31 189 TYR A C 1
ATOM 1494 O O . TYR A 1 189 ? -10.398 -60.25 -13.312 1 93.31 189 TYR A O 1
ATOM 1502 N N . GLU A 1 190 ? -10.594 -61.938 -14.781 1 93.56 190 GLU A N 1
ATOM 1503 C CA . GLU A 1 190 ? -9.781 -61.281 -15.789 1 93.56 190 GLU A CA 1
ATOM 1504 C C . GLU A 1 190 ? -10.43 -59.969 -16.266 1 93.56 190 GLU A C 1
ATOM 1506 O O . GLU A 1 190 ? -9.742 -58.969 -16.469 1 93.56 190 GLU A O 1
ATOM 1511 N N . ASP A 1 191 ? -11.734 -60.031 -16.375 1 94.81 191 ASP A N 1
ATOM 1512 C CA . ASP A 1 191 ? -12.461 -58.844 -16.734 1 94.81 191 ASP A CA 1
ATOM 1513 C C . ASP A 1 191 ? -12.32 -57.75 -15.664 1 94.81 191 ASP A C 1
ATOM 1515 O O . ASP A 1 191 ? -12.172 -56.562 -15.969 1 94.81 191 ASP A O 1
ATOM 1519 N N . SER A 1 192 ? -12.445 -58.188 -14.438 1 93.69 192 SER A N 1
ATOM 1520 C CA . SER A 1 192 ? -12.312 -57.25 -13.336 1 93.69 192 SER A CA 1
ATOM 1521 C C . SER A 1 192 ? -10.898 -56.656 -13.266 1 93.69 192 SER A C 1
ATOM 1523 O O . SER A 1 192 ? -10.719 -55.5 -12.891 1 93.69 192 SER A O 1
ATOM 1525 N N . CYS A 1 193 ? -9.898 -57.469 -13.594 1 91.5 193 CYS A N 1
ATOM 1526 C CA . CYS A 1 193 ? -8.516 -57 -13.648 1 91.5 193 CYS A CA 1
ATOM 1527 C C . CYS A 1 193 ? -8.352 -55.938 -14.711 1 91.5 193 CYS A C 1
ATOM 1529 O O . CYS A 1 193 ? -7.688 -54.906 -14.484 1 91.5 193 CYS A O 1
ATOM 1531 N N . ALA A 1 194 ? -8.984 -56.188 -15.812 1 91.06 194 ALA A N 1
ATOM 1532 C CA . ALA A 1 194 ? -8.922 -55.219 -16.906 1 91.06 194 ALA A CA 1
ATOM 1533 C C . ALA A 1 194 ? -9.578 -53.906 -16.516 1 91.06 194 ALA A C 1
ATOM 1535 O O . ALA A 1 194 ? -9.086 -52.812 -16.859 1 91.06 194 ALA A O 1
ATOM 1536 N N . ARG A 1 195 ? -10.68 -54 -15.797 1 93.88 195 ARG A N 1
ATOM 1537 C CA . ARG A 1 195 ? -11.375 -52.812 -15.344 1 93.88 195 ARG A CA 1
ATOM 1538 C C . ARG A 1 195 ? -10.531 -52.031 -14.328 1 93.88 195 ARG A C 1
ATOM 1540 O O . ARG A 1 195 ? -10.5 -50.812 -14.352 1 93.88 195 ARG A O 1
ATOM 1547 N N . MET A 1 196 ? -9.961 -52.719 -13.43 1 93.31 196 MET A N 1
ATOM 1548 C CA . MET A 1 196 ? -9.086 -52.094 -12.438 1 93.31 196 MET A CA 1
ATOM 1549 C C . MET A 1 196 ? -7.914 -51.406 -13.109 1 93.31 196 MET A C 1
ATOM 1551 O O . MET A 1 196 ? -7.566 -50.281 -12.734 1 93.31 196 MET A O 1
ATOM 1555 N N . GLU A 1 197 ? -7.32 -52.031 -14.07 1 89.44 197 GLU A N 1
ATOM 1556 C CA . GLU A 1 197 ? -6.191 -51.438 -14.789 1 89.44 197 GLU A CA 1
ATOM 1557 C C . GLU A 1 197 ? -6.609 -50.188 -15.531 1 89.44 197 GLU A C 1
ATOM 1559 O O . GLU A 1 197 ? -5.855 -49.219 -15.594 1 89.44 197 GLU A O 1
ATOM 1564 N N . GLN A 1 198 ? -7.797 -50.344 -16.094 1 90.56 198 GLN A N 1
ATOM 1565 C CA . GLN A 1 198 ? -8.336 -49.156 -16.781 1 90.56 198 GLN A CA 1
ATOM 1566 C C . GLN A 1 198 ? -8.555 -48 -15.805 1 90.56 198 GLN A C 1
ATOM 1568 O O . GLN A 1 198 ? -8.234 -46.844 -16.109 1 90.56 198 GLN A O 1
ATOM 1573 N N . ALA A 1 199 ? -9.086 -48.312 -14.656 1 93.56 199 ALA A N 1
ATOM 1574 C CA . ALA A 1 199 ? -9.312 -47.312 -13.625 1 93.56 199 ALA A CA 1
ATOM 1575 C C . ALA A 1 199 ? -7.992 -46.719 -13.133 1 93.56 199 ALA A C 1
ATOM 1577 O O . ALA A 1 199 ? -7.898 -45.531 -12.875 1 93.56 199 ALA A O 1
ATOM 1578 N N . ARG A 1 200 ? -7.043 -47.531 -12.945 1 92 200 ARG A N 1
ATOM 1579 C CA . ARG A 1 200 ? -5.723 -47.094 -12.516 1 92 200 ARG A CA 1
ATOM 1580 C C . ARG A 1 200 ? -5.113 -46.125 -13.539 1 92 200 ARG A C 1
ATOM 1582 O O . ARG A 1 200 ? -4.543 -45.094 -13.172 1 92 200 ARG A O 1
ATOM 1589 N N . ASP A 1 201 ? -5.254 -46.531 -14.805 1 90.31 201 ASP A N 1
ATOM 1590 C CA . ASP A 1 201 ? -4.719 -45.688 -15.883 1 90.31 201 ASP A CA 1
ATOM 1591 C C . ASP A 1 201 ? -5.414 -44.312 -15.93 1 90.31 201 ASP A C 1
ATOM 1593 O O . ASP A 1 201 ? -4.77 -43.312 -16.172 1 90.31 201 ASP A O 1
ATOM 1597 N N . GLN A 1 202 ? -6.66 -44.375 -15.734 1 93.5 202 GLN A N 1
ATOM 1598 C CA . GLN A 1 202 ? -7.422 -43.125 -15.75 1 93.5 202 GLN A CA 1
ATOM 1599 C C . GLN A 1 202 ? -6.969 -42.188 -14.625 1 93.5 202 GLN A C 1
ATOM 1601 O O . GLN A 1 202 ? -6.738 -41 -14.852 1 93.5 202 GLN A O 1
ATOM 1606 N N . LEU A 1 203 ? -6.859 -42.719 -13.422 1 94.69 203 LEU A N 1
ATOM 1607 C CA . LEU A 1 203 ? -6.395 -41.938 -12.281 1 94.69 203 LEU A CA 1
ATOM 1608 C C . LEU A 1 203 ? -4.992 -41.375 -12.539 1 94.69 203 LEU A C 1
ATOM 1610 O O . LEU A 1 203 ? -4.719 -40.219 -12.289 1 94.69 203 LEU A O 1
ATOM 1614 N N . THR A 1 204 ? -4.117 -42.281 -13.039 1 93.06 204 THR A N 1
ATOM 1615 C CA . THR A 1 204 ? -2.736 -41.906 -13.312 1 93.06 204 THR A CA 1
ATOM 1616 C C . THR A 1 204 ? -2.678 -40.75 -14.312 1 93.06 204 THR A C 1
ATOM 1618 O O . THR A 1 204 ? -1.942 -39.781 -14.109 1 93.06 204 THR A O 1
ATOM 1621 N N . THR A 1 205 ? -3.494 -40.875 -15.336 1 93.5 205 THR A N 1
ATOM 1622 C CA . THR A 1 205 ? -3.531 -39.844 -16.375 1 93.5 205 THR A CA 1
ATOM 1623 C C . THR A 1 205 ? -3.967 -38.5 -15.781 1 93.5 205 THR A C 1
ATOM 1625 O O . THR A 1 205 ? -3.363 -37.469 -16.062 1 93.5 205 THR A O 1
ATOM 1628 N N . GLU A 1 206 ? -4.988 -38.562 -14.969 1 95.12 206 GLU A N 1
ATOM 1629 C CA . GLU A 1 206 ? -5.508 -37.312 -14.375 1 95.12 206 GLU A CA 1
ATOM 1630 C C . GLU A 1 206 ? -4.496 -36.688 -13.414 1 95.12 206 GLU A C 1
ATOM 1632 O O . GLU A 1 206 ? -4.332 -35.469 -13.383 1 95.12 206 GLU A O 1
ATOM 1637 N N . MET A 1 207 ? -3.867 -37.5 -12.625 1 95.06 207 MET A N 1
ATOM 1638 C CA . MET A 1 207 ? -2.863 -37 -11.68 1 95.06 207 MET A CA 1
ATOM 1639 C C . MET A 1 207 ? -1.674 -36.406 -12.414 1 95.06 207 MET A C 1
ATOM 1641 O O . MET A 1 207 ? -1.181 -35.344 -12.039 1 95.06 207 MET A O 1
ATOM 1645 N N . TYR A 1 208 ? -1.236 -37.094 -13.469 1 93.88 208 TYR A N 1
ATOM 1646 C CA . TYR A 1 208 ? -0.125 -36.562 -14.266 1 93.88 208 TYR A CA 1
ATOM 1647 C C . TYR A 1 208 ? -0.483 -35.25 -14.922 1 93.88 208 TYR A C 1
ATOM 1649 O O . TYR A 1 208 ? 0.337 -34.312 -14.953 1 93.88 208 TYR A O 1
ATOM 1657 N N . ASN A 1 209 ? -1.67 -35.219 -15.414 1 94.12 209 ASN A N 1
ATOM 1658 C CA . ASN A 1 209 ? -2.141 -33.969 -16 1 94.12 209 ASN A CA 1
ATOM 1659 C C . ASN A 1 209 ? -2.104 -32.812 -14.984 1 94.12 209 ASN A C 1
ATOM 1661 O O . ASN A 1 209 ? -1.727 -31.703 -15.328 1 94.12 209 ASN A O 1
ATOM 1665 N N . PHE A 1 210 ? -2.469 -33.125 -13.797 1 95.5 210 PHE A N 1
ATOM 1666 C CA . PHE A 1 210 ? -2.504 -32.156 -12.727 1 95.5 210 PHE A CA 1
ATOM 1667 C C . PHE A 1 210 ? -1.097 -31.672 -12.375 1 95.5 210 PHE A C 1
ATOM 1669 O O . PHE A 1 210 ? -0.838 -30.469 -12.281 1 95.5 210 PHE A O 1
ATOM 1676 N N . ILE A 1 211 ? -0.245 -32.594 -12.234 1 92.06 211 ILE A N 1
ATOM 1677 C CA . ILE A 1 211 ? 1.119 -32.281 -11.812 1 92.06 211 ILE A CA 1
ATOM 1678 C C . ILE A 1 211 ? 1.847 -31.547 -12.93 1 92.06 211 ILE A C 1
ATOM 1680 O O . ILE A 1 211 ? 2.664 -30.656 -12.664 1 92.06 211 ILE A O 1
ATOM 1684 N N . ALA A 1 212 ? 1.544 -31.922 -14.172 1 92 212 ALA A N 1
ATOM 1685 C CA . ALA A 1 212 ? 2.164 -31.266 -15.328 1 92 212 ALA A CA 1
ATOM 1686 C C . ALA A 1 212 ? 1.841 -29.781 -15.367 1 92 212 ALA A C 1
ATOM 1688 O O . ALA A 1 212 ? 2.596 -28.984 -15.938 1 92 212 ALA A O 1
ATOM 1689 N N . ARG A 1 213 ? 0.78 -29.375 -14.727 1 92.56 213 ARG A N 1
ATOM 1690 C CA . ARG A 1 213 ? 0.336 -27.984 -14.758 1 92.56 213 ARG A CA 1
ATOM 1691 C C . ARG A 1 213 ? 0.864 -27.203 -13.547 1 92.56 213 ARG A C 1
ATOM 1693 O O . ARG A 1 213 ? 0.374 -26.125 -13.234 1 92.56 213 ARG A O 1
ATOM 1700 N N . GLU A 1 214 ? 1.823 -27.719 -12.883 1 91.69 214 GLU A N 1
ATOM 1701 C CA . GLU A 1 214 ? 2.432 -27.062 -11.727 1 91.69 214 GLU A CA 1
ATOM 1702 C C . GLU A 1 214 ? 2.918 -25.672 -12.062 1 91.69 214 GLU A C 1
ATOM 1704 O O . GLU A 1 214 ? 2.721 -24.734 -11.289 1 91.69 214 GLU A O 1
ATOM 1709 N N . PRO A 1 215 ? 3.535 -25.484 -13.242 1 92.75 215 PRO A N 1
ATOM 1710 C CA . PRO A 1 215 ? 3.963 -24.125 -13.57 1 92.75 215 PRO A CA 1
ATOM 1711 C C . PRO A 1 215 ? 2.797 -23.141 -13.656 1 92.75 215 PRO A C 1
ATOM 1713 O O . PRO A 1 215 ? 2.928 -21.984 -13.242 1 92.75 215 PRO A O 1
ATOM 1716 N N . GLU A 1 216 ? 1.725 -23.625 -14.156 1 93.06 216 GLU A N 1
ATOM 1717 C CA . GLU A 1 216 ? 0.53 -22.781 -14.227 1 93.06 216 GLU A CA 1
ATOM 1718 C C . GLU A 1 216 ? 0.038 -22.406 -12.836 1 93.06 216 GLU A C 1
ATOM 1720 O O . GLU A 1 216 ? -0.351 -21.266 -12.594 1 93.06 216 GLU A O 1
ATOM 1725 N N . HIS A 1 217 ? 0.02 -23.359 -11.969 1 93.31 217 HIS A N 1
ATOM 1726 C CA . HIS A 1 217 ? -0.373 -23.109 -10.586 1 93.31 217 HIS A CA 1
ATOM 1727 C C . HIS A 1 217 ? 0.601 -22.156 -9.891 1 93.31 217 HIS A C 1
ATOM 1729 O O . HIS A 1 217 ? 0.189 -21.312 -9.102 1 93.31 217 HIS A O 1
ATOM 1735 N N . SER A 1 218 ? 1.833 -22.312 -10.195 1 94.88 218 SER A N 1
ATOM 1736 C CA . SER A 1 218 ? 2.873 -21.46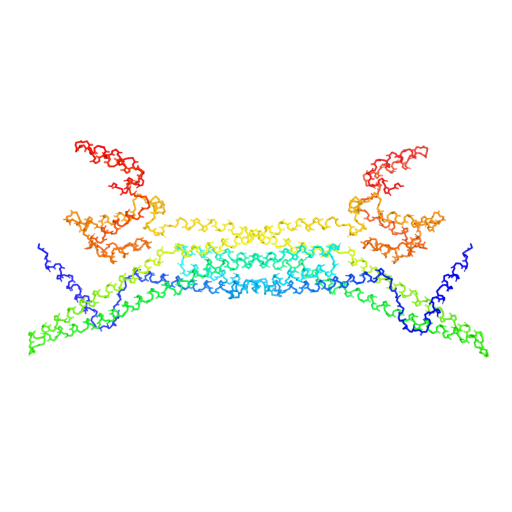9 -9.609 1 94.88 218 SER A CA 1
ATOM 1737 C C . SER A 1 218 ? 2.791 -20.031 -10.133 1 94.88 218 SER A C 1
ATOM 1739 O O . SER A 1 218 ? 3.143 -19.094 -9.422 1 94.88 218 SER A O 1
ATOM 1741 N N . GLN A 1 219 ? 2.336 -19.891 -11.359 1 96.5 219 GLN A N 1
ATOM 1742 C CA . GLN A 1 219 ? 2.211 -18.578 -11.984 1 96.5 219 GLN A CA 1
ATOM 1743 C C . GLN A 1 219 ? 1.256 -17.688 -11.203 1 96.5 219 GLN A C 1
ATOM 1745 O O . GLN A 1 219 ? 1.377 -16.453 -11.242 1 96.5 219 GLN A O 1
ATOM 1750 N N . LYS A 1 220 ? 0.325 -18.25 -10.516 1 97.44 220 LYS A N 1
ATOM 1751 C CA . LYS A 1 220 ? -0.633 -17.5 -9.719 1 97.44 220 LYS A CA 1
ATOM 1752 C C . LYS A 1 220 ? 0.073 -16.688 -8.625 1 97.44 220 LYS A C 1
ATOM 1754 O O . LYS A 1 220 ? -0.347 -15.586 -8.297 1 97.44 220 LYS A O 1
ATOM 1759 N N . LEU A 1 221 ? 1.173 -17.25 -8.094 1 97.75 221 LEU A N 1
ATOM 1760 C CA . LEU A 1 221 ? 1.958 -16.547 -7.078 1 97.75 221 LEU A CA 1
ATOM 1761 C C . LEU A 1 221 ? 2.662 -15.336 -7.668 1 97.75 221 LEU A C 1
ATOM 1763 O O . LEU A 1 221 ? 2.715 -14.281 -7.039 1 97.75 221 LEU A O 1
ATOM 1767 N N . LEU A 1 222 ? 3.17 -15.547 -8.844 1 97.88 222 LEU A N 1
ATOM 1768 C CA . LEU A 1 222 ? 3.801 -14.43 -9.539 1 97.88 222 LEU A CA 1
ATOM 1769 C C . LEU A 1 222 ? 2.785 -13.336 -9.836 1 97.88 222 LEU A C 1
ATOM 1771 O O . LEU A 1 222 ? 3.078 -12.148 -9.68 1 97.88 222 LEU A O 1
ATOM 1775 N N . SER A 1 223 ? 1.629 -13.758 -10.273 1 98.38 223 SER A N 1
ATOM 1776 C CA . SER A 1 223 ? 0.562 -12.805 -10.562 1 98.38 223 SER A CA 1
ATOM 1777 C C . SER A 1 223 ? 0.205 -11.984 -9.328 1 98.38 223 SER A C 1
ATOM 1779 O O . SER A 1 223 ? -0.101 -10.797 -9.43 1 98.38 223 SER A O 1
ATOM 1781 N N . LEU A 1 224 ? 0.25 -12.625 -8.211 1 98.56 224 LEU A N 1
ATOM 1782 C CA . LEU A 1 224 ? -0.03 -11.938 -6.953 1 98.56 224 LEU A CA 1
ATOM 1783 C C . LEU A 1 224 ? 0.94 -10.781 -6.742 1 98.56 224 LEU A C 1
ATOM 1785 O O . LEU A 1 224 ? 0.521 -9.656 -6.469 1 98.56 224 LEU A O 1
ATOM 1789 N N . LEU A 1 225 ? 2.207 -11.023 -6.898 1 98.69 225 LEU A N 1
ATOM 1790 C CA . LEU A 1 225 ? 3.221 -9.992 -6.691 1 98.69 225 LEU A CA 1
ATOM 1791 C C . LEU A 1 225 ? 3.117 -8.914 -7.762 1 98.69 225 LEU A C 1
ATOM 1793 O O . LEU A 1 225 ? 3.33 -7.73 -7.477 1 98.69 225 LEU A O 1
ATOM 1797 N N . GLU A 1 226 ? 2.787 -9.336 -8.93 1 98.69 226 GLU A N 1
ATOM 1798 C CA . GLU A 1 226 ? 2.66 -8.375 -10.016 1 98.69 226 GLU A CA 1
ATOM 1799 C C . GLU A 1 226 ? 1.49 -7.422 -9.781 1 98.69 226 GLU A C 1
ATOM 1801 O O . GLU A 1 226 ? 1.569 -6.238 -10.102 1 98.69 226 GLU A O 1
ATOM 1806 N N . ILE A 1 227 ? 0.43 -7.961 -9.273 1 98.75 227 ILE A N 1
ATOM 1807 C CA . ILE A 1 227 ? -0.726 -7.137 -8.938 1 98.75 227 ILE A CA 1
ATOM 1808 C C . ILE A 1 227 ? -0.348 -6.145 -7.84 1 98.75 227 ILE A C 1
ATOM 1810 O O . ILE A 1 227 ? -0.711 -4.969 -7.906 1 98.75 227 ILE A O 1
ATOM 1814 N N . GLN A 1 228 ? 0.381 -6.59 -6.828 1 98.62 228 GLN A N 1
ATOM 1815 C CA . GLN A 1 228 ? 0.854 -5.707 -5.766 1 98.62 228 GLN A CA 1
ATOM 1816 C C . GLN A 1 228 ? 1.786 -4.633 -6.312 1 98.62 228 GLN A C 1
ATOM 1818 O O . GLN A 1 228 ? 1.704 -3.469 -5.914 1 98.62 228 GLN A O 1
ATOM 1823 N N . GLN A 1 229 ? 2.631 -5.043 -7.219 1 98.75 229 GLN A N 1
ATOM 1824 C CA . GLN A 1 229 ? 3.541 -4.09 -7.852 1 98.75 229 GLN A CA 1
ATOM 1825 C C . GLN A 1 229 ? 2.77 -2.986 -8.57 1 98.75 229 GLN A C 1
ATOM 1827 O O . GLN A 1 229 ? 3.094 -1.806 -8.43 1 98.75 229 GLN A O 1
ATOM 1832 N N . ALA A 1 230 ? 1.792 -3.418 -9.289 1 98.75 230 ALA A N 1
ATOM 1833 C CA . ALA A 1 230 ? 0.975 -2.459 -10.031 1 98.75 230 ALA A CA 1
ATOM 1834 C C . ALA A 1 230 ? 0.27 -1.494 -9.086 1 98.75 230 ALA A C 1
ATOM 1836 O O . ALA A 1 230 ? 0.184 -0.295 -9.359 1 98.75 230 ALA A O 1
ATOM 1837 N N . TYR A 1 231 ? -0.199 -1.962 -8.016 1 98.5 231 TYR A N 1
ATOM 1838 C CA . TYR A 1 231 ? -0.86 -1.138 -7.008 1 98.5 231 TYR A CA 1
ATOM 1839 C C . TYR A 1 231 ? 0.09 -0.082 -6.457 1 98.5 231 TYR A C 1
ATOM 1841 O O . TYR A 1 231 ? -0.249 1.103 -6.406 1 98.5 231 TYR A O 1
ATOM 1849 N N . HIS A 1 232 ? 1.213 -0.509 -6.035 1 98.75 232 HIS A N 1
ATOM 1850 C CA . HIS A 1 232 ? 2.168 0.419 -5.441 1 98.75 232 HIS A CA 1
ATOM 1851 C C . HIS A 1 232 ? 2.645 1.447 -6.461 1 98.75 232 HIS A C 1
ATOM 1853 O O . HIS A 1 232 ? 2.908 2.6 -6.109 1 98.75 232 HIS A O 1
ATOM 1859 N N . LYS A 1 233 ? 2.758 1.015 -7.691 1 98.69 233 LYS A N 1
ATOM 1860 C CA . LYS A 1 233 ? 3.119 1.957 -8.742 1 98.69 233 LYS A CA 1
ATOM 1861 C C . LYS A 1 233 ? 2.051 3.033 -8.906 1 98.69 233 LYS A C 1
ATOM 1863 O O . LYS A 1 233 ? 2.369 4.223 -9.008 1 98.69 233 LYS A O 1
ATOM 1868 N N . LYS A 1 234 ? 0.845 2.615 -8.914 1 98.62 234 LYS A N 1
ATOM 1869 C CA . LYS A 1 234 ? -0.26 3.557 -9.062 1 98.62 234 LYS A CA 1
ATOM 1870 C C . LYS A 1 234 ? -0.352 4.492 -7.863 1 98.62 234 LYS A C 1
ATOM 1872 O O . LYS A 1 234 ? -0.589 5.691 -8.016 1 98.62 234 LYS A O 1
ATOM 1877 N N . ALA A 1 235 ? -0.21 3.934 -6.703 1 98.62 235 ALA A N 1
ATOM 1878 C CA . ALA A 1 235 ? -0.243 4.73 -5.48 1 98.62 235 ALA A CA 1
ATOM 1879 C C . ALA A 1 235 ? 0.878 5.766 -5.473 1 98.62 235 ALA A C 1
ATOM 1881 O O . ALA A 1 235 ? 0.65 6.934 -5.145 1 98.62 235 ALA A O 1
ATOM 1882 N N . LEU A 1 236 ? 2.035 5.332 -5.852 1 98.5 236 LEU A N 1
ATOM 1883 C CA . LEU A 1 236 ? 3.186 6.227 -5.891 1 98.5 236 LEU A CA 1
ATOM 1884 C C . LEU A 1 236 ? 2.973 7.344 -6.91 1 98.5 236 LEU A C 1
ATOM 1886 O O . LEU A 1 236 ? 3.357 8.492 -6.668 1 98.5 236 LEU A O 1
ATOM 1890 N N . ASP A 1 237 ? 2.387 6.969 -8 1 98.5 237 ASP A N 1
ATOM 1891 C CA . ASP A 1 237 ? 2.094 7.961 -9.031 1 98.5 237 ASP A CA 1
ATOM 1892 C C . ASP A 1 237 ? 1.171 9.055 -8.5 1 98.5 237 ASP A C 1
ATOM 1894 O O . ASP A 1 237 ? 1.393 10.242 -8.75 1 98.5 237 ASP A O 1
ATOM 1898 N N . GLU A 1 238 ? 0.168 8.664 -7.77 1 98.38 238 GLU A N 1
ATOM 1899 C CA . GLU A 1 238 ? -0.777 9.602 -7.172 1 98.38 238 GLU A CA 1
ATOM 1900 C C . GLU A 1 238 ? -0.085 10.523 -6.172 1 98.38 238 GLU A C 1
ATOM 1902 O O . GLU A 1 238 ? -0.312 11.734 -6.172 1 98.38 238 GLU A O 1
ATOM 1907 N N . LEU A 1 239 ? 0.765 10 -5.371 1 98.75 239 LEU A N 1
ATOM 1908 C CA . LEU A 1 239 ? 1.465 10.75 -4.336 1 98.75 239 LEU A CA 1
ATOM 1909 C C . LEU A 1 239 ? 2.488 11.703 -4.949 1 98.75 239 LEU A C 1
ATOM 1911 O O . LEU A 1 239 ? 2.631 12.844 -4.496 1 98.75 239 LEU A O 1
ATOM 1915 N N . ASP A 1 240 ? 3.135 11.242 -5.973 1 98.5 240 ASP A N 1
ATOM 1916 C CA . ASP A 1 240 ? 4.164 12.031 -6.637 1 98.5 240 ASP A CA 1
ATOM 1917 C C . ASP A 1 240 ? 3.559 13.258 -7.32 1 98.5 240 ASP A C 1
ATOM 1919 O O . ASP A 1 240 ? 4.238 14.266 -7.512 1 98.5 240 ASP A O 1
ATOM 1923 N N . LYS A 1 241 ? 2.332 13.172 -7.652 1 98.25 241 LYS A N 1
ATOM 1924 C CA . LYS A 1 241 ? 1.63 14.297 -8.266 1 98.25 241 LYS A CA 1
ATOM 1925 C C . LYS A 1 241 ? 1.138 15.281 -7.211 1 98.25 241 LYS A C 1
ATOM 1927 O O . LYS A 1 241 ? 1.179 16.5 -7.418 1 98.25 241 LYS A O 1
ATOM 1932 N N . THR A 1 242 ? 0.754 14.805 -6.082 1 98.62 242 THR A N 1
ATOM 1933 C CA . THR A 1 242 ? 0.067 15.617 -5.082 1 98.62 242 THR A CA 1
ATOM 1934 C C . THR A 1 242 ? 1.07 16.297 -4.148 1 98.62 242 THR A C 1
ATOM 1936 O O . THR A 1 242 ? 0.893 17.453 -3.773 1 98.62 242 THR A O 1
ATOM 1939 N N . ILE A 1 243 ? 2.162 15.633 -3.793 1 98.69 243 ILE A N 1
ATOM 1940 C CA . ILE A 1 243 ? 3.096 16.078 -2.77 1 98.69 243 ILE A CA 1
ATOM 1941 C C . ILE A 1 243 ? 3.754 17.391 -3.209 1 98.69 243 ILE A C 1
ATOM 1943 O O . ILE A 1 243 ? 3.793 18.359 -2.447 1 98.69 243 ILE A O 1
ATOM 1947 N N . PRO A 1 244 ? 4.219 17.438 -4.473 1 98.38 244 PRO A N 1
ATOM 1948 C CA . PRO A 1 244 ? 4.828 18.703 -4.891 1 98.38 244 PRO A CA 1
ATOM 1949 C C . PRO A 1 244 ? 3.84 19.875 -4.871 1 98.38 244 PRO A C 1
ATOM 1951 O O . PRO A 1 244 ? 4.211 21 -4.527 1 98.38 244 PRO A O 1
ATOM 1954 N N . LYS A 1 245 ? 2.602 19.672 -5.195 1 97.88 245 LYS A N 1
ATOM 1955 C CA . LYS A 1 245 ? 1.58 20.703 -5.16 1 97.88 245 LYS A CA 1
ATOM 1956 C C . LYS A 1 245 ? 1.336 21.188 -3.732 1 97.88 245 LYS A C 1
ATOM 1958 O O . LYS A 1 245 ? 1.224 22.391 -3.49 1 97.88 245 LYS A O 1
ATOM 1963 N N . MET A 1 246 ? 1.27 20.281 -2.824 1 97.5 246 MET A N 1
ATOM 1964 C CA . MET A 1 246 ? 1.055 20.625 -1.422 1 97.5 246 MET A CA 1
ATOM 1965 C C . MET A 1 246 ? 2.25 21.375 -0.856 1 97.5 246 MET A C 1
ATOM 1967 O O . MET A 1 246 ? 2.08 22.359 -0.116 1 97.5 246 MET A O 1
ATOM 1971 N N . ARG A 1 247 ? 3.404 20.906 -1.212 1 96.81 247 ARG A N 1
ATOM 1972 C CA . ARG A 1 247 ? 4.621 21.578 -0.763 1 96.81 247 ARG A CA 1
ATOM 1973 C C . ARG A 1 247 ? 4.68 23.016 -1.268 1 96.81 247 ARG A C 1
ATOM 1975 O O . ARG A 1 247 ? 5.027 23.922 -0.517 1 96.81 247 ARG A O 1
ATOM 1982 N N . ASP A 1 248 ? 4.32 23.156 -2.486 1 95.81 248 ASP A N 1
ATOM 1983 C CA . ASP A 1 248 ? 4.312 24.484 -3.096 1 95.81 248 ASP A CA 1
ATOM 1984 C C . ASP A 1 248 ? 3.291 25.391 -2.418 1 95.81 248 ASP A C 1
ATOM 1986 O O . ASP A 1 248 ? 3.568 26.562 -2.164 1 95.81 248 ASP A O 1
ATOM 1990 N N . THR A 1 249 ? 2.119 24.844 -2.164 1 94.75 249 THR A N 1
ATOM 1991 C CA . THR A 1 249 ? 1.071 25.609 -1.498 1 94.75 249 THR A CA 1
ATOM 1992 C C . THR A 1 249 ? 1.519 26.047 -0.104 1 94.75 249 THR A C 1
ATOM 1994 O O . THR A 1 249 ? 1.257 27.172 0.318 1 94.75 249 THR A O 1
ATOM 1997 N N . LEU A 1 250 ? 2.213 25.203 0.577 1 93.75 250 LEU A N 1
ATOM 1998 C CA . LEU A 1 250 ? 2.705 25.5 1.92 1 93.75 250 LEU A CA 1
ATOM 1999 C C . LEU A 1 250 ? 3.82 26.531 1.879 1 93.75 250 LEU A C 1
ATOM 2001 O O . LEU A 1 250 ? 3.832 27.469 2.682 1 93.75 250 LEU A O 1
ATOM 2005 N N . GLU A 1 251 ? 4.68 26.391 0.949 1 89.62 251 GLU A N 1
ATOM 2006 C CA . GLU A 1 251 ? 5.848 27.266 0.848 1 89.62 251 GLU A CA 1
ATOM 2007 C C . GLU A 1 251 ? 5.457 28.656 0.354 1 89.62 251 GLU A C 1
ATOM 2009 O O . GLU A 1 251 ? 6.055 29.656 0.76 1 89.62 251 GLU A O 1
ATOM 2014 N N . CYS A 1 252 ? 4.445 28.734 -0.427 1 89.06 252 CYS A N 1
ATOM 2015 C CA . CYS A 1 252 ? 4.082 30 -1.046 1 89.06 252 CYS A CA 1
ATOM 2016 C C . CYS A 1 252 ? 2.939 30.672 -0.288 1 89.06 252 CYS A C 1
ATOM 2018 O O . CYS A 1 252 ? 2.379 31.656 -0.752 1 89.06 252 CYS A O 1
ATOM 2020 N N . ASN A 1 253 ? 2.693 30.141 0.875 1 88.06 253 ASN A N 1
ATOM 2021 C CA . ASN A 1 253 ? 1.639 30.75 1.686 1 88.06 253 ASN A CA 1
ATOM 2022 C C . ASN A 1 253 ? 2.049 32.125 2.209 1 88.06 253 ASN A C 1
ATOM 2024 O O . ASN A 1 253 ? 3.074 32.25 2.879 1 88.06 253 ASN A O 1
ATOM 2028 N N . PRO A 1 254 ? 1.216 33.125 1.979 1 84 254 PRO A N 1
ATOM 2029 C CA . PRO A 1 254 ? 1.554 34.469 2.443 1 84 254 PRO A CA 1
ATOM 2030 C C . PRO A 1 254 ? 1.316 34.656 3.939 1 84 254 PRO A C 1
ATOM 2032 O O . PRO A 1 254 ? 1.855 35.594 4.543 1 84 254 PRO A O 1
ATOM 2035 N N . HIS A 1 255 ? 0.502 33.844 4.473 1 82.75 255 HIS A N 1
ATOM 2036 C CA . HIS A 1 255 ? 0.188 33.969 5.891 1 82.75 255 HIS A CA 1
ATOM 2037 C C . HIS A 1 255 ? 1.1 33.094 6.73 1 82.75 255 HIS A C 1
ATOM 2039 O O . HIS A 1 255 ? 0.748 31.953 7.043 1 82.75 255 HIS A O 1
ATOM 2045 N N . LYS A 1 256 ? 2.271 33.5 6.965 1 85.94 256 LYS A N 1
ATOM 2046 C CA . LYS A 1 256 ? 3.24 32.844 7.828 1 85.94 256 LYS A CA 1
ATOM 2047 C C . LYS A 1 256 ? 3.773 33.781 8.898 1 85.94 256 LYS A C 1
ATOM 2049 O O . LYS A 1 256 ? 3.703 35 8.742 1 85.94 256 LYS A O 1
ATOM 2054 N N . PRO A 1 257 ? 4.23 33.094 9.938 1 90.25 257 PRO A N 1
ATOM 2055 C CA . PRO A 1 257 ? 4.801 33.969 10.961 1 90.25 257 PRO A CA 1
ATOM 2056 C C . PRO A 1 257 ? 5.93 34.844 10.422 1 90.25 257 PRO A C 1
ATOM 2058 O O . PRO A 1 257 ? 6.832 34.344 9.742 1 90.25 257 PRO A O 1
ATOM 2061 N N . VAL A 1 258 ? 5.805 36.094 10.719 1 91.62 258 VAL A N 1
ATOM 2062 C CA . VAL A 1 258 ? 6.703 37.062 10.102 1 91.62 258 VAL A CA 1
ATOM 2063 C C . VAL A 1 258 ? 7.945 37.25 10.969 1 91.62 258 VAL A C 1
ATOM 2065 O O . VAL A 1 258 ? 9.039 37.469 10.461 1 91.62 258 VAL A O 1
ATOM 2068 N N . TYR A 1 259 ? 7.75 37.188 12.344 1 94.75 259 TYR A N 1
ATOM 2069 C CA . TYR A 1 259 ? 8.906 37.344 13.227 1 94.75 259 TYR A CA 1
ATOM 2070 C C . TYR A 1 259 ? 9.828 36.125 13.109 1 94.75 259 TYR A C 1
ATOM 2072 O O . TYR A 1 259 ? 9.383 35 13.188 1 94.75 259 TYR A O 1
ATOM 2080 N N . GLY A 1 260 ? 11.102 36.344 12.844 1 92.19 260 GLY A N 1
ATOM 2081 C CA . GLY A 1 260 ? 12.078 35.281 12.688 1 92.19 260 GLY A CA 1
ATOM 2082 C C . GLY A 1 260 ? 12.227 34.812 11.258 1 92.19 260 GLY A C 1
ATOM 2083 O O . GLY A 1 260 ? 13.078 33.969 10.961 1 92.19 260 GLY A O 1
ATOM 2084 N N . LEU A 1 261 ? 11.406 35.25 10.438 1 92.44 261 LEU A N 1
ATOM 2085 C CA . LEU A 1 261 ? 11.469 34.938 9.016 1 92.44 261 LEU A CA 1
ATOM 2086 C C . LEU A 1 261 ? 12.445 35.875 8.297 1 92.44 261 LEU A C 1
ATOM 2088 O O . LEU A 1 261 ? 12.5 37.062 8.57 1 92.44 261 LEU A O 1
ATOM 2092 N N . PRO A 1 262 ? 13.25 35.25 7.434 1 93.81 262 PRO A N 1
ATOM 2093 C CA . PRO A 1 262 ? 14.133 36.125 6.664 1 93.81 262 PRO A CA 1
ATOM 2094 C C . PRO A 1 262 ? 13.375 37.219 5.883 1 93.81 262 PRO A C 1
ATOM 2096 O O . PRO A 1 262 ? 12.32 36.938 5.312 1 93.81 262 PRO A O 1
ATOM 2099 N N . LEU A 1 263 ? 13.938 38.406 5.879 1 94.44 263 LEU A N 1
ATOM 2100 C CA . LEU A 1 263 ? 13.297 39.562 5.25 1 94.44 263 LEU A CA 1
ATOM 2101 C C . LEU A 1 263 ? 12.961 39.281 3.791 1 94.44 263 LEU A C 1
ATOM 2103 O O . LEU A 1 263 ? 11.844 39.531 3.338 1 94.44 263 LEU A O 1
ATOM 2107 N N . GLU A 1 264 ? 13.891 38.625 3.082 1 92.44 264 GLU A N 1
ATOM 2108 C CA . GLU A 1 264 ? 13.703 38.312 1.665 1 92.44 264 GLU A CA 1
ATOM 2109 C C . GLU A 1 264 ? 12.523 37.375 1.447 1 92.44 264 GLU A C 1
ATOM 2111 O O . GLU A 1 264 ? 11.734 37.562 0.517 1 92.44 264 GLU A O 1
ATOM 2116 N N . GLU A 1 265 ? 12.422 36.5 2.316 1 91.5 265 GLU A N 1
ATOM 2117 C CA . GLU A 1 265 ? 11.336 35.531 2.203 1 91.5 265 GLU A CA 1
ATOM 2118 C C . GLU A 1 265 ? 9.984 36.156 2.514 1 91.5 265 GLU A C 1
ATOM 2120 O O . GLU A 1 265 ? 8.992 35.906 1.828 1 91.5 265 GLU A O 1
ATOM 2125 N N . HIS A 1 266 ? 9.969 36.938 3.561 1 91.5 266 HIS A N 1
ATOM 2126 C CA . HIS A 1 266 ? 8.75 37.625 3.932 1 91.5 266 HIS A CA 1
ATOM 2127 C C . HIS A 1 266 ? 8.266 38.531 2.793 1 91.5 266 HIS A C 1
ATOM 2129 O O . HIS A 1 266 ? 7.07 38.531 2.475 1 91.5 266 HIS A O 1
ATOM 2135 N N . LEU A 1 267 ? 9.164 39.219 2.16 1 93.25 267 LEU A N 1
ATOM 2136 C CA . LEU A 1 267 ? 8.812 40.094 1.06 1 93.25 267 LEU A CA 1
ATOM 2137 C C . LEU A 1 267 ? 8.367 39.312 -0.163 1 93.25 267 LEU A C 1
ATOM 2139 O O . LEU A 1 267 ? 7.445 39.719 -0.869 1 93.25 267 LEU A O 1
ATOM 2143 N N . ARG A 1 268 ? 9.023 38.219 -0.416 1 91.56 268 ARG A N 1
ATOM 2144 C CA . ARG A 1 268 ? 8.688 37.375 -1.554 1 91.56 268 ARG A CA 1
ATOM 2145 C C . ARG A 1 268 ? 7.258 36.844 -1.436 1 91.56 268 ARG A C 1
ATOM 2147 O O . ARG A 1 268 ? 6.469 36.969 -2.377 1 91.56 268 ARG A O 1
ATOM 2154 N N . VAL A 1 269 ? 6.879 36.375 -0.3 1 88.69 269 VAL A N 1
ATOM 2155 C CA . VAL A 1 269 ? 5.602 35.688 -0.107 1 88.69 269 VAL A CA 1
ATOM 2156 C C . VAL A 1 269 ? 4.473 36.719 -0.053 1 88.69 269 VAL A C 1
ATOM 2158 O O . VAL A 1 269 ? 3.35 36.438 -0.477 1 88.69 269 VAL A O 1
ATOM 2161 N N . THR A 1 270 ? 4.754 37.906 0.506 1 89.38 270 THR A N 1
ATOM 2162 C CA . THR A 1 270 ? 3.725 38.906 0.644 1 89.38 270 THR A CA 1
ATOM 2163 C C . THR A 1 270 ? 3.672 39.812 -0.6 1 89.38 270 THR A C 1
ATOM 2165 O O . THR A 1 270 ? 2.717 40.562 -0.788 1 89.38 270 THR A O 1
ATOM 2168 N N . GLY A 1 271 ? 4.719 39.688 -1.431 1 90.25 271 GLY A N 1
ATOM 2169 C CA . GLY A 1 271 ? 4.785 40.531 -2.625 1 90.25 271 GLY A CA 1
ATOM 2170 C C . GLY A 1 271 ? 4.961 42 -2.32 1 90.25 271 GLY A C 1
ATOM 2171 O O . GLY A 1 271 ? 4.406 42.844 -3.016 1 90.25 271 GLY A O 1
ATOM 2172 N N . ARG A 1 272 ? 5.637 42.281 -1.209 1 92.19 272 ARG A N 1
ATOM 2173 C CA . ARG A 1 272 ? 5.824 43.656 -0.772 1 92.19 272 ARG A CA 1
ATOM 2174 C C . ARG A 1 272 ? 7.285 44.062 -0.886 1 92.19 272 ARG A C 1
ATOM 2176 O O . ARG A 1 272 ? 8.18 43.219 -0.894 1 92.19 272 ARG A O 1
ATOM 2183 N N . ASP A 1 273 ? 7.484 45.406 -1.004 1 93.75 273 ASP A N 1
ATOM 2184 C CA . ASP A 1 273 ? 8.844 45.938 -1.013 1 93.75 273 ASP A CA 1
ATOM 2185 C C . ASP A 1 273 ? 9.312 46.281 0.402 1 93.75 273 ASP A C 1
ATOM 2187 O O . ASP A 1 273 ? 10.508 46.25 0.687 1 93.75 273 ASP A O 1
ATOM 2191 N N . VAL A 1 274 ? 8.359 46.688 1.225 1 95.5 274 VAL A N 1
ATOM 2192 C CA . VAL A 1 274 ? 8.633 47 2.623 1 95.5 274 VAL A CA 1
ATOM 2193 C C . VAL A 1 274 ? 7.832 46.062 3.527 1 95.5 274 VAL A C 1
ATOM 2195 O O . VAL A 1 274 ? 6.637 45.844 3.303 1 95.5 274 VAL A O 1
ATOM 2198 N N . ALA A 1 275 ? 8.5 45.5 4.473 1 94.62 275 ALA A N 1
ATOM 2199 C CA . ALA A 1 275 ? 7.84 44.594 5.387 1 94.62 275 ALA A CA 1
ATOM 2200 C C . ALA A 1 275 ? 6.656 45.25 6.086 1 94.62 275 ALA A C 1
ATOM 2202 O O . ALA A 1 275 ? 6.738 46.406 6.504 1 94.62 275 ALA A O 1
ATOM 2203 N N . LEU A 1 276 ? 5.637 44.5 6.188 1 93.25 276 LEU A N 1
ATOM 2204 C CA . LEU A 1 276 ? 4.414 45.031 6.781 1 93.25 276 LEU A CA 1
ATOM 2205 C C . LEU A 1 276 ? 4.66 45.5 8.211 1 93.25 276 LEU A C 1
ATOM 2207 O O . LEU A 1 276 ? 4.137 46.531 8.633 1 93.25 276 LEU A O 1
ATOM 2211 N N . VAL A 1 277 ? 5.422 44.719 8.992 1 95.25 277 VAL A N 1
ATOM 2212 C CA . VAL A 1 277 ? 5.703 45.062 10.383 1 95.25 277 VAL A CA 1
ATOM 2213 C C . VAL A 1 277 ? 6.398 46.406 10.477 1 95.25 277 VAL A C 1
ATOM 2215 O O . VAL A 1 277 ? 6.023 47.25 11.289 1 95.25 277 VAL A O 1
ATOM 2218 N N . ILE A 1 278 ? 7.344 46.688 9.648 1 95.75 278 ILE A N 1
ATOM 2219 C CA . ILE A 1 278 ? 8.117 47.938 9.656 1 95.75 278 ILE A CA 1
ATOM 2220 C C . ILE A 1 278 ? 7.219 49.094 9.258 1 95.75 278 ILE A C 1
ATOM 2222 O O . ILE A 1 278 ? 7.184 50.125 9.953 1 95.75 278 ILE A O 1
ATOM 2226 N N . GLU A 1 279 ? 6.535 48.906 8.219 1 95.38 279 GLU A N 1
ATOM 2227 C CA . GLU A 1 279 ? 5.668 49.969 7.715 1 95.38 279 GLU A CA 1
ATOM 2228 C C . GLU A 1 279 ? 4.582 50.312 8.727 1 95.38 279 GLU A C 1
ATOM 2230 O O . GLU A 1 279 ? 4.383 51.469 9.047 1 95.38 279 GLU A O 1
ATOM 2235 N N . ALA A 1 280 ? 3.867 49.312 9.219 1 95.12 280 ALA A N 1
ATOM 2236 C CA . ALA A 1 280 ? 2.758 49.531 10.148 1 95.12 280 ALA A CA 1
ATOM 2237 C C . ALA A 1 280 ? 3.238 50.188 11.438 1 95.12 280 ALA A C 1
ATOM 2239 O O . ALA A 1 280 ? 2.592 51.094 11.961 1 95.12 280 ALA A O 1
ATOM 2240 N N . CYS A 1 281 ? 4.367 49.75 11.977 1 95.25 281 CYS A N 1
ATOM 2241 C CA . CYS A 1 281 ? 4.887 50.281 13.234 1 95.25 281 CYS A CA 1
ATOM 2242 C C . CYS A 1 281 ? 5.363 51.719 13.055 1 95.25 281 CYS A C 1
ATOM 2244 O O . CYS A 1 281 ? 5.039 52.594 13.867 1 95.25 281 CYS A O 1
ATOM 2246 N N . ILE A 1 282 ? 6.059 52 11.969 1 94.31 282 ILE A N 1
ATOM 2247 C CA . ILE A 1 282 ? 6.613 53.344 11.734 1 94.31 282 ILE A CA 1
ATOM 2248 C C . ILE A 1 282 ? 5.48 54.344 11.492 1 94.31 282 ILE A C 1
ATOM 2250 O O . ILE A 1 282 ? 5.492 55.438 12.039 1 94.31 282 ILE A O 1
ATOM 2254 N N . VAL A 1 283 ? 4.559 53.938 10.727 1 94.5 283 VAL A N 1
ATOM 2255 C CA . VAL A 1 283 ? 3.422 54.781 10.445 1 94.5 283 VAL A CA 1
ATOM 2256 C C . VAL A 1 283 ? 2.678 55.094 11.742 1 94.5 283 VAL A C 1
ATOM 2258 O O . VAL A 1 283 ? 2.307 56.25 11.992 1 94.5 283 VAL A O 1
ATOM 2261 N N . THR A 1 284 ? 2.449 54.094 12.539 1 94.5 284 THR A N 1
ATOM 2262 C CA . THR A 1 284 ? 1.737 54.281 13.797 1 94.5 284 THR A CA 1
ATOM 2263 C C . THR A 1 284 ? 2.529 55.188 14.742 1 94.5 284 THR A C 1
ATOM 2265 O O . THR A 1 284 ? 1.952 56.031 15.43 1 94.5 284 THR A O 1
ATOM 2268 N N . ILE A 1 285 ? 3.814 55.094 14.797 1 92.56 285 ILE A N 1
ATOM 2269 C CA . ILE A 1 285 ? 4.676 55.906 15.648 1 92.56 285 ILE A CA 1
ATOM 2270 C C . ILE A 1 285 ? 4.621 57.344 15.195 1 92.56 285 ILE A C 1
ATOM 2272 O O . ILE A 1 285 ? 4.492 58.25 16.031 1 92.56 285 ILE A O 1
ATOM 2276 N N . ILE A 1 286 ? 4.637 57.562 13.891 1 91.75 286 ILE A N 1
ATOM 2277 C CA . ILE A 1 286 ? 4.625 58.906 13.336 1 91.75 286 ILE A CA 1
ATOM 2278 C C . ILE A 1 286 ? 3.275 59.562 13.609 1 91.75 286 ILE A C 1
ATOM 2280 O O . ILE A 1 286 ? 3.217 60.719 14.07 1 91.75 286 ILE A O 1
ATOM 2284 N N . GLU A 1 287 ? 2.291 58.844 13.359 1 91.31 287 GLU A N 1
ATOM 2285 C CA . GLU A 1 287 ? 0.944 59.375 13.547 1 91.31 287 GLU A CA 1
ATOM 2286 C C . GLU A 1 287 ? 0.636 59.562 15.031 1 91.31 287 GLU A C 1
ATOM 2288 O O . GLU A 1 287 ? -0.143 60.469 15.391 1 91.31 287 GLU A O 1
ATOM 2293 N N . GLY A 1 288 ? 1.238 58.781 15.852 1 87.75 288 GLY A N 1
ATOM 2294 C CA . GLY A 1 288 ? 0.993 58.875 17.281 1 87.75 288 GLY A CA 1
ATOM 2295 C C . GLY A 1 288 ? 1.867 59.906 17.969 1 87.75 288 GLY A C 1
ATOM 2296 O O . GLY A 1 288 ? 1.834 60.031 19.203 1 87.75 288 GLY A O 1
ATOM 2297 N N . GLY A 1 289 ? 2.684 60.625 17.203 1 85.62 289 GLY A N 1
ATOM 2298 C CA . GLY A 1 289 ? 3.529 61.688 17.75 1 85.62 289 GLY A CA 1
ATOM 2299 C C . GLY A 1 289 ? 4.859 61.156 18.266 1 85.62 289 GLY A C 1
ATOM 2300 O O . GLY A 1 289 ? 5.477 61.781 19.125 1 85.62 289 GLY A O 1
ATOM 2301 N N . GLY A 1 290 ? 5.262 60.125 17.859 1 84.75 290 GLY A N 1
ATOM 2302 C CA . GLY A 1 290 ? 6.484 59.469 18.328 1 84.75 290 GLY A CA 1
ATOM 2303 C C . GLY A 1 290 ? 7.727 60.312 18.062 1 84.75 290 GLY A C 1
ATOM 2304 O O . GLY A 1 290 ? 8.719 60.188 18.781 1 84.75 290 GLY A O 1
ATOM 2305 N N . MET A 1 291 ? 7.676 61.188 17.172 1 86 291 MET A N 1
ATOM 2306 C CA . MET A 1 291 ? 8.836 61.969 16.812 1 86 291 MET A CA 1
ATOM 2307 C C . MET A 1 291 ? 9.148 63 17.891 1 86 291 MET A C 1
ATOM 2309 O O . MET A 1 291 ? 10.281 63.469 18 1 86 291 MET A O 1
ATOM 2313 N N . GLU A 1 292 ? 8.125 63.25 18.625 1 86.81 292 GLU A N 1
ATOM 2314 C CA . GLU A 1 292 ? 8.297 64.25 19.688 1 86.81 292 GLU A CA 1
ATOM 2315 C C . GLU A 1 292 ? 8.547 63.562 21.031 1 86.81 292 GLU A C 1
ATOM 2317 O O . GLU A 1 292 ? 8.891 64.25 22 1 86.81 292 GLU A O 1
ATOM 2322 N N . GLU A 1 293 ? 8.469 62.344 21.062 1 85.38 293 GLU A N 1
ATOM 2323 C CA . GLU A 1 293 ? 8.641 61.625 22.312 1 85.38 293 GLU A CA 1
ATOM 2324 C C . GLU A 1 293 ? 10.109 61.281 22.578 1 85.38 293 GLU A C 1
ATOM 2326 O O . GLU A 1 293 ? 10.766 60.688 21.75 1 85.38 293 GLU A O 1
ATOM 2331 N N . GLU A 1 294 ? 10.688 61.812 23.672 1 84.19 294 GLU A N 1
ATOM 2332 C CA . GLU A 1 294 ? 12.07 61.5 24.031 1 84.19 294 GLU A CA 1
ATOM 2333 C C . GLU A 1 294 ? 12.203 60.062 24.547 1 84.19 294 GLU A C 1
ATOM 2335 O O . GLU A 1 294 ? 11.383 59.594 25.328 1 84.19 294 GLU A O 1
ATOM 2340 N N . GLY A 1 295 ? 13.133 59.375 24.047 1 87.31 295 GLY A N 1
ATOM 2341 C CA . GLY A 1 295 ? 13.453 58.031 24.484 1 87.31 295 GLY A CA 1
ATOM 2342 C C . GLY A 1 295 ? 12.469 57 23.969 1 87.31 295 GLY A C 1
ATOM 2343 O O . GLY A 1 295 ? 12.141 56.031 24.688 1 87.31 295 GLY A O 1
ATOM 2344 N N . LEU A 1 296 ? 11.914 57.188 22.938 1 86.25 296 LEU A N 1
ATOM 2345 C CA . LEU A 1 296 ? 10.891 56.312 22.344 1 86.25 296 LEU A CA 1
ATOM 2346 C C . LEU A 1 296 ? 11.344 54.875 22.297 1 86.25 296 LEU A C 1
ATOM 2348 O O . LEU A 1 296 ? 10.586 53.969 22.656 1 86.25 296 LEU A O 1
ATOM 2352 N N . PHE A 1 297 ? 12.617 54.656 22.031 1 87.5 297 PHE A N 1
ATOM 2353 C CA . PHE A 1 297 ? 13.109 53.312 21.859 1 87.5 297 PHE A CA 1
ATOM 2354 C C . PHE A 1 297 ? 13.836 52.844 23.109 1 87.5 297 PHE A C 1
ATOM 2356 O O . PHE A 1 297 ? 14.25 51.688 23.188 1 87.5 297 PHE A O 1
ATOM 2363 N N . ARG A 1 298 ? 13.984 53.688 24.031 1 87 298 ARG A N 1
ATOM 2364 C CA . ARG A 1 298 ? 14.641 53.344 25.281 1 87 298 ARG A CA 1
ATOM 2365 C C . ARG A 1 298 ? 13.617 52.906 26.328 1 87 298 ARG A C 1
ATOM 2367 O O . ARG A 1 298 ? 13.867 52 27.125 1 87 298 ARG A O 1
ATOM 2374 N N . ILE A 1 299 ? 12.547 53.594 26.266 1 87.12 299 ILE A N 1
ATOM 2375 C CA . ILE A 1 299 ? 11.484 53.25 27.219 1 87.12 299 ILE A CA 1
ATOM 2376 C C . ILE A 1 299 ? 10.758 52 26.781 1 87.12 299 ILE A C 1
ATOM 2378 O O . ILE A 1 299 ? 10.305 51.906 25.625 1 87.12 299 ILE A O 1
ATOM 2382 N N . ALA A 1 300 ? 10.719 51.188 27.672 1 86 300 ALA A N 1
ATOM 2383 C CA . ALA A 1 300 ? 10.109 49.875 27.359 1 86 300 ALA A CA 1
ATOM 2384 C C . ALA A 1 300 ? 8.586 49.969 27.422 1 86 300 ALA A C 1
ATOM 2386 O O . ALA A 1 300 ? 8.031 50.594 28.328 1 86 300 ALA A O 1
ATOM 2387 N N . GLY A 1 301 ? 7.988 49.531 26.328 1 86 301 GLY A N 1
ATOM 2388 C CA . GLY A 1 301 ? 6.547 49.375 26.391 1 86 301 GLY A CA 1
ATOM 2389 C C . GLY A 1 301 ? 6.117 48.188 27.25 1 86 301 GLY A C 1
ATOM 2390 O O . GLY A 1 301 ? 6.957 47.438 27.75 1 86 301 GLY A O 1
ATOM 2391 N N . MET A 1 302 ? 4.871 48.062 27.484 1 86.5 302 MET A N 1
ATOM 2392 C CA . MET A 1 302 ? 4.332 46.938 28.25 1 86.5 302 MET A CA 1
ATOM 2393 C C . MET A 1 302 ? 4.594 45.625 27.547 1 86.5 302 MET A C 1
ATOM 2395 O O . MET A 1 302 ? 4.191 45.438 26.391 1 86.5 302 MET A O 1
ATOM 2399 N N . ALA A 1 303 ? 5.168 44.719 28.234 1 89.81 303 ALA A N 1
ATOM 2400 C CA . ALA A 1 303 ? 5.598 43.438 27.672 1 89.81 303 ALA A CA 1
ATOM 2401 C C . ALA A 1 303 ? 4.414 42.688 27.078 1 89.81 303 ALA A C 1
ATOM 2403 O O . ALA A 1 303 ? 4.527 42.094 26.016 1 89.81 303 ALA A O 1
ATOM 2404 N N . SER A 1 304 ? 3.381 42.656 27.781 1 89.12 304 SER A N 1
ATOM 2405 C CA . SER A 1 304 ? 2.197 41.938 27.344 1 89.12 304 SER A CA 1
ATOM 2406 C C . SER A 1 304 ? 1.645 42.5 26.031 1 89.12 304 SER A C 1
ATOM 2408 O O . SER A 1 304 ? 1.226 41.75 25.156 1 89.12 304 SER A O 1
ATOM 2410 N N . ARG A 1 305 ? 1.664 43.812 25.844 1 90.5 305 ARG A N 1
ATOM 2411 C CA . ARG A 1 305 ? 1.14 44.469 24.656 1 90.5 305 ARG A CA 1
ATOM 2412 C C . ARG A 1 305 ? 2.072 44.281 23.469 1 90.5 305 ARG A C 1
ATOM 2414 O O . ARG A 1 305 ? 1.614 44.156 22.328 1 90.5 305 ARG A O 1
ATOM 2421 N N . VAL A 1 306 ? 3.359 44.312 23.781 1 93.56 306 VAL A N 1
ATOM 2422 C CA . VAL A 1 306 ? 4.336 44.031 22.719 1 93.56 306 VAL A CA 1
ATOM 2423 C C . VAL A 1 306 ? 4.152 42.625 22.188 1 93.56 306 VAL A C 1
ATOM 2425 O O . VAL A 1 306 ? 4.16 42.406 20.984 1 93.56 306 VAL A O 1
ATOM 2428 N N . LYS A 1 307 ? 4.004 41.719 23.125 1 93.69 307 LYS A N 1
ATOM 2429 C CA . LYS A 1 307 ? 3.797 40.312 22.75 1 93.69 307 LYS A CA 1
ATOM 2430 C C . LYS A 1 307 ? 2.52 40.156 21.938 1 93.69 307 LYS A C 1
ATOM 2432 O O . LYS A 1 307 ? 2.506 39.438 20.938 1 93.69 307 LYS A O 1
ATOM 2437 N N . LYS A 1 308 ? 1.49 40.75 22.359 1 92.69 308 LYS A N 1
ATOM 2438 C CA . LYS A 1 308 ? 0.219 40.688 21.656 1 92.69 308 LYS A CA 1
ATOM 2439 C C . LYS A 1 308 ? 0.366 41.25 20.234 1 92.69 308 LYS A C 1
ATOM 2441 O O . LYS A 1 308 ? -0.144 40.656 19.281 1 92.69 308 LYS A O 1
ATOM 2446 N N . LEU A 1 309 ? 1.026 42.375 20.094 1 94 309 LEU A N 1
ATOM 2447 C CA . LEU A 1 309 ? 1.228 43 18.766 1 94 309 LEU A CA 1
ATOM 2448 C C . LEU A 1 309 ? 2.055 42.062 17.875 1 94 309 LEU A C 1
ATOM 2450 O O . LEU A 1 309 ? 1.746 41.906 16.688 1 94 309 LEU A O 1
ATOM 2454 N N . LYS A 1 310 ? 3.092 41.5 18.453 1 95.25 310 LYS A N 1
ATOM 2455 C CA . LYS A 1 310 ? 3.92 40.562 17.719 1 95.25 310 LYS A CA 1
ATOM 2456 C C . LYS A 1 310 ? 3.084 39.406 17.172 1 95.25 310 LYS A C 1
ATOM 2458 O O . LYS A 1 310 ? 3.172 39.062 16 1 95.25 310 LYS A O 1
ATOM 2463 N N . THR A 1 311 ? 2.322 38.812 18.031 1 94.12 311 THR A N 1
ATOM 2464 C CA . THR A 1 311 ? 1.513 37.656 17.641 1 94.12 311 THR A CA 1
ATOM 2465 C C . THR A 1 311 ? 0.443 38.062 16.625 1 94.12 311 THR A C 1
ATOM 2467 O O . THR A 1 311 ? 0.068 37.281 15.766 1 94.12 311 THR A O 1
ATOM 2470 N N . SER A 1 312 ? -0.024 39.312 16.766 1 93.5 312 SER A N 1
ATOM 2471 C CA . SER A 1 312 ? -0.999 39.781 15.805 1 93.5 312 SER A CA 1
ATOM 2472 C C . SER A 1 312 ? -0.4 39.875 14.406 1 93.5 312 SER A C 1
ATOM 2474 O O . SER A 1 312 ? -1.067 39.531 13.422 1 93.5 312 SER A O 1
ATOM 2476 N N . PHE A 1 313 ? 0.802 40.281 14.289 1 94 313 PHE A N 1
ATOM 2477 C CA . PHE A 1 313 ? 1.494 40.312 13 1 94 313 PHE A CA 1
ATOM 2478 C C . PHE A 1 313 ? 1.693 38.906 12.469 1 94 313 PHE A C 1
ATOM 2480 O O . PHE A 1 313 ? 1.473 38.625 11.289 1 94 313 PHE A O 1
ATOM 2487 N N . ASP A 1 314 ? 2.086 38.062 13.367 1 92.94 314 ASP A N 1
ATOM 2488 C CA . ASP A 1 314 ? 2.344 36.656 12.977 1 92.94 314 ASP A CA 1
ATOM 2489 C C . ASP A 1 314 ? 1.067 36 12.492 1 92.94 314 ASP A C 1
ATOM 2491 O O . ASP A 1 314 ? 1.11 35.156 11.594 1 92.94 314 ASP A O 1
ATOM 2495 N N . ALA A 1 315 ? -0.029 36.312 13.094 1 90.38 315 ALA A N 1
ATOM 2496 C CA . ALA A 1 315 ? -1.314 35.719 12.742 1 90.38 315 ALA A CA 1
ATOM 2497 C C . ALA A 1 315 ? -1.919 36.406 11.516 1 90.38 315 ALA A C 1
ATOM 2499 O O . ALA A 1 315 ? -2.842 35.844 10.891 1 90.38 315 ALA A O 1
ATOM 2500 N N . GLY A 1 316 ? -1.438 37.594 11.203 1 87.12 316 GLY A N 1
ATOM 2501 C CA . GLY A 1 316 ? -1.955 38.344 10.07 1 87.12 316 GLY A CA 1
ATOM 2502 C C . GLY A 1 316 ? -3.203 39.125 10.391 1 87.12 316 GLY A C 1
ATOM 2503 O O . GLY A 1 316 ? -3.982 39.469 9.5 1 87.12 316 GLY A O 1
ATOM 2504 N N . VAL A 1 317 ? -3.514 39.281 11.625 1 86.31 317 VAL A N 1
ATOM 2505 C CA . VAL A 1 317 ? -4.656 40.062 12.078 1 86.31 317 VAL A CA 1
ATOM 2506 C C . VAL A 1 317 ? -4.172 41.281 12.867 1 86.31 317 VAL A C 1
ATOM 2508 O O . VAL A 1 317 ? -4.137 41.25 14.102 1 86.31 317 VAL A O 1
ATOM 2511 N N . VAL A 1 318 ? -3.84 42.281 12.195 1 86 318 VAL A N 1
ATOM 2512 C CA . VAL A 1 318 ? -3.229 43.438 12.875 1 86 318 VAL A CA 1
ATOM 2513 C C . VAL A 1 318 ? -4.203 44.594 12.883 1 86 318 VAL A C 1
ATOM 2515 O O . VAL A 1 318 ? -4.801 44.938 11.859 1 86 318 VAL A O 1
ATOM 2518 N N . ASP A 1 319 ? -4.477 45 14.031 1 85.5 319 ASP A N 1
ATOM 2519 C CA . ASP A 1 319 ? -5.215 46.25 14.219 1 85.5 319 ASP A CA 1
ATOM 2520 C C . ASP A 1 319 ? -4.363 47.281 14.961 1 85.5 319 ASP A C 1
ATOM 2522 O O . ASP A 1 319 ? -4.309 47.281 16.188 1 85.5 319 ASP A O 1
ATOM 2526 N N . MET A 1 320 ? -3.855 48.219 14.242 1 89.62 320 MET A N 1
ATOM 2527 C CA . MET A 1 320 ? -2.918 49.156 14.82 1 89.62 320 MET A CA 1
ATOM 2528 C C . MET A 1 320 ? -3.66 50.281 15.562 1 89.62 320 MET A C 1
ATOM 2530 O O . MET A 1 320 ? -3.062 51 16.359 1 89.62 320 MET A O 1
ATOM 2534 N N . ASP A 1 321 ? -4.977 50.375 15.367 1 85.81 321 ASP A N 1
ATOM 2535 C CA . ASP A 1 321 ? -5.766 51.406 16.047 1 85.81 321 ASP A CA 1
ATOM 2536 C C . ASP A 1 321 ? -5.742 51.219 17.547 1 85.81 321 ASP A C 1
ATOM 2538 O O . ASP A 1 321 ? -5.793 52.188 18.312 1 85.81 321 ASP A O 1
ATOM 2542 N N . GLU A 1 322 ? -5.641 50.031 17.875 1 83.88 322 GLU A N 1
ATOM 2543 C CA . GLU A 1 322 ? -5.605 49.719 19.312 1 83.88 322 GLU A CA 1
ATOM 2544 C C . GLU A 1 322 ? -4.328 50.25 19.953 1 83.88 322 GLU A C 1
ATOM 2546 O O . GLU A 1 322 ? -4.277 50.438 21.172 1 83.88 322 GLU A O 1
ATOM 2551 N N . TYR A 1 323 ? -3.314 50.531 19.156 1 88.75 323 TYR A N 1
ATOM 2552 C CA . TYR A 1 323 ? -2.006 50.906 19.672 1 88.75 323 TYR A CA 1
ATOM 2553 C C . TYR A 1 323 ? -1.701 52.375 19.391 1 88.75 323 TYR A C 1
ATOM 2555 O O . TYR A 1 323 ? -0.568 52.812 19.578 1 88.75 323 TYR A O 1
ATOM 2563 N N . ALA A 1 324 ? -2.688 53.062 19.047 1 84.5 324 ALA A N 1
ATOM 2564 C CA . ALA A 1 324 ? -2.51 54.469 18.656 1 84.5 324 ALA A CA 1
ATOM 2565 C C . ALA A 1 324 ? -1.918 55.281 19.797 1 84.5 324 ALA A C 1
ATOM 2567 O O . ALA A 1 324 ? -1.113 56.188 19.562 1 84.5 324 ALA A O 1
ATOM 2568 N N . LEU A 1 325 ? -2.25 54.875 21 1 83.12 325 LEU A N 1
ATOM 2569 C CA . LEU A 1 325 ? -1.81 55.656 22.141 1 83.12 325 LEU A CA 1
ATOM 2570 C C . LEU A 1 325 ? -0.657 54.969 22.859 1 83.12 325 LEU A C 1
ATOM 2572 O O . LEU A 1 325 ? -0.173 55.469 23.891 1 83.12 325 LEU A O 1
ATOM 2576 N N . ASP A 1 326 ? -0.269 53.938 22.328 1 89.06 326 ASP A N 1
ATOM 2577 C CA . ASP A 1 326 ? 0.789 53.156 22.953 1 89.06 326 ASP A CA 1
ATOM 2578 C C . ASP A 1 326 ? 1.993 53.031 22.031 1 89.06 326 ASP A C 1
ATOM 2580 O O . ASP A 1 326 ? 2.365 51.906 21.641 1 89.06 326 ASP A O 1
ATOM 2584 N N . ILE A 1 327 ? 2.621 54.094 21.844 1 91.94 327 ILE A N 1
ATOM 2585 C CA . ILE A 1 327 ? 3.699 54.156 20.859 1 91.94 327 ILE A CA 1
ATOM 2586 C C . ILE A 1 327 ? 4.91 53.375 21.375 1 91.94 327 ILE A C 1
ATOM 2588 O O . ILE A 1 327 ? 5.715 52.875 20.594 1 91.94 327 ILE A O 1
ATOM 2592 N N . HIS A 1 328 ? 5.062 53.281 22.688 1 92.88 328 HIS A N 1
ATOM 2593 C CA . HIS A 1 328 ? 6.207 52.562 23.25 1 92.88 328 HIS A CA 1
ATOM 2594 C C . HIS A 1 328 ? 6.121 51.062 22.969 1 92.88 328 HIS A C 1
ATOM 2596 O O . HIS A 1 328 ? 7.137 50.438 22.688 1 92.88 328 HIS A O 1
ATOM 2602 N N . SER A 1 329 ? 4.941 50.531 23.078 1 93.62 329 SER A N 1
ATOM 2603 C CA . SER A 1 329 ? 4.77 49.125 22.734 1 93.62 329 SER A CA 1
ATOM 2604 C C . SER A 1 329 ? 5.02 48.875 21.266 1 93.62 329 SER A C 1
ATOM 2606 O O . SER A 1 329 ? 5.566 47.812 20.891 1 93.62 329 SER A O 1
ATOM 2608 N N . VAL A 1 330 ? 4.582 49.781 20.438 1 95.62 330 VAL A N 1
ATOM 2609 C CA . VAL A 1 330 ? 4.793 49.656 18.984 1 95.62 330 VAL A CA 1
ATOM 2610 C C . VAL A 1 330 ? 6.285 49.719 18.688 1 95.62 330 VAL A C 1
ATOM 2612 O O . VAL A 1 330 ? 6.781 48.906 17.891 1 95.62 330 VAL A O 1
ATOM 2615 N N . ALA A 1 331 ? 6.957 50.625 19.328 1 95.06 331 ALA A N 1
ATOM 2616 C CA . ALA A 1 331 ? 8.406 50.719 19.172 1 95.06 331 ALA A CA 1
ATOM 2617 C C . ALA A 1 331 ? 9.102 49.438 19.625 1 95.06 331 ALA A C 1
ATOM 2619 O O . ALA A 1 331 ? 10.07 49 19 1 95.06 331 ALA A O 1
ATOM 2620 N N . GLY A 1 332 ? 8.633 48.938 20.734 1 94.5 332 GLY A N 1
ATOM 2621 C CA . GLY A 1 332 ? 9.172 47.688 21.219 1 94.5 332 GLY A CA 1
ATOM 2622 C C . GLY A 1 332 ? 8.984 46.531 20.25 1 94.5 332 GLY A C 1
ATOM 2623 O O . GLY A 1 332 ? 9.891 45.719 20.062 1 94.5 332 GLY A O 1
ATOM 2624 N N . ALA A 1 333 ? 7.801 46.438 19.656 1 95.75 333 ALA A N 1
ATOM 2625 C CA . ALA A 1 333 ? 7.516 45.375 18.688 1 95.75 333 ALA A CA 1
ATOM 2626 C C . ALA A 1 333 ? 8.414 45.5 17.453 1 95.75 333 ALA A C 1
ATOM 2628 O O . ALA A 1 333 ? 8.891 44.5 16.922 1 95.75 333 ALA A O 1
ATOM 2629 N N . LEU A 1 334 ? 8.625 46.75 17 1 95.62 334 LEU A N 1
ATOM 2630 C CA . LEU A 1 334 ? 9.508 47 15.875 1 95.62 334 LEU A CA 1
ATOM 2631 C C . LEU A 1 334 ? 10.938 46.594 16.188 1 95.62 334 LEU A C 1
ATOM 2633 O O . LEU A 1 334 ? 11.586 45.906 15.367 1 95.62 334 LEU A O 1
ATOM 2637 N N . LYS A 1 335 ? 11.383 46.969 17.359 1 95.56 335 LYS A N 1
ATOM 2638 C CA . LYS A 1 335 ? 12.719 46.594 17.781 1 95.56 335 LYS A CA 1
ATOM 2639 C C . LYS A 1 335 ? 12.875 45.062 17.812 1 95.56 335 LYS A C 1
ATOM 2641 O O . LYS A 1 335 ? 13.891 44.531 17.375 1 95.56 335 LYS A O 1
ATOM 2646 N N . GLN A 1 336 ? 11.914 44.469 18.359 1 95.38 336 GLN A N 1
ATOM 2647 C CA . GLN A 1 336 ? 11.938 43.031 18.453 1 95.38 336 GLN A CA 1
ATOM 2648 C C . GLN A 1 336 ? 11.977 42.375 17.078 1 95.38 336 GLN A C 1
ATOM 2650 O O . GLN A 1 336 ? 12.664 41.375 16.875 1 95.38 336 GLN A O 1
ATOM 2655 N N . TYR A 1 337 ? 11.203 42.844 16.094 1 96.56 337 TYR A N 1
ATOM 2656 C CA . TYR A 1 337 ? 11.188 42.344 14.734 1 96.56 337 TYR A CA 1
ATOM 2657 C C . TYR A 1 337 ? 12.578 42.406 14.117 1 96.56 337 TYR A C 1
ATOM 2659 O O . TYR A 1 337 ? 13.062 41.438 13.539 1 96.56 337 TYR A O 1
ATOM 2667 N N . LEU A 1 338 ? 13.18 43.531 14.289 1 95.06 338 LEU A N 1
ATOM 2668 C CA . LEU A 1 338 ? 14.5 43.719 13.719 1 95.06 338 LEU A CA 1
ATOM 2669 C C . LEU A 1 338 ? 15.531 42.812 14.391 1 95.06 338 LEU A C 1
ATOM 2671 O O . LEU A 1 338 ? 16.438 42.312 13.727 1 95.06 338 LEU A O 1
ATOM 2675 N N . ARG A 1 339 ? 15.359 42.531 15.641 1 94.69 339 ARG A N 1
ATOM 2676 C CA . ARG A 1 339 ? 16.281 41.688 16.406 1 94.69 339 ARG A CA 1
ATOM 2677 C C . ARG A 1 339 ? 16.141 40.219 15.992 1 94.69 339 ARG A C 1
ATOM 2679 O O . ARG A 1 339 ? 17.109 39.469 16.047 1 94.69 339 ARG A O 1
ATOM 2686 N N . GLU A 1 340 ? 14.969 39.875 15.633 1 94.88 340 GLU A N 1
ATOM 2687 C CA . GLU A 1 340 ? 14.688 38.469 15.367 1 94.88 340 GLU A CA 1
ATOM 2688 C C . GLU A 1 340 ? 14.961 38.125 13.906 1 94.88 340 GLU A C 1
ATOM 2690 O O . GLU A 1 340 ? 14.852 36.969 13.508 1 94.88 340 GLU A O 1
ATOM 2695 N N . LEU A 1 341 ? 15.289 39.125 13.117 1 94.19 341 LEU A N 1
ATOM 2696 C CA . LEU A 1 341 ? 15.688 38.844 11.742 1 94.19 341 LEU A CA 1
ATOM 2697 C C . LEU A 1 341 ? 16.922 37.938 11.719 1 94.19 341 LEU A C 1
ATOM 2699 O O . LEU A 1 341 ? 17.922 38.25 12.375 1 94.19 341 LEU A O 1
ATOM 2703 N N . PRO A 1 342 ? 16.828 36.812 10.992 1 93.62 342 PRO A N 1
ATOM 2704 C CA . PRO A 1 342 ? 18.016 35.969 10.906 1 93.62 342 PRO A CA 1
ATOM 2705 C C . PRO A 1 342 ? 19.234 36.719 10.375 1 93.62 342 PRO A C 1
ATOM 2707 O O . PRO A 1 342 ? 20.344 36.562 10.883 1 93.62 342 PRO A O 1
ATOM 2710 N N . GLU A 1 343 ? 19.016 37.469 9.312 1 92.19 343 GLU A N 1
ATOM 2711 C CA . GLU A 1 343 ? 20 38.438 8.812 1 92.19 343 GLU A CA 1
ATOM 2712 C C . GLU A 1 343 ? 19.562 39.875 9.141 1 92.19 343 GLU A C 1
ATOM 2714 O O . GLU A 1 343 ? 18.5 40.344 8.695 1 92.19 343 GLU A O 1
ATOM 2719 N N . PRO A 1 344 ? 20.406 40.5 9.992 1 91.69 344 PRO A N 1
ATOM 2720 C CA . PRO A 1 344 ? 20.031 41.875 10.359 1 91.69 344 PRO A CA 1
ATOM 2721 C C . PRO A 1 344 ? 19.781 42.75 9.156 1 91.69 344 PRO A C 1
ATOM 2723 O O . PRO A 1 344 ? 20.281 42.5 8.062 1 91.69 344 PRO A O 1
ATOM 2726 N N . LEU A 1 345 ? 19 43.844 9.453 1 92.06 345 LEU A N 1
ATOM 2727 C CA . LEU A 1 345 ? 18.641 44.781 8.391 1 92.06 345 LEU A CA 1
ATOM 2728 C C . LEU A 1 345 ? 19.875 45.375 7.734 1 92.06 345 LEU A C 1
ATOM 2730 O O . LEU A 1 345 ? 19.891 45.594 6.523 1 92.06 345 LEU A O 1
ATOM 2734 N N . LEU A 1 346 ? 20.891 45.562 8.516 1 89.31 346 LEU A N 1
ATOM 2735 C CA . LEU A 1 346 ? 22.125 46.156 7.992 1 89.31 346 LEU A CA 1
ATOM 2736 C C . LEU A 1 346 ? 23.109 45.062 7.59 1 89.31 346 LEU A C 1
ATOM 2738 O O . LEU A 1 346 ? 24.266 45.344 7.285 1 89.31 346 LEU A O 1
ATOM 2742 N N . THR A 1 347 ? 22.859 43.844 7.605 1 88.62 347 THR A N 1
ATOM 2743 C CA . THR A 1 347 ? 23.562 42.656 7.16 1 88.62 347 THR A CA 1
ATOM 2744 C C . THR A 1 347 ? 24.828 42.438 7.973 1 88.62 347 THR A C 1
ATOM 2746 O O . THR A 1 347 ? 25.406 43.406 8.484 1 88.62 347 THR A O 1
ATOM 2749 N N . TYR A 1 348 ? 25.281 41.312 8.109 1 89.38 348 TYR A N 1
ATOM 2750 C CA . TYR A 1 348 ? 26.516 40.969 8.789 1 89.38 348 TYR A CA 1
ATOM 2751 C C . TYR A 1 348 ? 27.719 41.312 7.918 1 89.38 348 TYR A C 1
ATOM 2753 O O . TYR A 1 348 ? 28.766 41.75 8.422 1 89.38 348 TYR A O 1
ATOM 2761 N N . TYR A 1 349 ? 27.484 41.094 6.656 1 89.94 349 TYR A N 1
ATOM 2762 C CA . TYR A 1 349 ? 28.578 41.25 5.707 1 89.94 349 TYR A CA 1
ATOM 2763 C C . TYR A 1 349 ? 29.078 42.688 5.691 1 89.94 349 TYR A C 1
ATOM 2765 O O . TYR A 1 349 ? 30.266 42.938 5.492 1 89.94 349 TYR A O 1
ATOM 2773 N N . LEU A 1 350 ? 28.203 43.594 5.91 1 90.38 350 LEU A N 1
ATOM 2774 C CA . LEU A 1 350 ? 28.578 45 5.82 1 90.38 350 LEU A CA 1
ATOM 2775 C C . LEU A 1 350 ? 28.859 45.594 7.207 1 90.38 350 LEU A C 1
ATOM 2777 O O . LEU A 1 350 ? 29.062 46.812 7.352 1 90.38 350 LEU A O 1
ATOM 2781 N N . TYR A 1 351 ? 28.875 44.781 8.18 1 89.94 351 TYR A N 1
ATOM 2782 C CA . TYR A 1 351 ? 29.047 45.25 9.555 1 89.94 351 TYR A CA 1
ATOM 2783 C C . TYR A 1 351 ? 30.328 46.062 9.703 1 89.94 351 TYR A C 1
ATOM 2785 O O . TYR A 1 351 ? 30.297 47.156 10.242 1 89.94 351 TYR A O 1
ATOM 2793 N N . GLN A 1 352 ? 31.391 45.5 9.188 1 91.06 352 GLN A N 1
ATOM 2794 C CA . GLN A 1 352 ? 32.688 46.156 9.312 1 91.06 352 GLN A CA 1
ATOM 2795 C C . GLN A 1 352 ? 32.719 47.5 8.555 1 91.06 352 GLN A C 1
ATOM 2797 O O . GLN A 1 352 ? 33.344 48.469 8.992 1 91.06 352 GLN A O 1
ATOM 2802 N N . ASP A 1 353 ? 32.062 47.5 7.508 1 91.62 353 ASP A N 1
ATOM 2803 C CA . ASP A 1 353 ? 32 48.719 6.723 1 91.62 353 ASP A CA 1
ATOM 2804 C C . ASP A 1 353 ? 31.297 49.844 7.488 1 91.62 353 ASP A C 1
ATOM 2806 O O . ASP A 1 353 ? 31.734 51 7.477 1 91.62 353 ASP A O 1
ATOM 2810 N N . PHE A 1 354 ? 30.219 49.469 8.148 1 89.94 354 PHE A N 1
ATOM 2811 C CA . PHE A 1 354 ? 29.469 50.438 8.93 1 89.94 354 PHE A CA 1
ATOM 2812 C C . PHE A 1 354 ? 30.281 50.938 10.109 1 89.94 354 PHE A C 1
ATOM 2814 O O . PHE A 1 354 ? 30.25 52.156 10.422 1 89.94 354 PHE A O 1
ATOM 2821 N N . ILE A 1 355 ? 31.031 50.125 10.695 1 90.94 355 ILE A N 1
ATOM 2822 C CA . ILE A 1 355 ? 31.859 50.5 11.828 1 90.94 355 ILE A CA 1
ATOM 2823 C C . ILE A 1 355 ? 32.969 51.438 11.359 1 90.94 355 ILE A C 1
ATOM 2825 O O . ILE A 1 355 ? 33.281 52.406 12.031 1 90.94 355 ILE A O 1
ATOM 2829 N N . ASN A 1 356 ? 33.531 51.094 10.234 1 91.62 356 ASN A N 1
ATOM 2830 C CA . ASN A 1 356 ? 34.594 51.938 9.664 1 91.62 356 ASN A CA 1
ATOM 2831 C C . ASN A 1 356 ? 34.125 53.344 9.359 1 91.62 356 ASN A C 1
ATOM 2833 O O . ASN A 1 356 ? 34.844 54.312 9.555 1 91.62 356 ASN A O 1
ATOM 2837 N N . VAL A 1 357 ? 32.938 53.406 8.906 1 90.88 357 VAL A N 1
ATOM 2838 C CA . VAL A 1 357 ? 32.344 54.719 8.578 1 90.88 357 VAL A CA 1
ATOM 2839 C C . VAL A 1 357 ? 32.219 55.531 9.844 1 90.88 357 VAL A C 1
ATOM 2841 O O . VAL A 1 357 ? 32.406 56.75 9.82 1 90.88 357 VAL A O 1
ATOM 2844 N N . LEU A 1 358 ? 31.844 54.875 10.977 1 86.62 358 LEU A N 1
ATOM 2845 C CA . LEU A 1 358 ? 31.609 55.594 12.234 1 86.62 358 LEU A CA 1
ATOM 2846 C C . LEU A 1 358 ? 32.906 56.156 12.797 1 86.62 358 LEU A C 1
ATOM 2848 O O . LEU A 1 358 ? 32.906 57.062 13.602 1 86.62 358 LEU A O 1
ATOM 2852 N N . SER A 1 359 ? 34.031 55.594 12.312 1 88.38 359 SER A N 1
ATOM 2853 C CA . SER A 1 359 ? 35.344 56.062 12.781 1 88.38 359 SER A CA 1
ATOM 2854 C C . SER A 1 359 ? 35.844 57.219 11.945 1 88.38 359 SER A C 1
ATOM 2856 O O . SER A 1 359 ? 36.812 57.875 12.32 1 88.38 359 SER A O 1
ATOM 2858 N N . LEU A 1 360 ? 35.188 57.594 10.945 1 89.69 360 LEU A N 1
ATOM 2859 C CA . LEU A 1 360 ? 35.625 58.656 10.055 1 89.69 360 LEU A CA 1
ATOM 2860 C C . LEU A 1 360 ? 35.25 60.031 10.633 1 89.69 360 LEU A C 1
ATOM 2862 O O . LEU A 1 360 ? 34.312 60.125 11.445 1 89.69 360 LEU A O 1
ATOM 2866 N N . PRO A 1 361 ? 36 61.031 10.281 1 89.81 361 PRO A N 1
ATOM 2867 C CA . PRO A 1 361 ? 35.625 62.406 10.711 1 89.81 361 PRO A CA 1
ATOM 2868 C C . PRO A 1 361 ? 34.25 62.812 10.219 1 89.81 361 PRO A C 1
ATOM 2870 O O . PRO A 1 361 ? 33.781 62.312 9.203 1 89.81 361 PRO A O 1
ATOM 2873 N N . GLN A 1 362 ? 33.531 63.688 10.875 1 86.12 362 GLN A N 1
ATOM 2874 C CA . GLN A 1 362 ? 32.156 64.062 10.672 1 86.12 362 GLN A CA 1
ATOM 2875 C C . GLN A 1 362 ? 31.938 64.562 9.234 1 86.12 362 GLN A C 1
ATOM 2877 O O . GLN A 1 362 ? 30.875 64.312 8.656 1 86.12 362 GLN A O 1
ATOM 2882 N N . ASN A 1 363 ? 32.969 65.312 8.734 1 86.38 363 ASN A N 1
ATOM 2883 C CA . ASN A 1 363 ? 32.812 65.875 7.41 1 86.38 363 ASN A CA 1
ATOM 2884 C C . ASN A 1 363 ? 32.781 64.812 6.316 1 86.38 363 ASN A C 1
ATOM 2886 O O . ASN A 1 363 ? 32.281 65.062 5.223 1 86.38 363 ASN A O 1
ATOM 2890 N N . GLN A 1 364 ? 33.25 63.656 6.605 1 89.56 364 GLN A N 1
ATOM 2891 C CA . GLN A 1 364 ? 33.344 62.594 5.605 1 89.56 364 GLN A CA 1
ATOM 2892 C C . GLN A 1 364 ? 32.344 61.5 5.902 1 89.56 364 GLN A C 1
ATOM 2894 O O . GLN A 1 364 ? 32.062 60.656 5.039 1 89.56 364 GLN A O 1
ATOM 2899 N N . ARG A 1 365 ? 31.734 61.438 6.969 1 90.44 365 ARG A N 1
ATOM 2900 C CA . ARG A 1 365 ? 30.906 60.344 7.473 1 90.44 365 ARG A CA 1
ATOM 2901 C C . ARG A 1 365 ? 29.641 60.188 6.645 1 90.44 365 ARG A C 1
ATOM 2903 O O . ARG A 1 365 ? 29.25 59.062 6.32 1 90.44 365 ARG A O 1
ATOM 2910 N N . LEU A 1 366 ? 29.078 61.25 6.305 1 88.44 366 LEU A N 1
ATOM 2911 C CA . LEU A 1 366 ? 27.812 61.219 5.602 1 88.44 366 LEU A CA 1
ATOM 2912 C C . LEU A 1 366 ? 27.969 60.594 4.223 1 88.44 366 LEU A C 1
ATOM 2914 O O . LEU A 1 366 ? 27.125 59.781 3.801 1 88.44 366 LEU A O 1
ATOM 2918 N N . GLN A 1 367 ? 28.938 61.031 3.516 1 89.81 367 GLN A N 1
ATOM 2919 C CA . GLN A 1 367 ? 29.188 60.469 2.184 1 89.81 367 GLN A CA 1
ATOM 2920 C C . GLN A 1 367 ? 29.547 59 2.25 1 89.81 367 GLN A C 1
ATOM 2922 O O . GLN A 1 367 ? 29.109 58.219 1.413 1 89.81 367 GLN A O 1
ATOM 2927 N N . ALA A 1 368 ? 30.359 58.656 3.205 1 91.31 368 ALA A N 1
ATOM 2928 C CA . ALA A 1 368 ? 30.75 57.25 3.383 1 91.31 368 ALA A CA 1
ATOM 2929 C C . ALA A 1 368 ? 29.547 56.406 3.752 1 91.31 368 ALA A C 1
ATOM 2931 O O . ALA A 1 368 ? 29.438 55.25 3.291 1 91.31 368 ALA A O 1
ATOM 2932 N N . LEU A 1 369 ? 28.766 56.938 4.547 1 90.31 369 LEU A N 1
ATOM 2933 C CA . LEU A 1 369 ? 27.547 56.219 4.945 1 90.31 369 LEU A CA 1
ATOM 2934 C C . LEU A 1 369 ? 26.625 56 3.748 1 90.31 369 LEU A C 1
ATOM 2936 O O . LEU A 1 369 ? 26.016 54.938 3.621 1 90.31 369 LEU A O 1
ATOM 2940 N N . TRP A 1 370 ? 26.531 56.969 2.951 1 90.31 370 TRP A N 1
ATOM 2941 C CA . TRP A 1 370 ? 25.719 56.875 1.742 1 90.31 370 TRP A CA 1
ATOM 2942 C C . TRP A 1 370 ? 26.203 55.719 0.861 1 90.31 370 TRP A C 1
ATOM 2944 O O . TRP A 1 370 ? 25.391 54.969 0.33 1 90.31 370 TRP A O 1
ATOM 2954 N N . LYS A 1 371 ? 27.438 55.594 0.72 1 90.88 371 LYS A N 1
ATOM 2955 C CA . LYS A 1 371 ? 28.016 54.531 -0.105 1 90.88 371 LYS A CA 1
ATOM 2956 C C . LYS A 1 371 ? 27.703 53.156 0.476 1 90.88 371 LYS A C 1
ATOM 2958 O O . LYS A 1 371 ? 27.297 52.25 -0.249 1 90.88 371 LYS A O 1
ATOM 2963 N N . VAL A 1 372 ? 27.922 53 1.75 1 91.69 372 VAL A N 1
ATOM 2964 C CA . VAL A 1 372 ? 27.734 51.688 2.396 1 91.69 372 VAL A CA 1
ATOM 2965 C C . VAL A 1 372 ? 26.266 51.281 2.336 1 91.69 372 VAL A C 1
ATOM 2967 O O . VAL A 1 372 ? 25.938 50.125 2.107 1 91.69 372 VAL A O 1
ATOM 2970 N N . VAL A 1 373 ? 25.328 52.188 2.533 1 91.5 373 VAL A N 1
ATOM 2971 C CA . VAL A 1 373 ? 23.891 51.938 2.527 1 91.5 373 VAL A CA 1
ATOM 2972 C C . VAL A 1 373 ? 23.438 51.5 1.136 1 91.5 373 VAL A C 1
ATOM 2974 O O . VAL A 1 373 ? 22.547 50.656 1.001 1 91.5 373 VAL A O 1
ATOM 2977 N N . HIS A 1 374 ? 24.078 52.031 0.141 1 91.75 374 HIS A N 1
ATOM 2978 C CA . HIS A 1 374 ? 23.703 51.688 -1.227 1 91.75 374 HIS A CA 1
ATOM 2979 C C . HIS A 1 374 ? 24.312 50.344 -1.639 1 91.75 374 HIS A C 1
ATOM 2981 O O . HIS A 1 374 ? 23.953 49.781 -2.678 1 91.75 374 HIS A O 1
ATOM 2987 N N . ASP A 1 375 ? 25.203 49.844 -0.805 1 91.94 375 ASP A N 1
ATOM 2988 C CA . ASP A 1 375 ? 25.75 48.531 -1.038 1 91.94 375 ASP A CA 1
ATOM 2989 C C . ASP A 1 375 ? 24.844 47.438 -0.438 1 91.94 375 ASP A C 1
ATOM 2991 O O . ASP A 1 375 ? 25.047 46.25 -0.68 1 91.94 375 ASP A O 1
ATOM 2995 N N . LEU A 1 376 ? 23.828 47.875 0.293 1 92.62 376 LEU A N 1
ATOM 2996 C CA . LEU A 1 376 ? 22.891 46.906 0.868 1 92.62 376 LEU A CA 1
ATOM 2997 C C . LEU A 1 376 ? 22.078 46.219 -0.226 1 92.62 376 LEU A C 1
ATOM 2999 O O . LEU A 1 376 ? 21.797 46.812 -1.264 1 92.62 376 LEU A O 1
ATOM 3003 N N . PRO A 1 377 ? 21.844 44.875 0.005 1 92.69 377 PRO A N 1
ATOM 3004 C CA . PRO A 1 377 ? 20.891 44.25 -0.915 1 92.69 377 PRO A CA 1
ATOM 3005 C C . PRO A 1 377 ? 19.578 45.031 -1.04 1 92.69 377 PRO A C 1
ATOM 3007 O O . PRO A 1 377 ? 19.156 45.688 -0.087 1 92.69 377 PRO A O 1
ATOM 3010 N N . GLU A 1 378 ? 18.875 44.938 -2.119 1 92.5 378 GLU A N 1
ATOM 3011 C CA . GLU A 1 378 ? 17.719 45.781 -2.443 1 92.5 378 GLU A CA 1
ATOM 3012 C C . GLU A 1 378 ? 16.641 45.656 -1.358 1 92.5 378 GLU A C 1
ATOM 3014 O O . GLU A 1 378 ? 16.125 46.656 -0.887 1 92.5 378 GLU A O 1
ATOM 3019 N N . PRO A 1 379 ? 16.266 44.469 -0.931 1 93.62 379 PRO A N 1
ATOM 3020 C CA . PRO A 1 379 ? 15.25 44.375 0.122 1 93.62 379 PRO A CA 1
ATOM 3021 C C . PRO A 1 379 ? 15.68 45.062 1.413 1 93.62 379 PRO A C 1
ATOM 3023 O O . PRO A 1 379 ? 14.859 45.719 2.07 1 93.62 379 PRO A O 1
ATOM 3026 N N . ASN A 1 380 ? 16.922 44.969 1.761 1 93.94 380 ASN A N 1
ATOM 3027 C CA . ASN A 1 380 ? 17.438 45.594 2.971 1 93.94 380 ASN A CA 1
ATOM 3028 C C . ASN A 1 380 ? 17.469 47.125 2.838 1 93.94 380 ASN A C 1
ATOM 3030 O O . ASN A 1 380 ? 17.125 47.812 3.779 1 93.94 380 ASN A O 1
ATOM 3034 N N . TYR A 1 381 ? 17.859 47.531 1.709 1 93.62 381 TYR A N 1
ATOM 3035 C CA . TYR A 1 381 ? 17.922 48.938 1.446 1 93.62 381 TYR A CA 1
ATOM 3036 C C . TYR A 1 381 ? 16.547 49.594 1.539 1 93.62 381 TYR A C 1
ATOM 3038 O O . TYR A 1 381 ? 16.359 50.594 2.211 1 93.62 381 TYR A O 1
ATOM 3046 N N . ASN A 1 382 ? 15.547 48.969 0.905 1 93.75 382 ASN A N 1
ATOM 3047 C CA . ASN A 1 382 ? 14.188 49.5 0.879 1 93.75 382 ASN A CA 1
ATOM 3048 C C . ASN A 1 382 ? 13.578 49.531 2.279 1 93.75 382 ASN A C 1
ATOM 3050 O O . ASN A 1 382 ? 12.797 50.438 2.588 1 93.75 382 ASN A O 1
ATOM 3054 N N . ASN A 1 383 ? 13.828 48.625 3.129 1 94.38 383 ASN A N 1
ATOM 3055 C CA . ASN A 1 383 ? 13.258 48.562 4.469 1 94.38 383 ASN A CA 1
ATOM 3056 C C . ASN A 1 383 ? 14.031 49.406 5.457 1 94.38 383 ASN A C 1
ATOM 3058 O O . ASN A 1 383 ? 13.492 49.844 6.48 1 94.38 383 ASN A O 1
ATOM 3062 N N . PHE A 1 384 ? 15.312 49.812 5.121 1 91.88 384 PHE A N 1
ATOM 3063 C CA . PHE A 1 384 ? 16.125 50.688 5.938 1 91.88 384 PHE A CA 1
ATOM 3064 C C . PHE A 1 384 ? 15.766 52.156 5.656 1 91.88 384 PHE A C 1
ATOM 3066 O O . PHE A 1 384 ? 15.617 52.969 6.586 1 91.88 384 PHE A O 1
ATOM 3073 N N . ARG A 1 385 ? 15.617 52.406 4.367 1 86.06 385 ARG A N 1
ATOM 3074 C CA . ARG A 1 385 ? 15.398 53.781 3.959 1 86.06 385 ARG A CA 1
ATOM 3075 C C . ARG A 1 385 ? 14.078 54.312 4.496 1 86.06 385 ARG A C 1
ATOM 3077 O O . ARG A 1 385 ? 13.953 55.5 4.805 1 86.06 385 ARG A O 1
ATOM 3084 N N . MET B 1 1 ? 0.232 70.625 29.25 1 26.06 1 MET B N 1
ATOM 3085 C CA . MET B 1 1 ? -1.043 70.625 29.969 1 26.06 1 MET B CA 1
ATOM 3086 C C . MET B 1 1 ? -1.976 69.562 29.484 1 26.06 1 MET B C 1
ATOM 3088 O O . MET B 1 1 ? -2.34 69.5 28.297 1 26.06 1 MET B O 1
ATOM 3092 N N . PHE B 1 2 ? -1.71 68.312 29.984 1 35.09 2 PHE B N 1
ATOM 3093 C CA . PHE B 1 2 ? -2.537 67.125 29.797 1 35.09 2 PHE B CA 1
ATOM 3094 C C . PHE B 1 2 ? -4.008 67.438 30.016 1 35.09 2 PHE B C 1
ATOM 3096 O O . PHE B 1 2 ? -4.41 67.812 31.125 1 35.09 2 PHE B O 1
ATOM 3103 N N . LYS B 1 3 ? -4.551 67.938 28.953 1 45.81 3 LYS B N 1
ATOM 3104 C CA . LYS B 1 3 ? -5.852 68.625 29.047 1 45.81 3 LYS B CA 1
ATOM 3105 C C . LYS B 1 3 ? -6.91 67.625 29.609 1 45.81 3 LYS B C 1
ATOM 3107 O O . LYS B 1 3 ? -7.109 66.562 29.078 1 45.81 3 LYS B O 1
ATOM 3112 N N . PRO B 1 4 ? -7.398 67.75 30.828 1 46 4 PRO B N 1
ATOM 3113 C CA . PRO B 1 4 ? -8.5 67.062 31.516 1 46 4 PRO B CA 1
ATOM 3114 C C . PRO B 1 4 ? -9.711 66.875 30.609 1 46 4 PRO B C 1
ATOM 3116 O O . PRO B 1 4 ? -10.57 66.062 30.906 1 46 4 PRO B O 1
ATOM 3119 N N . GLU B 1 5 ? -9.734 67.688 29.562 1 44.31 5 GLU B N 1
ATOM 3120 C CA . GLU B 1 5 ? -10.93 67.688 28.719 1 44.31 5 GLU B CA 1
ATOM 3121 C C . GLU B 1 5 ? -11.039 66.375 27.953 1 44.31 5 GLU B C 1
ATOM 3123 O O . GLU B 1 5 ? -12.141 65.812 27.766 1 44.31 5 GLU B O 1
ATOM 3128 N N . ASN B 1 6 ? -9.883 65.812 27.344 1 43.38 6 ASN B N 1
ATOM 3129 C CA . ASN B 1 6 ? -9.953 64.625 26.547 1 43.38 6 ASN B CA 1
ATOM 3130 C C . ASN B 1 6 ? -10.273 63.406 27.406 1 43.38 6 ASN B C 1
ATOM 3132 O O . ASN B 1 6 ? -10.883 62.438 26.938 1 43.38 6 ASN B O 1
ATOM 3136 N N . LEU B 1 7 ? -9.805 63.344 28.734 1 42.91 7 LEU B N 1
ATOM 3137 C CA . LEU B 1 7 ? -10.219 62.281 29.656 1 42.91 7 LEU B CA 1
ATOM 3138 C C . LEU B 1 7 ? -11.711 62.375 29.938 1 42.91 7 LEU B C 1
ATOM 3140 O O . LEU B 1 7 ? -12.383 61.344 30.031 1 42.91 7 LEU B O 1
ATOM 3144 N N . ARG B 1 8 ? -12.258 63.594 30.047 1 48.66 8 ARG B N 1
ATOM 3145 C CA . ARG B 1 8 ? -13.688 63.781 30.297 1 48.66 8 ARG B CA 1
ATOM 3146 C C . ARG B 1 8 ? -14.531 63.219 29.156 1 48.66 8 ARG B C 1
ATOM 3148 O O . ARG B 1 8 ? -15.555 62.594 29.375 1 48.66 8 ARG B O 1
ATOM 3155 N N . LYS B 1 9 ? -14.109 63.469 27.953 1 51.59 9 LYS B N 1
ATOM 3156 C CA . LYS B 1 9 ? -14.867 63.031 26.797 1 51.59 9 LYS B CA 1
ATOM 3157 C C . LYS B 1 9 ? -14.852 61.5 26.703 1 51.59 9 LYS B C 1
ATOM 3159 O O . LYS B 1 9 ? -15.883 60.875 26.406 1 51.59 9 LYS B O 1
ATOM 3164 N N . ASN B 1 10 ? -13.711 60.938 26.922 1 44.97 10 ASN B N 1
ATOM 3165 C CA . ASN B 1 10 ? -13.672 59.469 26.922 1 44.97 10 ASN B CA 1
ATOM 3166 C C . ASN B 1 10 ? -14.492 58.906 28.078 1 44.97 10 ASN B C 1
ATOM 3168 O O . ASN B 1 10 ? -15.172 57.875 27.922 1 44.97 10 ASN B O 1
ATOM 3172 N N . PHE B 1 11 ? -14.516 59.594 29.266 1 45 11 PHE B N 1
ATOM 3173 C CA . PHE B 1 11 ? -15.367 59.188 30.375 1 45 11 PHE B CA 1
ATOM 3174 C C . PHE B 1 11 ? -16.844 59.406 30.031 1 45 11 PHE B C 1
ATOM 3176 O O . PHE B 1 11 ? -17.672 58.531 30.328 1 45 11 PHE B O 1
ATOM 3183 N N . MET B 1 12 ? -17.188 60.531 29.438 1 48.66 12 MET B N 1
ATOM 3184 C CA . MET B 1 12 ? -18.594 60.75 29.094 1 48.66 12 MET B CA 1
ATOM 3185 C C . MET B 1 12 ? -19.062 59.75 28.047 1 48.66 12 MET B C 1
ATOM 3187 O O . MET B 1 12 ? -20.203 59.281 28.094 1 48.66 12 MET B O 1
ATOM 3191 N N . ARG B 1 13 ? -18.297 59.406 26.984 1 48.91 13 ARG B N 1
ATOM 3192 C CA . ARG B 1 13 ? -18.641 58.375 26.016 1 48.91 13 ARG B CA 1
ATOM 3193 C C . ARG B 1 13 ? -18.719 57 26.672 1 48.91 13 ARG B C 1
ATOM 3195 O O . ARG B 1 13 ? -19.625 56.219 26.359 1 48.91 13 ARG B O 1
ATOM 3202 N N . ALA B 1 14 ? -17.938 56.688 27.625 1 45.25 14 ALA B N 1
ATOM 3203 C CA . ALA B 1 14 ? -18.078 55.469 28.422 1 45.25 14 ALA B CA 1
ATOM 3204 C C . ALA B 1 14 ? -19.328 55.531 29.281 1 45.25 14 ALA B C 1
ATOM 3206 O O . ALA B 1 14 ? -20.031 54.531 29.422 1 45.25 14 ALA B O 1
ATOM 3207 N N . LYS B 1 15 ? -19.641 56.688 29.859 1 44.81 15 LYS B N 1
ATOM 3208 C CA . LYS B 1 15 ? -20.875 56.844 30.609 1 44.81 15 LYS B CA 1
ATOM 3209 C C . LYS B 1 15 ? -22.109 56.688 29.719 1 44.81 15 LYS B C 1
ATOM 3211 O O . LYS B 1 15 ? -23.062 56.031 30.094 1 44.81 15 LYS B O 1
ATOM 3216 N N . GLN B 1 16 ? -22.188 57.406 28.547 1 47.44 16 GLN B N 1
ATOM 3217 C CA . GLN B 1 16 ? -23.328 57.281 27.656 1 47.44 16 GLN B CA 1
ATOM 3218 C C . GLN B 1 16 ? -23.5 55.844 27.141 1 47.44 16 GLN B C 1
ATOM 3220 O O . GLN B 1 16 ? -24.609 55.344 27.062 1 47.44 16 GLN B O 1
ATOM 3225 N N . LEU B 1 17 ? -22.406 55.188 26.766 1 44.06 17 LEU B N 1
ATOM 3226 C CA . LEU B 1 17 ? -22.5 53.781 26.359 1 44.06 17 LEU B CA 1
ATOM 3227 C C . LEU B 1 17 ? -22.906 52.906 27.531 1 44.06 17 LEU B C 1
ATOM 3229 O O . LEU B 1 17 ? -23.688 51.969 27.375 1 44.06 17 LEU B O 1
ATOM 3233 N N . ALA B 1 18 ? -22.453 53.281 28.734 1 43.22 18 ALA B N 1
ATOM 3234 C CA . ALA B 1 18 ? -22.891 52.594 29.953 1 43.22 18 ALA B CA 1
ATOM 3235 C C . ALA B 1 18 ? -24.375 52.844 30.219 1 43.22 18 ALA B C 1
ATOM 3237 O O . ALA B 1 18 ? -25.109 51.938 30.625 1 43.22 18 ALA B O 1
ATOM 3238 N N . ASP B 1 19 ? -24.875 54.062 30.172 1 43.91 19 ASP B N 1
ATOM 3239 C CA . ASP B 1 19 ? -26.281 54.406 30.406 1 43.91 19 ASP B CA 1
ATOM 3240 C C . ASP B 1 19 ? -27.203 53.688 29.422 1 43.91 19 ASP B C 1
ATOM 3242 O O . ASP B 1 19 ? -28.297 53.281 29.781 1 43.91 19 ASP B O 1
ATOM 3246 N N . GLN B 1 20 ? -26.969 53.812 28.078 1 44.25 20 GLN B N 1
ATOM 3247 C CA . GLN B 1 20 ? -27.891 53.156 27.141 1 44.25 20 GLN B CA 1
ATOM 3248 C C . GLN B 1 20 ? -28 51.656 27.406 1 44.25 20 GLN B C 1
ATOM 3250 O O . GLN B 1 20 ? -29.062 51.062 27.203 1 44.25 20 GLN B O 1
ATOM 3255 N N . ASN B 1 21 ? -27 50.969 27.734 1 39.56 21 ASN B N 1
ATOM 3256 C CA . ASN B 1 21 ? -27.141 49.531 28.016 1 39.56 21 ASN B CA 1
ATOM 3257 C C . ASN B 1 21 ? -27.469 49.281 29.484 1 39.56 21 ASN B C 1
ATOM 3259 O O . ASN B 1 21 ? -27.234 48.188 30.016 1 39.56 21 ASN B O 1
ATOM 3263 N N . LEU B 1 22 ? -27.844 50.156 30.328 1 39.53 22 LEU B N 1
ATOM 3264 C CA . LEU B 1 22 ? -28.203 50 31.734 1 39.53 22 LEU B CA 1
ATOM 3265 C C . LEU B 1 22 ? -29.219 48.875 31.922 1 39.53 22 LEU B C 1
ATOM 3267 O O . LEU B 1 22 ? -29.297 48.281 32.969 1 39.53 22 LEU B O 1
ATOM 3271 N N . GLY B 1 23 ? -30.469 48.938 31.297 1 39.44 23 GLY B N 1
ATOM 3272 C CA . GLY B 1 23 ? -31.531 48.031 31.656 1 39.44 23 GLY B CA 1
ATOM 3273 C C . GLY B 1 23 ? -31.141 46.562 31.469 1 39.44 23 GLY B C 1
ATOM 3274 O O . GLY B 1 23 ? -31.719 45.688 32.125 1 39.44 23 GLY B O 1
ATOM 3275 N N . ARG B 1 24 ? -31.047 45.938 30.141 1 42.16 24 ARG B N 1
ATOM 3276 C CA . ARG B 1 24 ? -31 44.5 29.891 1 42.16 24 ARG B CA 1
ATOM 3277 C C . ARG B 1 24 ? -29.656 43.938 30.312 1 42.16 24 ARG B C 1
ATOM 3279 O O . ARG B 1 24 ? -28.609 44.5 30.031 1 42.16 24 ARG B O 1
ATOM 3286 N N . THR B 1 25 ? -29.422 43.188 31.391 1 45.31 25 THR B N 1
ATOM 3287 C CA . THR B 1 25 ? -28.359 42.312 31.875 1 45.31 25 THR B CA 1
ATOM 3288 C C . THR B 1 25 ? -27.547 41.75 30.703 1 45.31 25 THR B C 1
ATOM 3290 O O . THR B 1 25 ? -27.75 40.625 30.281 1 45.31 25 THR B O 1
ATOM 3293 N N . GLU B 1 26 ? -27.578 42.156 29.594 1 51.12 26 GLU B N 1
ATOM 3294 C CA . GLU B 1 26 ? -26.922 41.5 28.469 1 51.12 26 GLU B CA 1
ATOM 3295 C C . GLU B 1 26 ? -25.406 41.438 28.641 1 51.12 26 GLU B C 1
ATOM 3297 O O . GLU B 1 26 ? -24.797 42.438 29 1 51.12 26 GLU B O 1
ATOM 3302 N N . LYS B 1 27 ? -24.812 40.25 28.953 1 61.84 27 LYS B N 1
ATOM 3303 C CA . LYS B 1 27 ? -23.391 39.938 29.031 1 61.84 27 LYS B CA 1
ATOM 3304 C C . LYS B 1 27 ? -22.594 40.781 28.031 1 61.84 27 LYS B C 1
ATOM 3306 O O . LYS B 1 27 ? -22.953 40.844 26.859 1 61.84 27 LYS B O 1
ATOM 3311 N N . THR B 1 28 ? -21.797 41.719 28.609 1 73.06 28 THR B N 1
ATOM 3312 C CA . THR B 1 28 ? -20.953 42.562 27.781 1 73.06 28 THR B CA 1
ATOM 3313 C C . THR B 1 28 ? -20.125 41.719 26.812 1 73.06 28 THR B C 1
ATOM 3315 O O . THR B 1 28 ? -19.547 40.719 27.203 1 73.06 28 THR B O 1
ATOM 3318 N N . GLU B 1 29 ? -20.391 42 25.594 1 74.38 29 GLU B N 1
ATOM 3319 C CA . GLU B 1 29 ? -19.562 41.375 24.578 1 74.38 29 GLU B CA 1
ATOM 3320 C C . GLU B 1 29 ? -18.156 41.969 24.562 1 74.38 29 GLU B C 1
ATOM 3322 O O . GLU B 1 29 ? -17.984 43.125 24.188 1 74.38 29 GLU B O 1
ATOM 3327 N N . VAL B 1 30 ? -17.25 41.219 25.062 1 80.19 30 VAL B N 1
ATOM 3328 C CA . VAL B 1 30 ? -15.922 41.75 25.328 1 80.19 30 VAL B CA 1
ATOM 3329 C C . VAL B 1 30 ? -15.016 41.469 24.125 1 80.19 30 VAL B C 1
ATOM 3331 O O . VAL B 1 30 ? -13.984 42.156 23.953 1 80.19 30 VAL B O 1
ATOM 3334 N N . LEU B 1 31 ? -15.445 40.625 23.266 1 79.38 31 LEU B N 1
ATOM 3335 C CA . LEU B 1 31 ? -14.578 40.344 22.125 1 79.38 31 LEU B CA 1
ATOM 3336 C C . LEU B 1 31 ? -15 41.156 20.906 1 79.38 31 LEU B C 1
ATOM 3338 O O . LEU B 1 31 ? -16.188 41.25 20.594 1 79.38 31 LEU B O 1
ATOM 3342 N N . SER B 1 32 ? -14.008 41.719 20.266 1 79.75 32 SER B N 1
ATOM 3343 C CA . SER B 1 32 ? -14.266 42.406 19 1 79.75 32 SER B CA 1
ATOM 3344 C C . SER B 1 32 ? -14.703 41.438 17.922 1 79.75 32 SER B C 1
ATOM 3346 O O . SER B 1 32 ? -14.625 40.219 18.094 1 79.75 32 SER B O 1
ATOM 3348 N N . GLU B 1 33 ? -15.258 41.938 16.844 1 79.5 33 GLU B N 1
ATOM 3349 C CA . GLU B 1 33 ? -15.672 41.094 15.727 1 79.5 33 GLU B CA 1
ATOM 3350 C C . GLU B 1 33 ? -14.508 40.281 15.188 1 79.5 33 GLU B C 1
ATOM 3352 O O . GLU B 1 33 ? -14.664 39.094 14.852 1 79.5 33 GLU B O 1
ATOM 3357 N N . ASP B 1 34 ? -13.352 40.875 15.133 1 81.19 34 ASP B N 1
ATOM 3358 C CA . ASP B 1 34 ? -12.156 40.188 14.641 1 81.19 34 ASP B CA 1
ATOM 3359 C C . ASP B 1 34 ? -11.758 39.031 15.57 1 81.19 34 ASP B C 1
ATOM 3361 O O . ASP B 1 34 ? -11.367 37.969 15.109 1 81.19 34 ASP B O 1
ATOM 3365 N N . LEU B 1 35 ? -11.875 39.312 16.828 1 86 35 LEU B N 1
ATOM 3366 C CA . LEU B 1 35 ? -11.508 38.312 17.812 1 86 35 LEU B CA 1
ATOM 3367 C C . LEU B 1 35 ? -12.5 37.156 17.797 1 86 35 LEU B C 1
ATOM 3369 O O . LEU B 1 35 ? -12.125 36 18.031 1 86 35 LEU B O 1
ATOM 3373 N N . GLN B 1 36 ? -13.727 37.5 17.469 1 90.31 36 GLN B N 1
ATOM 3374 C CA . GLN B 1 36 ? -14.734 36.438 17.344 1 90.31 36 GLN B CA 1
ATOM 3375 C C . GLN B 1 36 ? -14.438 35.562 16.141 1 90.31 36 GLN B C 1
ATOM 3377 O O . GLN B 1 36 ? -14.633 34.344 16.219 1 90.31 36 GLN B O 1
ATOM 3382 N N . SER B 1 37 ? -14.023 36.188 15.109 1 90.06 37 SER B N 1
ATOM 3383 C CA . SER B 1 37 ? -13.656 35.406 13.922 1 90.06 37 SER B CA 1
ATOM 3384 C C . SER B 1 37 ? -12.484 34.5 14.203 1 90.06 37 SER B C 1
ATOM 3386 O O . SER B 1 37 ? -12.453 33.344 13.727 1 90.06 37 SER B O 1
ATOM 3388 N N . VAL B 1 38 ? -11.547 34.969 14.945 1 91.19 38 VAL B N 1
ATOM 3389 C CA . VAL B 1 38 ? -10.375 34.188 15.305 1 91.19 38 VAL B CA 1
ATOM 3390 C C . VAL B 1 38 ? -10.781 33.031 16.203 1 91.19 38 VAL B C 1
ATOM 3392 O O . VAL B 1 38 ? -10.281 31.922 16.047 1 91.19 38 VAL B O 1
ATOM 3395 N N . GLU B 1 39 ? -11.594 33.281 17.141 1 93.44 39 GLU B N 1
ATOM 3396 C CA . GLU B 1 39 ? -12.094 32.25 18.016 1 93.44 39 GLU B CA 1
ATOM 3397 C C . GLU B 1 39 ? -12.797 31.141 17.219 1 93.44 39 GLU B C 1
ATOM 3399 O O . GLU B 1 39 ? -12.641 29.953 17.516 1 93.44 39 GLU B O 1
ATOM 3404 N N . LYS B 1 40 ? -13.57 31.562 16.328 1 94.19 40 LYS B N 1
ATOM 3405 C CA . LYS B 1 40 ? -14.25 30.609 15.453 1 94.19 40 LYS B CA 1
ATOM 3406 C C . LYS B 1 40 ? -13.25 29.734 14.703 1 94.19 40 LYS B C 1
ATOM 3408 O O . LYS B 1 40 ? -13.453 28.531 14.547 1 94.19 40 LYS B O 1
ATOM 3413 N N . ARG B 1 41 ? -12.219 30.344 14.227 1 93.38 41 ARG B N 1
ATOM 3414 C CA . ARG B 1 41 ? -11.172 29.609 13.516 1 93.38 41 ARG B CA 1
ATOM 3415 C C . ARG B 1 41 ? -10.508 28.578 14.422 1 93.38 41 ARG B C 1
ATOM 3417 O O . ARG B 1 41 ? -10.234 27.453 13.992 1 93.38 41 ARG B O 1
ATOM 3424 N N . VAL B 1 42 ? -10.227 28.984 15.609 1 95.31 42 VAL B N 1
ATOM 3425 C CA . VAL B 1 42 ? -9.633 28.062 16.578 1 95.31 42 VAL B CA 1
ATOM 3426 C C . VAL B 1 42 ? -10.555 26.859 16.781 1 95.31 42 VAL B C 1
ATOM 3428 O O . VAL B 1 42 ? -10.094 25.719 16.797 1 95.31 42 VAL B O 1
ATOM 3431 N N . ASP B 1 43 ? -11.82 27.094 16.891 1 95.75 43 ASP B N 1
ATOM 3432 C CA . ASP B 1 43 ? -12.797 26.031 17.078 1 95.75 43 ASP B CA 1
ATOM 3433 C C . ASP B 1 43 ? -12.859 25.109 15.867 1 95.75 43 ASP B C 1
ATOM 3435 O O . ASP B 1 43 ? -13.031 23.891 16 1 95.75 43 ASP B O 1
ATOM 3439 N N . GLN B 1 44 ? -12.797 25.703 14.734 1 96.31 44 GLN B N 1
ATOM 3440 C CA . GLN B 1 44 ? -12.797 24.906 13.5 1 96.31 44 GLN B CA 1
ATOM 3441 C C . GLN B 1 44 ? -11.594 23.969 13.453 1 96.31 44 GLN B C 1
ATOM 3443 O O . GLN B 1 44 ? -11.734 22.797 13.086 1 96.31 44 GLN B O 1
ATOM 3448 N N . VAL B 1 45 ? -10.43 24.484 13.766 1 95.81 45 VAL B N 1
ATOM 3449 C CA . VAL B 1 45 ? -9.219 23.672 13.742 1 95.81 45 VAL B CA 1
ATOM 3450 C C . VAL B 1 45 ? -9.336 22.547 14.766 1 95.81 45 VAL B C 1
ATOM 3452 O O . VAL B 1 45 ? -8.906 21.422 14.508 1 95.81 45 VAL B O 1
ATOM 3455 N N . LYS B 1 46 ? -9.875 22.875 15.922 1 96.5 46 LYS B N 1
ATOM 3456 C CA . LYS B 1 46 ? -10.117 21.859 16.938 1 96.5 46 LYS B CA 1
ATOM 3457 C C . LYS B 1 46 ? -11.008 20.75 16.391 1 96.5 46 LYS B C 1
ATOM 3459 O O . LYS B 1 46 ? -10.695 19.562 16.547 1 96.5 46 LYS B O 1
ATOM 3464 N N . ASP B 1 47 ? -12.055 21.062 15.797 1 96.94 47 ASP B N 1
ATOM 3465 C CA . ASP B 1 47 ? -13.016 20.109 15.266 1 96.94 47 ASP B CA 1
ATOM 3466 C C . ASP B 1 47 ? -12.383 19.234 14.188 1 96.94 47 ASP B C 1
ATOM 3468 O O . ASP B 1 47 ? -12.523 18 14.227 1 96.94 47 ASP B O 1
ATOM 3472 N N . VAL B 1 48 ? -11.742 19.875 13.266 1 96.62 48 VAL B N 1
ATOM 3473 C CA . VAL B 1 48 ? -11.125 19.156 12.156 1 96.62 48 VAL B CA 1
ATOM 3474 C C . VAL B 1 48 ? -10.031 18.219 12.68 1 96.62 48 VAL B C 1
ATOM 3476 O O . VAL B 1 48 ? -9.891 17.094 12.203 1 96.62 48 VAL B O 1
ATOM 3479 N N . SER B 1 49 ? -9.234 18.703 13.617 1 96.81 49 SER B N 1
ATOM 3480 C CA . SER B 1 49 ? -8.195 17.875 14.211 1 96.81 49 SER B CA 1
ATOM 3481 C C . SER B 1 49 ? -8.789 16.672 14.922 1 96.81 49 SER B C 1
ATOM 3483 O O . SER B 1 49 ? -8.242 15.562 14.844 1 96.81 49 SER B O 1
ATOM 3485 N N . THR B 1 50 ? -9.898 16.859 15.602 1 97.38 50 THR B N 1
ATOM 3486 C CA . THR B 1 50 ? -10.57 15.773 16.297 1 97.38 50 THR B CA 1
ATOM 3487 C C . THR B 1 50 ? -11.062 14.711 15.32 1 97.38 50 THR B C 1
ATOM 3489 O O . THR B 1 50 ? -10.82 13.523 15.516 1 97.38 50 THR B O 1
ATOM 3492 N N . ARG B 1 51 ? -11.688 15.133 14.297 1 96.81 51 ARG B N 1
ATOM 3493 C CA . ARG B 1 51 ? -12.219 14.219 13.289 1 96.81 51 ARG B CA 1
ATOM 3494 C C . ARG B 1 51 ? -11.102 13.461 12.586 1 96.81 51 ARG B C 1
ATOM 3496 O O . ARG B 1 51 ? -11.188 12.242 12.414 1 96.81 51 ARG B O 1
ATOM 3503 N N . THR B 1 52 ? -10.125 14.164 12.195 1 96.94 52 THR B N 1
ATOM 3504 C CA . THR B 1 52 ? -9.016 13.562 11.461 1 96.94 52 THR B CA 1
ATOM 3505 C C . THR B 1 52 ? -8.281 12.547 12.32 1 96.94 52 THR B C 1
ATOM 3507 O O . THR B 1 52 ? -7.938 11.453 11.852 1 96.94 52 THR B O 1
ATOM 3510 N N . THR B 1 53 ? -8.055 12.93 13.57 1 96.88 53 THR B N 1
ATOM 3511 C CA . THR B 1 53 ? -7.367 12.031 14.492 1 96.88 53 THR B CA 1
ATOM 3512 C C . THR B 1 53 ? -8.141 10.734 14.656 1 96.88 53 THR B C 1
ATOM 3514 O O . THR B 1 53 ? -7.562 9.648 14.617 1 96.88 53 THR B O 1
ATOM 3517 N N . LYS B 1 54 ? -9.391 10.836 14.789 1 96.75 54 LYS B N 1
ATOM 3518 C CA . LYS B 1 54 ? -10.242 9.664 14.961 1 96.75 54 LYS B CA 1
ATOM 3519 C C . LYS B 1 54 ? -10.188 8.758 13.734 1 96.75 54 LYS B C 1
ATOM 3521 O O . LYS B 1 54 ? -10.094 7.535 13.859 1 96.75 54 LYS B O 1
ATOM 3526 N N . LYS B 1 55 ? -10.289 9.32 12.602 1 97.19 55 LYS B N 1
ATOM 3527 C CA . LYS B 1 55 ? -10.297 8.555 11.359 1 97.19 55 LYS B CA 1
ATOM 3528 C C . LYS B 1 55 ? -8.938 7.91 11.102 1 97.19 55 LYS B C 1
ATOM 3530 O O . LYS B 1 55 ? -8.867 6.781 10.609 1 97.19 55 LYS B O 1
ATOM 3535 N N . ILE B 1 56 ? -7.844 8.656 11.391 1 97 56 ILE B N 1
ATOM 3536 C CA . ILE B 1 56 ? -6.512 8.102 11.203 1 97 56 ILE B CA 1
ATOM 3537 C C . ILE B 1 56 ? -6.305 6.922 12.148 1 97 56 ILE B C 1
ATOM 3539 O O . ILE B 1 56 ? -5.715 5.906 11.773 1 97 56 ILE B O 1
ATOM 3543 N N . GLU B 1 57 ? -6.801 7.082 13.367 1 95 57 GLU B N 1
ATOM 3544 C CA . GLU B 1 57 ? -6.695 6 14.344 1 95 57 GLU B CA 1
ATOM 3545 C C . GLU B 1 57 ? -7.402 4.742 13.852 1 95 57 GLU B C 1
ATOM 3547 O O . GLU B 1 57 ? -6.895 3.633 14.023 1 95 57 GLU B O 1
ATOM 3552 N N . ALA B 1 58 ? -8.555 4.93 13.297 1 94.06 58 ALA B N 1
ATOM 3553 C CA . ALA B 1 58 ? -9.328 3.809 12.773 1 94.06 58 ALA B CA 1
ATOM 3554 C C . ALA B 1 58 ? -8.625 3.17 11.578 1 94.06 58 ALA B C 1
ATOM 3556 O O . ALA B 1 58 ? -8.688 1.953 11.391 1 94.06 58 ALA B O 1
ATOM 3557 N N . TRP B 1 59 ? -7.938 3.945 10.789 1 94.19 59 TRP B N 1
ATOM 3558 C CA . TRP B 1 59 ? -7.262 3.496 9.578 1 94.19 59 TRP B CA 1
ATOM 3559 C C . TRP B 1 59 ? -6.004 2.701 9.914 1 94.19 59 TRP B C 1
ATOM 3561 O O . TRP B 1 59 ? -5.793 1.608 9.383 1 94.19 59 TRP B O 1
ATOM 3571 N N . VAL B 1 60 ? -5.102 3.221 10.812 1 91.56 60 VAL B N 1
ATOM 3572 C CA . VAL B 1 60 ? -3.826 2.584 11.117 1 91.56 60 VAL B CA 1
ATOM 3573 C C . VAL B 1 60 ? -4.004 1.596 12.266 1 91.56 60 VAL B C 1
ATOM 3575 O O . VAL B 1 60 ? -3.121 0.778 12.539 1 91.56 60 VAL B O 1
ATOM 3578 N N . LYS B 1 61 ? -5.137 1.459 12.867 1 84.06 61 LYS B N 1
ATOM 3579 C CA . LYS B 1 61 ? -5.406 0.576 14 1 84.06 61 LYS B CA 1
ATOM 3580 C C . LYS B 1 61 ? -4.332 0.724 15.07 1 84.06 61 LYS B C 1
ATOM 3582 O O . LYS B 1 61 ? -3.596 -0.222 15.359 1 84.06 61 LYS B O 1
ATOM 3587 N N . THR B 1 62 ? -4.285 1.712 15.664 1 84.5 62 THR B N 1
ATOM 3588 C CA . THR B 1 62 ? -3.287 2.029 16.672 1 84.5 62 THR B CA 1
ATOM 3589 C C . THR B 1 62 ? -3.322 1.004 17.812 1 84.5 62 THR B C 1
ATOM 3591 O O . THR B 1 62 ? -4.383 0.476 18.141 1 84.5 62 THR B O 1
ATOM 3594 N N . SER B 1 63 ? -2.098 0.609 18.172 1 83.69 63 SER B N 1
ATOM 3595 C CA . SER B 1 63 ? -1.955 -0.4 19.219 1 83.69 63 SER B CA 1
ATOM 3596 C C . SER B 1 63 ? -0.803 -0.063 20.156 1 83.69 63 SER B C 1
ATOM 3598 O O . SER B 1 63 ? 0.192 0.533 19.734 1 83.69 63 SER B O 1
ATOM 3600 N N . SER B 1 64 ? -1.006 -0.365 21.406 1 86 64 SER B N 1
ATOM 3601 C CA . SER B 1 64 ? 0.033 -0.15 22.406 1 86 64 SER B CA 1
ATOM 3602 C C . SER B 1 64 ? 0.99 -1.335 22.469 1 86 64 SER B C 1
ATOM 3604 O O . SER B 1 64 ? 2.002 -1.283 23.172 1 86 64 SER B O 1
ATOM 3606 N N . SER B 1 65 ? 0.721 -2.246 21.672 1 86.19 65 SER B N 1
ATOM 3607 C CA . SER B 1 65 ? 1.523 -3.463 21.719 1 86.19 65 SER B CA 1
ATOM 3608 C C . SER B 1 65 ? 2.92 -3.225 21.141 1 86.19 65 SER B C 1
ATOM 3610 O O . SER B 1 65 ? 3.148 -2.242 20.438 1 86.19 65 SER B O 1
ATOM 3612 N N . GLU B 1 66 ? 3.811 -4.172 21.562 1 91.81 66 GLU B N 1
ATOM 3613 C CA . GLU B 1 66 ? 5.176 -4.133 21.047 1 91.81 66 GLU B CA 1
ATOM 3614 C C . GLU B 1 66 ? 5.215 -4.438 19.547 1 91.81 66 GLU B C 1
ATOM 3616 O O . GLU B 1 66 ? 4.281 -5.031 19.016 1 91.81 66 GLU B O 1
ATOM 3621 N N . TYR B 1 67 ? 6.238 -4.039 18.938 1 94.38 67 TYR B N 1
ATOM 3622 C CA . TYR B 1 67 ? 6.41 -4.148 17.484 1 94.38 67 TYR B CA 1
ATOM 3623 C C . TYR B 1 67 ? 6.152 -5.574 17.016 1 94.38 67 TYR B C 1
ATOM 3625 O O . TYR B 1 67 ? 5.344 -5.801 16.109 1 94.38 67 TYR B O 1
ATOM 3633 N N . GLU B 1 68 ? 6.797 -6.559 17.625 1 94.44 68 GLU B N 1
ATOM 3634 C CA . GLU B 1 68 ? 6.73 -7.949 17.172 1 94.44 68 GLU B CA 1
ATOM 3635 C C . GLU B 1 68 ? 5.316 -8.508 17.312 1 94.44 68 GLU B C 1
ATOM 3637 O O . GLU B 1 68 ? 4.855 -9.258 16.453 1 94.44 68 GLU B O 1
ATOM 3642 N N . LYS B 1 69 ? 4.738 -8.188 18.375 1 94.81 69 LYS B N 1
ATOM 3643 C CA . LYS B 1 69 ? 3.371 -8.648 18.609 1 94.81 69 LYS B CA 1
ATOM 3644 C C . LYS B 1 69 ? 2.41 -8.047 17.594 1 94.81 69 LYS B C 1
ATOM 3646 O O . LYS B 1 69 ? 1.503 -8.727 17.109 1 94.81 69 LYS B O 1
ATOM 3651 N N . ARG B 1 70 ? 2.623 -6.773 17.266 1 94.5 70 ARG B N 1
ATOM 3652 C CA . ARG B 1 70 ? 1.794 -6.117 16.25 1 94.5 70 ARG B CA 1
ATOM 3653 C C . ARG B 1 70 ? 1.989 -6.75 14.883 1 94.5 70 ARG B C 1
ATOM 3655 O O . ARG B 1 70 ? 1.021 -6.977 14.156 1 94.5 70 ARG B O 1
ATOM 3662 N N . LEU B 1 71 ? 3.225 -6.965 14.617 1 95.94 71 LEU B N 1
ATOM 3663 C CA . LEU B 1 71 ? 3.566 -7.547 13.328 1 95.94 71 LEU B CA 1
ATOM 3664 C C . LEU B 1 71 ? 2.92 -8.922 13.164 1 95.94 71 LEU B C 1
ATOM 3666 O O . LEU B 1 71 ? 2.385 -9.234 12.094 1 95.94 71 LEU B O 1
ATOM 3670 N N . LYS B 1 72 ? 2.902 -9.773 14.148 1 94.56 72 LYS B N 1
ATOM 3671 C CA . LYS B 1 72 ? 2.385 -11.141 14.109 1 94.56 72 LYS B CA 1
ATOM 3672 C C . LYS B 1 72 ? 0.868 -11.148 13.938 1 94.56 72 LYS B C 1
ATOM 3674 O O . LYS B 1 72 ? 0.305 -12.094 13.383 1 94.56 72 LYS B O 1
ATOM 3679 N N . LYS B 1 73 ? 0.258 -10.195 14.344 1 93.5 73 LYS B N 1
ATOM 3680 C CA . LYS B 1 73 ? -1.201 -10.133 14.32 1 93.5 73 LYS B CA 1
ATOM 3681 C C . LYS B 1 73 ? -1.71 -9.664 12.961 1 93.5 73 LYS B C 1
ATOM 3683 O O . LYS B 1 73 ? -2.895 -9.805 12.648 1 93.5 73 LYS B O 1
ATOM 3688 N N . MET B 1 74 ? -0.838 -9.18 12.133 1 94.69 74 MET B N 1
ATOM 3689 C CA . MET B 1 74 ? -1.238 -8.648 10.828 1 94.69 74 MET B CA 1
ATOM 3690 C C . MET B 1 74 ? -1.602 -9.773 9.867 1 94.69 74 MET B C 1
ATOM 3692 O O . MET B 1 74 ? -0.893 -10.781 9.789 1 94.69 74 MET B O 1
ATOM 3696 N N . PRO B 1 75 ? -2.734 -9.578 9.195 1 95.25 75 PRO B N 1
ATOM 3697 C CA . PRO B 1 75 ? -3.084 -10.578 8.188 1 95.25 75 PRO B CA 1
ATOM 3698 C C . PRO B 1 75 ? -1.995 -10.758 7.129 1 95.25 75 PRO B C 1
ATOM 3700 O O . PRO B 1 75 ? -1.81 -11.867 6.613 1 95.25 75 PRO B O 1
ATOM 3703 N N . GLU B 1 76 ? -1.294 -9.695 6.793 1 95 76 GLU B N 1
ATOM 3704 C CA . GLU B 1 76 ? -0.19 -9.758 5.836 1 95 76 GLU B CA 1
ATOM 3705 C C . GLU B 1 76 ? 0.901 -10.711 6.316 1 95 76 GLU B C 1
ATOM 3707 O O . GLU B 1 76 ? 1.437 -11.492 5.527 1 95 76 GLU B O 1
ATOM 3712 N N . THR B 1 77 ? 1.194 -10.594 7.602 1 97.38 77 THR B N 1
ATOM 3713 C CA . THR B 1 77 ? 2.213 -11.469 8.172 1 97.38 77 THR B CA 1
ATOM 3714 C C . THR B 1 77 ? 1.726 -12.914 8.211 1 97.38 77 THR B C 1
ATOM 3716 O O . THR B 1 77 ? 2.494 -13.844 7.949 1 97.38 77 THR B O 1
ATOM 3719 N N . SER B 1 78 ? 0.491 -13.078 8.562 1 97.62 78 SER B N 1
ATOM 3720 C CA . SER B 1 78 ? -0.085 -14.422 8.594 1 97.62 78 SER B CA 1
ATOM 3721 C C . SER B 1 78 ? -0.008 -15.086 7.219 1 97.62 78 SER B C 1
ATOM 3723 O O . SER B 1 78 ? 0.297 -16.281 7.117 1 97.62 78 SER B O 1
ATOM 3725 N N . LEU B 1 79 ? -0.288 -14.359 6.234 1 97.75 79 LEU B N 1
ATOM 3726 C CA . LEU B 1 79 ? -0.177 -14.859 4.867 1 97.75 79 LEU B CA 1
ATOM 3727 C C . LEU B 1 79 ? 1.261 -15.25 4.547 1 97.75 79 LEU B C 1
ATOM 3729 O O . LEU B 1 79 ? 1.506 -16.328 4.004 1 97.75 79 LEU B O 1
ATOM 3733 N N . ALA B 1 80 ? 2.184 -14.422 4.887 1 98.38 80 ALA B N 1
ATOM 3734 C CA . ALA B 1 80 ? 3.6 -14.672 4.633 1 98.38 80 ALA B CA 1
ATOM 3735 C C . ALA B 1 80 ? 4.055 -15.961 5.309 1 98.38 80 ALA B C 1
ATOM 3737 O O . ALA B 1 80 ? 4.691 -16.812 4.676 1 98.38 80 ALA B O 1
ATOM 3738 N N . ILE B 1 81 ? 3.689 -16.078 6.531 1 98.06 81 ILE B N 1
ATOM 3739 C CA . ILE B 1 81 ? 4.086 -17.25 7.309 1 98.06 81 ILE B CA 1
ATOM 3740 C C . ILE B 1 81 ? 3.48 -18.516 6.691 1 98.06 81 ILE B C 1
ATOM 3742 O O . ILE B 1 81 ? 4.164 -19.531 6.543 1 98.06 81 ILE B O 1
ATOM 3746 N N . SER B 1 82 ? 2.25 -18.438 6.328 1 98.06 82 SER B N 1
ATOM 3747 C CA . SER B 1 82 ? 1.571 -19.578 5.715 1 98.06 82 SER B CA 1
ATOM 3748 C C . SER B 1 82 ? 2.252 -19.984 4.414 1 98.06 82 SER B C 1
ATOM 3750 O O . SER B 1 82 ? 2.396 -21.188 4.137 1 98.06 82 SER B O 1
ATOM 3752 N N . MET B 1 83 ? 2.68 -19.078 3.631 1 98.06 83 MET B N 1
ATOM 3753 C CA . MET B 1 83 ? 3.348 -19.375 2.363 1 98.06 83 MET B CA 1
ATOM 3754 C C . MET B 1 83 ? 4.703 -20.031 2.6 1 98.06 83 MET B C 1
ATOM 3756 O O . MET B 1 83 ? 5.062 -20.984 1.912 1 98.06 83 MET B O 1
ATOM 3760 N N . ILE B 1 84 ? 5.391 -19.516 3.559 1 98.25 84 ILE B N 1
ATOM 3761 C CA . ILE B 1 84 ? 6.695 -20.094 3.879 1 98.25 84 ILE B CA 1
ATOM 3762 C C . ILE B 1 84 ? 6.523 -21.516 4.387 1 98.25 84 ILE B C 1
ATOM 3764 O O . ILE B 1 84 ? 7.289 -22.406 4.008 1 98.25 84 ILE B O 1
ATOM 3768 N N . GLU B 1 85 ? 5.523 -21.703 5.18 1 97.81 85 GLU B N 1
ATOM 3769 C CA . GLU B 1 85 ? 5.227 -23.047 5.645 1 97.81 85 GLU B CA 1
ATOM 3770 C C . GLU B 1 85 ? 4.848 -23.969 4.484 1 97.81 85 GLU B C 1
ATOM 3772 O O . GLU B 1 85 ? 5.246 -25.125 4.445 1 97.81 85 GLU B O 1
ATOM 3777 N N . SER B 1 86 ? 4.062 -23.453 3.615 1 97.62 86 SER B N 1
ATOM 3778 C CA . SER B 1 86 ? 3.66 -24.203 2.432 1 97.62 86 SER B CA 1
ATOM 3779 C C . SER B 1 86 ? 4.871 -24.594 1.589 1 97.62 86 SER B C 1
ATOM 3781 O O . SER B 1 86 ? 4.91 -25.688 1.024 1 97.62 86 SER B O 1
ATOM 3783 N N . ALA B 1 87 ? 5.82 -23.703 1.463 1 97.69 87 ALA B N 1
ATOM 3784 C CA . ALA B 1 87 ? 7.066 -24.016 0.77 1 97.69 87 ALA B CA 1
ATOM 3785 C C . ALA B 1 87 ? 7.754 -25.219 1.406 1 97.69 87 ALA B C 1
ATOM 3787 O O . ALA B 1 87 ? 8.281 -26.094 0.702 1 97.69 87 ALA B O 1
ATOM 3788 N N . GLY B 1 88 ? 7.68 -25.281 2.754 1 96.44 88 GLY B N 1
ATOM 3789 C CA . GLY B 1 88 ? 8.258 -26.406 3.465 1 96.44 88 GLY B CA 1
ATOM 3790 C C . GLY B 1 88 ? 7.539 -27.719 3.188 1 96.44 88 GLY B C 1
ATOM 3791 O O . GLY B 1 88 ? 8.18 -28.75 3.033 1 96.44 88 GLY B O 1
ATOM 3792 N N . VAL B 1 89 ? 6.305 -27.672 3.066 1 96.19 89 VAL B N 1
ATOM 3793 C CA . VAL B 1 89 ? 5.492 -28.859 2.793 1 96.19 89 VAL B CA 1
ATOM 3794 C C . VAL B 1 89 ? 5.793 -29.375 1.39 1 96.19 89 VAL B C 1
ATOM 3796 O O . VAL B 1 89 ? 5.914 -30.594 1.185 1 96.19 89 VAL B O 1
ATOM 3799 N N . LEU B 1 90 ? 5.945 -28.531 0.418 1 95.31 90 LEU B N 1
ATOM 3800 C CA . LEU B 1 90 ? 6.16 -28.891 -0.979 1 95.31 90 LEU B CA 1
ATOM 3801 C C . LEU B 1 90 ? 7.613 -29.281 -1.222 1 95.31 90 LEU B C 1
ATOM 3803 O O . LEU B 1 90 ? 7.902 -30.094 -2.102 1 95.31 90 LEU B O 1
ATOM 3807 N N . GLY B 1 91 ? 8.492 -28.75 -0.468 1 93.31 91 GLY B N 1
ATOM 3808 C CA . GLY B 1 91 ? 9.914 -28.953 -0.677 1 93.31 91 GLY B CA 1
ATOM 3809 C C . GLY B 1 91 ? 10.547 -27.875 -1.533 1 93.31 91 GLY B C 1
ATOM 3810 O O . GLY B 1 91 ? 10.023 -27.531 -2.598 1 93.31 91 GLY B O 1
ATOM 3811 N N . ASN B 1 92 ? 11.688 -27.469 -1.16 1 85.56 92 ASN B N 1
ATOM 3812 C CA . ASN B 1 92 ? 12.344 -26.344 -1.817 1 85.56 92 ASN B CA 1
ATOM 3813 C C . ASN B 1 92 ? 12.984 -26.766 -3.141 1 85.56 92 ASN B C 1
ATOM 3815 O O . ASN B 1 92 ? 13.406 -25.906 -3.928 1 85.56 92 ASN B O 1
ATOM 3819 N N . GLU B 1 93 ? 12.914 -27.984 -3.354 1 86.94 93 GLU B N 1
ATOM 3820 C CA . GLU B 1 93 ? 13.5 -28.484 -4.598 1 86.94 93 GLU B CA 1
ATOM 3821 C C . GLU B 1 93 ? 12.484 -28.438 -5.734 1 86.94 93 GLU B C 1
ATOM 3823 O O . GLU B 1 93 ? 12.852 -28.5 -6.91 1 86.94 93 GLU B O 1
ATOM 3828 N N . THR B 1 94 ? 11.242 -28.328 -5.352 1 91 94 THR B N 1
ATOM 3829 C CA . THR B 1 94 ? 10.203 -28.234 -6.371 1 91 94 THR B CA 1
ATOM 3830 C C . THR B 1 94 ? 10.016 -26.797 -6.836 1 91 94 THR B C 1
ATOM 3832 O O . THR B 1 94 ? 10.398 -25.859 -6.129 1 91 94 THR B O 1
ATOM 3835 N N . LEU B 1 95 ? 9.531 -26.609 -8.008 1 93.88 95 LEU B N 1
ATOM 3836 C CA . LEU B 1 95 ? 9.266 -25.281 -8.539 1 93.88 95 LEU B CA 1
ATOM 3837 C C . LEU B 1 95 ? 8.297 -24.516 -7.637 1 93.88 95 LEU B C 1
ATOM 3839 O O . LEU B 1 95 ? 8.578 -23.391 -7.223 1 93.88 95 LEU B O 1
ATOM 3843 N N . MET B 1 96 ? 7.203 -25.125 -7.34 1 95.31 96 MET B N 1
ATOM 3844 C CA . MET B 1 96 ? 6.156 -24.5 -6.543 1 95.31 96 MET B CA 1
ATOM 3845 C C . MET B 1 96 ? 6.672 -24.141 -5.152 1 95.31 96 MET B C 1
ATOM 3847 O O . MET B 1 96 ? 6.375 -23.062 -4.629 1 95.31 96 MET B O 1
ATOM 3851 N N . GLY B 1 97 ? 7.406 -25.078 -4.598 1 96.62 97 GLY B N 1
ATOM 3852 C CA . GLY B 1 97 ? 7.98 -24.812 -3.289 1 96.62 97 GLY B CA 1
ATOM 3853 C C . GLY B 1 97 ? 8.898 -23.609 -3.275 1 96.62 97 GLY B C 1
ATOM 3854 O O . GLY B 1 97 ? 8.836 -22.781 -2.361 1 96.62 97 GLY B O 1
ATOM 3855 N N . ASN B 1 98 ? 9.68 -23.469 -4.254 1 96.69 98 ASN B N 1
ATOM 3856 C CA . ASN B 1 98 ? 10.586 -22.344 -4.387 1 96.69 98 ASN B CA 1
ATOM 3857 C C . ASN B 1 98 ? 9.828 -21.016 -4.523 1 96.69 98 ASN B C 1
ATOM 3859 O O . ASN B 1 98 ? 10.188 -20.031 -3.883 1 96.69 98 ASN B O 1
ATOM 3863 N N . LEU B 1 99 ? 8.859 -21.031 -5.344 1 97.62 99 LEU B N 1
ATOM 3864 C CA . LEU B 1 99 ? 8.094 -19.812 -5.566 1 97.62 99 LEU B CA 1
ATOM 3865 C C . LEU B 1 99 ? 7.312 -19.422 -4.316 1 97.62 99 LEU B C 1
ATOM 3867 O O . LEU B 1 99 ? 7.199 -18.234 -3.996 1 97.62 99 LEU B O 1
ATOM 3871 N N . TYR B 1 100 ? 6.816 -20.422 -3.6 1 98.06 100 TYR B N 1
ATOM 3872 C CA . TYR B 1 100 ? 6.164 -20.141 -2.326 1 98.06 100 TYR B CA 1
ATOM 3873 C C . TYR B 1 100 ? 7.137 -19.516 -1.337 1 98.06 100 TYR B C 1
ATOM 3875 O O . TYR B 1 100 ? 6.777 -18.594 -0.602 1 98.06 100 TYR B O 1
ATOM 3883 N N . GLN B 1 101 ? 8.297 -19.984 -1.349 1 98.12 101 GLN B N 1
ATOM 3884 C CA . GLN B 1 101 ? 9.312 -19.453 -0.448 1 98.12 101 GLN B CA 1
ATOM 3885 C C . GLN B 1 101 ? 9.625 -18 -0.771 1 98.12 101 GLN B C 1
ATOM 3887 O O . GLN B 1 101 ? 9.633 -17.156 0.12 1 98.12 101 GLN B O 1
ATOM 3892 N N . MET B 1 102 ? 9.836 -17.719 -2.031 1 98.06 102 MET B N 1
ATOM 3893 C CA . MET B 1 102 ? 10.156 -16.359 -2.459 1 98.06 102 MET B CA 1
ATOM 3894 C C . MET B 1 102 ? 8.984 -15.422 -2.197 1 98.06 102 MET B C 1
ATOM 3896 O O . MET B 1 102 ? 9.18 -14.312 -1.699 1 98.06 102 MET B O 1
ATOM 3900 N N . CYS B 1 103 ? 7.859 -15.898 -2.508 1 98.19 103 CYS B N 1
ATOM 3901 C CA . CYS B 1 103 ? 6.664 -15.086 -2.309 1 98.19 103 CYS B CA 1
ATOM 3902 C C . CYS B 1 103 ? 6.434 -14.812 -0.828 1 98.19 103 CYS B C 1
ATOM 3904 O O . CYS B 1 103 ? 6.121 -13.68 -0.444 1 98.19 103 CYS B O 1
ATOM 3906 N N . GLY B 1 104 ? 6.566 -15.875 -0.051 1 98.31 104 GLY B N 1
ATOM 3907 C CA . GLY B 1 104 ? 6.395 -15.719 1.384 1 98.31 104 GLY B CA 1
ATOM 3908 C C . GLY B 1 104 ? 7.363 -14.719 1.995 1 98.31 104 GLY B C 1
ATOM 3909 O O . GLY B 1 104 ? 6.969 -13.891 2.818 1 98.31 104 GLY B O 1
ATOM 3910 N N . GLU B 1 105 ? 8.547 -14.789 1.635 1 98.38 105 GLU B N 1
ATOM 3911 C CA . GLU B 1 105 ? 9.562 -13.859 2.127 1 98.38 105 GLU B CA 1
ATOM 3912 C C . GLU B 1 105 ? 9.25 -12.43 1.705 1 98.38 105 GLU B C 1
ATOM 3914 O O . GLU B 1 105 ? 9.383 -11.492 2.502 1 98.38 105 GLU B O 1
ATOM 3919 N N . CYS B 1 106 ? 8.883 -12.32 0.505 1 98.69 106 CYS B N 1
ATOM 3920 C CA . CYS B 1 106 ? 8.508 -11 0.001 1 98.69 106 CYS B CA 1
ATOM 3921 C C . CYS B 1 106 ? 7.34 -10.422 0.793 1 98.69 106 CYS B C 1
ATOM 3923 O O . CYS B 1 106 ? 7.379 -9.266 1.214 1 98.69 106 CYS B O 1
ATOM 3925 N N . GLN B 1 107 ? 6.336 -11.266 0.997 1 98.38 107 GLN B N 1
ATOM 3926 C CA . GLN B 1 107 ? 5.168 -10.828 1.747 1 98.38 107 GLN B CA 1
ATOM 3927 C C . GLN B 1 107 ? 5.539 -10.445 3.176 1 98.38 107 GLN B C 1
ATOM 3929 O O . GLN B 1 107 ? 4.953 -9.523 3.752 1 98.38 107 GLN B O 1
ATOM 3934 N N . SER B 1 108 ? 6.449 -11.133 3.699 1 98.44 108 SER B N 1
ATOM 3935 C CA . SER B 1 108 ? 6.918 -10.828 5.047 1 98.44 108 SER B CA 1
ATOM 3936 C C . SER B 1 108 ? 7.559 -9.445 5.113 1 98.44 108 SER B C 1
ATOM 3938 O O . SER B 1 108 ? 7.297 -8.68 6.039 1 98.44 108 SER B O 1
ATOM 3940 N N . ASN B 1 109 ? 8.406 -9.172 4.195 1 98.5 109 ASN B N 1
ATOM 3941 C CA . ASN B 1 109 ? 9.031 -7.852 4.129 1 98.5 109 ASN B CA 1
ATOM 3942 C C . ASN B 1 109 ? 8 -6.75 3.924 1 98.5 109 ASN B C 1
ATOM 3944 O O . ASN B 1 109 ? 8.094 -5.684 4.535 1 98.5 109 ASN B O 1
ATOM 3948 N N . LEU B 1 110 ? 7.094 -7.027 3.037 1 98.44 110 LEU B N 1
ATOM 3949 C CA . LEU B 1 110 ? 6.039 -6.051 2.779 1 98.44 110 LEU B CA 1
ATOM 3950 C C . LEU B 1 110 ? 5.242 -5.766 4.047 1 98.44 110 LEU B C 1
ATOM 3952 O O . LEU B 1 110 ? 4.887 -4.613 4.316 1 98.44 110 LEU B O 1
ATOM 3956 N N . ALA B 1 111 ? 4.98 -6.816 4.82 1 97.94 111 ALA B N 1
ATOM 3957 C CA . ALA B 1 111 ? 4.27 -6.652 6.086 1 97.94 111 ALA B CA 1
ATOM 3958 C C . ALA B 1 111 ? 5.059 -5.766 7.047 1 97.94 111 ALA B C 1
ATOM 3960 O O . ALA B 1 111 ? 4.488 -4.91 7.723 1 97.94 111 ALA B O 1
ATOM 3961 N N . SER B 1 112 ? 6.305 -5.934 7.062 1 98.19 112 SER B N 1
ATOM 3962 C CA . SER B 1 112 ? 7.172 -5.129 7.914 1 98.19 112 SER B CA 1
ATOM 3963 C C . SER B 1 112 ? 7.152 -3.664 7.496 1 98.19 112 SER B C 1
ATOM 3965 O O . SER B 1 112 ? 7.098 -2.771 8.344 1 98.19 112 SER B O 1
ATOM 3967 N N . HIS B 1 113 ? 7.246 -3.42 6.188 1 98.25 113 HIS B N 1
ATOM 3968 C CA . HIS B 1 113 ? 7.184 -2.053 5.684 1 98.25 113 HIS B CA 1
ATOM 3969 C C . HIS B 1 113 ? 5.852 -1.396 6.031 1 98.25 113 HIS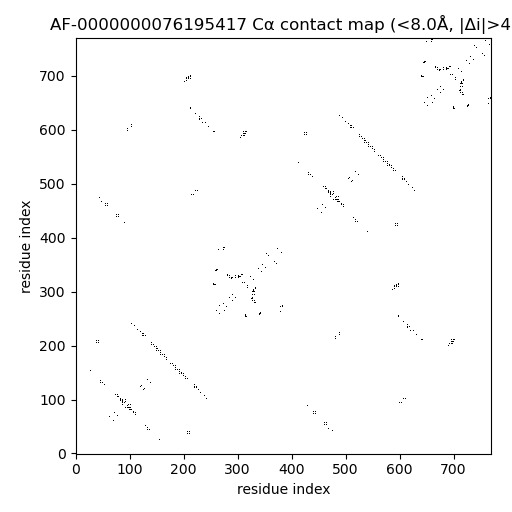 B C 1
ATOM 3971 O O . HIS B 1 113 ? 5.809 -0.209 6.363 1 98.25 113 HIS B O 1
ATOM 3977 N N . LEU B 1 114 ? 4.809 -2.166 5.953 1 97.44 114 LEU B N 1
ATOM 3978 C CA . LEU B 1 114 ? 3.486 -1.643 6.273 1 97.44 114 LEU B CA 1
ATOM 3979 C C . LEU B 1 114 ? 3.396 -1.256 7.746 1 97.44 114 LEU B C 1
ATOM 3981 O O . LEU B 1 114 ? 2.861 -0.198 8.086 1 97.44 114 LEU B O 1
ATOM 3985 N N . LEU B 1 115 ? 3.885 -2.09 8.602 1 97.19 115 LEU B N 1
ATOM 3986 C CA . LEU B 1 115 ? 3.863 -1.78 10.023 1 97.19 115 LEU B CA 1
ATOM 3987 C C . LEU B 1 115 ? 4.691 -0.535 10.32 1 97.19 115 LEU B C 1
ATOM 3989 O O . LEU B 1 115 ? 4.285 0.312 11.125 1 97.19 115 LEU B O 1
ATOM 3993 N N . ASN B 1 116 ? 5.84 -0.425 9.695 1 97.69 116 ASN B N 1
ATOM 3994 C CA . ASN B 1 116 ? 6.672 0.763 9.867 1 97.69 116 ASN B CA 1
ATOM 3995 C C . ASN B 1 116 ? 5.945 2.023 9.398 1 97.69 116 ASN B C 1
ATOM 3997 O O . ASN B 1 116 ? 6.094 3.088 10.008 1 97.69 116 ASN B O 1
ATOM 4001 N N . HIS B 1 117 ? 5.246 1.847 8.305 1 97.75 117 HIS B N 1
ATOM 4002 C CA . HIS B 1 117 ? 4.391 2.934 7.84 1 97.75 117 HIS B CA 1
ATOM 4003 C C . HIS B 1 117 ? 3.4 3.355 8.922 1 97.75 117 HIS B C 1
ATOM 4005 O O . HIS B 1 117 ? 3.287 4.543 9.234 1 97.75 117 HIS B O 1
ATOM 4011 N N . ASP B 1 118 ? 2.717 2.428 9.516 1 96.94 118 ASP B N 1
ATOM 4012 C CA . ASP B 1 118 ? 1.706 2.719 10.531 1 96.94 118 ASP B CA 1
ATOM 4013 C C . ASP B 1 118 ? 2.324 3.408 11.742 1 96.94 118 ASP B C 1
ATOM 4015 O O . ASP B 1 118 ? 1.768 4.375 12.266 1 96.94 118 ASP B O 1
ATOM 4019 N N . ILE B 1 119 ? 3.439 2.982 12.125 1 97.06 119 ILE B N 1
ATOM 4020 C CA . ILE B 1 119 ? 4.137 3.535 13.281 1 97.06 119 ILE B CA 1
ATOM 4021 C C . ILE B 1 119 ? 4.574 4.969 12.977 1 97.06 119 ILE B C 1
ATOM 4023 O O . ILE B 1 119 ? 4.469 5.848 13.836 1 97.06 119 ILE B O 1
ATOM 4027 N N . SER B 1 120 ? 5.098 5.199 11.789 1 97.81 120 SER B N 1
ATOM 4028 C CA . SER B 1 120 ? 5.512 6.539 11.391 1 97.81 120 SER B CA 1
ATOM 4029 C C . SER B 1 120 ? 4.328 7.504 11.383 1 97.81 120 SER B C 1
ATOM 4031 O O . SER B 1 120 ? 4.465 8.664 11.781 1 97.81 120 SER B O 1
ATOM 4033 N N . VAL B 1 121 ? 3.205 7.035 10.938 1 97.88 121 VAL B N 1
ATOM 4034 C CA . VAL B 1 121 ? 1.998 7.855 10.93 1 97.88 121 VAL B CA 1
ATOM 4035 C C . VAL B 1 121 ? 1.601 8.203 12.359 1 97.88 121 VAL B C 1
ATOM 4037 O O . VAL B 1 121 ? 1.246 9.344 12.656 1 97.88 121 VAL B O 1
ATOM 4040 N N . GLU B 1 122 ? 1.669 7.254 13.234 1 96.88 122 GLU B N 1
ATOM 4041 C CA . GLU B 1 122 ? 1.332 7.473 14.633 1 96.88 122 GLU B CA 1
ATOM 4042 C C . GLU B 1 122 ? 2.232 8.539 15.258 1 96.88 122 GLU B C 1
ATOM 4044 O O . GLU B 1 122 ? 1.749 9.453 15.93 1 96.88 122 GLU B O 1
ATOM 4049 N N . LYS B 1 123 ? 3.461 8.469 14.961 1 96.38 123 LYS B N 1
ATOM 4050 C CA . LYS B 1 123 ? 4.449 9.336 15.602 1 96.38 123 LYS B CA 1
ATOM 4051 C C . LYS B 1 123 ? 4.465 10.719 14.969 1 96.38 123 LYS B C 1
ATOM 4053 O O . LYS B 1 123 ? 4.5 11.734 15.672 1 96.38 123 LYS B O 1
ATOM 4058 N N . ALA B 1 124 ? 4.387 10.766 13.656 1 97.31 124 ALA B N 1
ATOM 4059 C CA . ALA B 1 124 ? 4.633 12.023 12.945 1 97.31 124 ALA B CA 1
ATOM 4060 C C . ALA B 1 124 ? 3.326 12.773 12.695 1 97.31 124 ALA B C 1
ATOM 4062 O O . ALA B 1 124 ? 3.338 13.977 12.445 1 97.31 124 ALA B O 1
ATOM 4063 N N . VAL B 1 125 ? 2.227 12.133 12.789 1 97.56 125 VAL B N 1
ATOM 4064 C CA . VAL B 1 125 ? 0.973 12.789 12.438 1 97.56 125 VAL B CA 1
ATOM 4065 C C . VAL B 1 125 ? 0.003 12.719 13.617 1 97.56 125 VAL B C 1
ATOM 4067 O O . VAL B 1 125 ? -0.386 13.75 14.164 1 97.56 125 VAL B O 1
ATOM 4070 N N . LEU B 1 126 ? -0.27 11.539 14.094 1 96.75 126 LEU B N 1
ATOM 4071 C CA . LEU B 1 126 ? -1.294 11.352 15.117 1 96.75 126 LEU B CA 1
ATOM 4072 C C . LEU B 1 126 ? -0.885 12.016 16.422 1 96.75 126 LEU B C 1
ATOM 4074 O O . LEU B 1 126 ? -1.684 12.727 17.047 1 96.75 126 LEU B O 1
ATOM 4078 N N . GLN B 1 127 ? 0.3 11.789 16.859 1 96 127 GLN B N 1
ATOM 4079 C CA . GLN B 1 127 ? 0.757 12.328 18.141 1 96 127 GLN B CA 1
ATOM 4080 C C . GLN B 1 127 ? 0.745 13.859 18.125 1 96 127 GLN B C 1
ATOM 4082 O O . GLN B 1 127 ? 0.184 14.484 19.016 1 96 127 GLN B O 1
ATOM 4087 N N . PRO B 1 128 ? 1.349 14.438 17.094 1 96.44 128 PRO B N 1
ATOM 4088 C CA . PRO B 1 128 ? 1.288 15.898 17.047 1 96.44 128 PRO B CA 1
ATOM 4089 C C . PRO B 1 128 ? -0.142 16.422 16.984 1 96.44 128 PRO B C 1
ATOM 4091 O O . PRO B 1 128 ? -0.44 17.484 17.562 1 96.44 128 PRO B O 1
ATOM 4094 N N . MET B 1 129 ? -1.021 15.797 16.297 1 95.88 129 MET B N 1
ATOM 4095 C CA . MET B 1 129 ? -2.42 16.219 16.234 1 95.88 129 MET B CA 1
ATOM 4096 C C . MET B 1 129 ? -3.088 16.078 17.594 1 95.88 129 MET B C 1
ATOM 4098 O O . MET B 1 129 ? -3.891 16.938 17.984 1 95.88 129 MET B O 1
ATOM 4102 N N . GLN B 1 130 ? -2.729 15.055 18.281 1 95.06 130 GLN B N 1
ATOM 4103 C CA . GLN B 1 130 ? -3.266 14.844 19.625 1 95.06 130 GLN B CA 1
ATOM 4104 C C . GLN B 1 130 ? -2.779 15.93 20.594 1 95.06 130 GLN B C 1
ATOM 4106 O O . GLN B 1 130 ? -3.498 16.312 21.516 1 95.06 130 GLN B O 1
ATOM 4111 N N . GLU B 1 131 ? -1.605 16.391 20.359 1 95.75 131 GLU B N 1
ATOM 4112 C CA . GLU B 1 131 ? -1.061 17.469 21.188 1 95.75 131 GLU B CA 1
ATOM 4113 C C . GLU B 1 131 ? -1.894 18.734 21.062 1 95.75 131 GLU B C 1
ATOM 4115 O O . GLU B 1 131 ? -2.049 19.484 22.031 1 95.75 131 GLU B O 1
ATOM 4120 N N . ILE B 1 132 ? -2.385 19 19.828 1 95.88 132 ILE B N 1
ATOM 4121 C CA . ILE B 1 132 ? -3.271 20.141 19.641 1 95.88 132 ILE B CA 1
ATOM 4122 C C . ILE B 1 132 ? -4.504 20 20.531 1 95.88 132 ILE B C 1
ATOM 4124 O O . ILE B 1 132 ? -4.875 20.938 21.234 1 95.88 132 ILE B O 1
ATOM 4128 N N . LEU B 1 133 ? -5.016 18.859 20.578 1 96.12 133 LEU B N 1
ATOM 4129 C CA . LEU B 1 133 ? -6.277 18.609 21.266 1 96.12 133 LEU B CA 1
ATOM 4130 C C . LEU B 1 133 ? -6.07 18.516 22.766 1 96.12 133 LEU B C 1
ATOM 4132 O O . LEU B 1 133 ? -6.922 18.953 23.547 1 96.12 133 LEU B O 1
ATOM 4136 N N . ASP B 1 134 ? -4.926 18.031 23.188 1 96.75 134 ASP B N 1
ATOM 4137 C CA . ASP B 1 134 ? -4.727 17.719 24.609 1 96.75 134 ASP B CA 1
ATOM 4138 C C . ASP B 1 134 ? -3.994 18.844 25.312 1 96.75 134 ASP B C 1
ATOM 4140 O O . ASP B 1 134 ? -4.047 18.953 26.547 1 96.75 134 ASP B O 1
ATOM 4144 N N . VAL B 1 135 ? -3.316 19.641 24.562 1 96.19 135 VAL B N 1
ATOM 4145 C CA . VAL B 1 135 ? -2.471 20.625 25.234 1 96.19 135 VAL B CA 1
ATOM 4146 C C . VAL B 1 135 ? -2.863 22.031 24.766 1 96.19 135 VAL B C 1
ATOM 4148 O O . VAL B 1 135 ? -3.291 22.844 25.578 1 96.19 135 VAL B O 1
ATOM 4151 N N . GLU B 1 136 ? -2.844 22.328 23.484 1 95.31 136 GLU B N 1
ATOM 4152 C CA . GLU B 1 136 ? -2.998 23.688 22.969 1 95.31 136 GLU B CA 1
ATOM 4153 C C . GLU B 1 136 ? -4.426 24.188 23.156 1 95.31 136 GLU B C 1
ATOM 4155 O O . GLU B 1 136 ? -4.633 25.297 23.672 1 95.31 136 GLU B O 1
ATOM 4160 N N . ILE B 1 137 ? -5.371 23.391 22.797 1 96.62 137 ILE B N 1
ATOM 4161 C CA . ILE B 1 137 ? -6.762 23.812 22.859 1 96.62 137 ILE B CA 1
ATOM 4162 C C . ILE B 1 137 ? -7.184 23.984 24.312 1 96.62 137 ILE B C 1
ATOM 4164 O O . ILE B 1 137 ? -7.805 25 24.672 1 96.62 137 ILE B O 1
ATOM 4168 N N . PRO B 1 138 ? -6.816 23.094 25.219 1 96.81 138 PRO B N 1
ATOM 4169 C CA . PRO B 1 138 ? -7.148 23.281 26.625 1 96.81 138 PRO B CA 1
ATOM 4170 C C . PRO B 1 138 ? -6.492 24.531 27.219 1 96.81 138 PRO B C 1
ATOM 4172 O O . PRO B 1 138 ? -7.082 25.188 28.078 1 96.81 138 PRO B O 1
ATOM 4175 N N . ALA B 1 139 ? -5.281 24.859 26.766 1 96.25 139 ALA B N 1
ATOM 4176 C CA . ALA B 1 139 ? -4.621 26.078 27.219 1 96.25 139 ALA B CA 1
ATOM 4177 C C . ALA B 1 139 ? -5.422 27.312 26.828 1 96.25 139 ALA B C 1
ATOM 4179 O O . ALA B 1 139 ? -5.586 28.234 27.641 1 96.25 139 ALA B O 1
ATOM 4180 N N . ILE B 1 140 ? -5.898 27.344 25.625 1 96.75 140 ILE B N 1
ATOM 4181 C CA . ILE B 1 140 ? -6.707 28.469 25.141 1 96.75 140 ILE B CA 1
ATOM 4182 C C . ILE B 1 140 ? -8.023 28.516 25.922 1 96.75 140 ILE B C 1
ATOM 4184 O O . ILE B 1 140 ? -8.477 29.594 26.297 1 96.75 140 ILE B O 1
ATOM 4188 N N . ASN B 1 141 ? -8.625 27.406 26.219 1 96.19 141 ASN B N 1
ATOM 4189 C CA . ASN B 1 141 ? -9.883 27.344 26.953 1 96.19 141 ASN B CA 1
ATOM 4190 C C . ASN B 1 141 ? -9.734 27.875 28.375 1 96.19 141 ASN B C 1
ATOM 4192 O O . ASN B 1 141 ? -10.672 28.453 28.922 1 96.19 141 ASN B O 1
ATOM 4196 N N . LYS B 1 142 ? -8.578 27.609 28.922 1 97.06 142 LYS B N 1
ATOM 4197 C CA . LYS B 1 142 ? -8.305 28.156 30.25 1 97.06 142 LYS B CA 1
ATOM 4198 C C . LYS B 1 142 ? -8.367 29.688 30.25 1 97.06 142 LYS B C 1
ATOM 4200 O O . LYS B 1 142 ? -8.953 30.297 31.141 1 97.06 142 LYS B O 1
ATOM 4205 N N . PHE B 1 143 ? -7.762 30.297 29.219 1 95.81 143 PHE B N 1
ATOM 4206 C CA . PHE B 1 143 ? -7.781 31.734 29.094 1 95.81 143 PHE B CA 1
ATOM 4207 C C . PHE B 1 143 ? -9.188 32.25 28.781 1 95.81 143 PHE B C 1
ATOM 4209 O O . PHE B 1 143 ? -9.578 33.312 29.234 1 95.81 143 PHE B O 1
ATOM 4216 N N . LYS B 1 144 ? -9.898 31.5 28.016 1 94.56 144 LYS B N 1
ATOM 4217 C CA . LYS B 1 144 ? -11.289 31.859 27.703 1 94.56 144 LYS B CA 1
ATOM 4218 C C . LYS B 1 144 ? -12.141 31.875 28.969 1 94.56 144 LYS B C 1
ATOM 4220 O O . LYS B 1 144 ? -12.945 32.781 29.172 1 94.56 144 LYS B O 1
ATOM 4225 N N . LYS B 1 145 ? -12 30.922 29.828 1 96.06 145 LYS B N 1
ATOM 4226 C CA . LYS B 1 145 ? -12.727 30.844 31.094 1 96.06 145 LYS B CA 1
ATOM 4227 C C . LYS B 1 145 ? -12.359 32.031 32 1 96.06 145 LYS B C 1
ATOM 4229 O O . LYS B 1 145 ? -13.227 32.594 32.656 1 96.06 145 LYS B O 1
ATOM 4234 N N . ASN B 1 146 ? -11.07 32.312 32 1 96.06 146 ASN B N 1
ATOM 4235 C CA . ASN B 1 146 ? -10.617 33.438 32.812 1 96.06 146 ASN B CA 1
ATOM 4236 C C . ASN B 1 146 ? -11.25 34.75 32.344 1 96.06 146 ASN B C 1
ATOM 4238 O O . ASN B 1 146 ? -11.633 35.594 33.156 1 96.06 146 ASN B O 1
ATOM 4242 N N . LEU B 1 147 ? -11.32 34.938 31.016 1 94.62 147 LEU B N 1
ATOM 4243 C CA . LEU B 1 147 ? -11.945 36.125 30.469 1 94.62 147 LEU B CA 1
ATOM 4244 C C . LEU B 1 147 ? -13.422 36.188 30.859 1 94.62 147 LEU B C 1
ATOM 4246 O O . LEU B 1 147 ? -13.93 37.25 31.219 1 94.62 147 LEU B O 1
ATOM 4250 N N . THR B 1 148 ? -14.125 35.094 30.781 1 94.31 148 THR B N 1
ATOM 4251 C CA . THR B 1 148 ? -15.539 35.062 31.141 1 94.31 148 THR B CA 1
ATOM 4252 C C . THR B 1 148 ? -15.727 35.438 32.625 1 94.31 148 THR B C 1
ATOM 4254 O O . THR B 1 148 ? -16.625 36.188 32.938 1 94.31 148 THR B O 1
ATOM 4257 N N . LYS B 1 149 ? -14.852 34.875 33.438 1 95.31 149 LYS B N 1
ATOM 4258 C CA . LYS B 1 149 ? -14.93 35.156 34.875 1 95.31 149 LYS B CA 1
ATOM 4259 C C . LYS B 1 149 ? -14.703 36.656 35.156 1 95.31 149 LYS B C 1
ATOM 4261 O O . LYS B 1 149 ? -15.461 37.25 35.906 1 95.31 149 LYS B O 1
ATOM 4266 N N . THR B 1 150 ? -13.625 37.188 34.562 1 95.19 150 THR B N 1
ATOM 4267 C CA . THR B 1 150 ? -13.281 38.562 34.812 1 95.19 150 THR B CA 1
ATOM 4268 C C . THR B 1 150 ? -14.352 39.5 34.25 1 95.19 150 THR B C 1
ATOM 4270 O O . THR B 1 150 ? -14.602 40.594 34.781 1 95.19 150 THR B O 1
ATOM 4273 N N . THR B 1 151 ? -14.992 39.094 33.125 1 93.88 151 THR B N 1
ATOM 4274 C CA . THR B 1 151 ? -16.078 39.906 32.562 1 93.88 151 THR B CA 1
ATOM 4275 C C . THR B 1 151 ? -17.281 39.938 33.469 1 93.88 151 THR B C 1
ATOM 4277 O O . THR B 1 151 ? -17.891 40.969 33.688 1 93.88 151 THR B O 1
ATOM 4280 N N . LEU B 1 152 ? -17.609 38.812 34.062 1 93.38 152 LEU B N 1
ATOM 4281 C CA . LEU B 1 152 ? -18.719 38.719 35 1 93.38 152 LEU B CA 1
ATOM 4282 C C . LEU B 1 152 ? -18.453 39.594 36.25 1 93.38 152 LEU B C 1
ATOM 4284 O O . LEU B 1 152 ? -19.359 40.25 36.75 1 93.38 152 LEU B O 1
ATOM 4288 N N . ASP B 1 153 ? -17.219 39.5 36.719 1 94.44 153 ASP B N 1
ATOM 4289 C CA . ASP B 1 153 ? -16.828 40.344 37.844 1 94.44 153 ASP B CA 1
ATOM 4290 C C . ASP B 1 153 ? -16.969 41.812 37.531 1 94.44 153 ASP B C 1
ATOM 4292 O O . ASP B 1 153 ? -17.438 42.594 38.375 1 94.44 153 ASP B O 1
ATOM 4296 N N . MET B 1 154 ? -16.453 42.156 36.312 1 93.38 154 MET B N 1
ATOM 4297 C CA . MET B 1 154 ? -16.547 43.562 35.875 1 93.38 154 MET B CA 1
ATOM 4298 C C . MET B 1 154 ? -18 44.031 35.812 1 93.38 154 MET B C 1
ATOM 4300 O O . MET B 1 154 ? -18.328 45.125 36.25 1 93.38 154 MET B O 1
ATOM 4304 N N . ASP B 1 155 ? -18.859 43.219 35.25 1 92.94 155 ASP B N 1
ATOM 4305 C CA . ASP B 1 155 ? -20.266 43.562 35.125 1 92.94 155 ASP B CA 1
ATOM 4306 C C . ASP B 1 155 ? -20.922 43.719 36.5 1 92.94 155 ASP B C 1
ATOM 4308 O O . ASP B 1 155 ? -21.734 44.625 36.719 1 92.94 155 ASP B O 1
ATOM 4312 N N . SER B 1 156 ? -20.641 42.875 37.5 1 94.31 156 SER B N 1
ATOM 4313 C CA . SER B 1 156 ? -21.156 42.969 38.844 1 94.31 156 SER B CA 1
ATOM 4314 C C . SER B 1 156 ? -20.734 44.281 39.531 1 94.31 156 SER B C 1
ATOM 4316 O O . SER B 1 156 ? -21.547 44.938 40.156 1 94.31 156 SER B O 1
ATOM 4318 N N . LEU B 1 157 ? -19.453 44.594 39.375 1 94.12 157 LEU B N 1
ATOM 4319 C CA . LEU B 1 157 ? -18.906 45.781 40 1 94.12 157 LEU B CA 1
ATOM 4320 C C . LEU B 1 157 ? -19.469 47.031 39.312 1 94.12 157 LEU B C 1
ATOM 4322 O O . LEU B 1 157 ? -19.656 48.062 39.969 1 94.12 157 LEU B O 1
ATOM 4326 N N . LYS B 1 158 ? -19.656 46.906 38 1 92.25 158 LYS B N 1
ATOM 4327 C CA . LYS B 1 158 ? -20.281 48 37.281 1 92.25 158 LYS B CA 1
ATOM 4328 C C . LYS B 1 158 ? -21.672 48.344 37.844 1 92.25 158 LYS B C 1
ATOM 4330 O O . LYS B 1 158 ? -22 49.5 38.062 1 92.25 158 LYS B O 1
ATOM 4335 N N . THR B 1 159 ? -22.453 47.312 38.094 1 92.38 159 THR B N 1
ATOM 4336 C CA . THR B 1 159 ? -23.781 47.469 38.656 1 92.38 159 THR B CA 1
ATOM 4337 C C . THR B 1 159 ? -23.734 48.094 40.062 1 92.38 159 THR B C 1
ATOM 4339 O O . THR B 1 159 ? -24.531 48.969 40.375 1 92.38 159 THR B O 1
ATOM 4342 N N . ARG B 1 160 ? -22.766 47.656 40.875 1 92.81 160 ARG B N 1
ATOM 4343 C CA . ARG B 1 160 ? -22.594 48.188 42.25 1 92.81 160 ARG B CA 1
ATOM 4344 C C . ARG B 1 160 ? -22.203 49.656 42.219 1 92.81 160 ARG B C 1
ATOM 4346 O O . ARG B 1 160 ? -22.656 50.438 43.062 1 92.81 160 ARG B O 1
ATOM 4353 N N . TRP B 1 161 ? -21.344 49.969 41.312 1 92.94 161 TRP B N 1
ATOM 4354 C CA . TRP B 1 161 ? -20.906 51.375 41.156 1 92.94 161 TRP B CA 1
ATOM 4355 C C . TRP B 1 161 ? -22.094 52.25 40.781 1 92.94 161 TRP B C 1
ATOM 4357 O O . TRP B 1 161 ? -22.266 53.344 41.375 1 92.94 161 TRP B O 1
ATOM 4367 N N . HIS B 1 162 ? -22.891 51.812 39.844 1 90.75 162 HIS B N 1
ATOM 4368 C CA . HIS B 1 162 ? -24.062 52.594 39.406 1 90.75 162 HIS B CA 1
ATOM 4369 C C . HIS B 1 162 ? -25.047 52.812 40.562 1 90.75 162 HIS B C 1
ATOM 4371 O O . HIS B 1 162 ? -25.625 53.875 40.688 1 90.75 162 HIS B O 1
ATOM 4377 N N . GLN B 1 163 ? -25.172 51.75 41.375 1 90.62 163 GLN B N 1
ATOM 4378 C CA . GLN B 1 163 ? -26.062 51.844 42.5 1 90.62 163 GLN B CA 1
ATOM 4379 C C . GLN B 1 163 ? -25.531 52.875 43.531 1 90.62 163 GLN B C 1
ATOM 4381 O O . GLN B 1 163 ? -26.312 53.625 44.125 1 90.62 163 GLN B O 1
ATOM 4386 N N . ALA B 1 164 ? -24.219 52.875 43.75 1 90.81 164 ALA B N 1
ATOM 4387 C CA . ALA B 1 164 ? -23.594 53.812 44.688 1 90.81 164 ALA B CA 1
ATOM 4388 C C . ALA B 1 164 ? -23.734 55.25 44.188 1 90.81 164 ALA B C 1
ATOM 4390 O O . ALA B 1 164 ? -23.906 56.188 45 1 90.81 164 ALA B O 1
ATOM 4391 N N . VAL B 1 165 ? -23.625 55.438 42.875 1 89.31 165 VAL B N 1
ATOM 4392 C CA . VAL B 1 165 ? -23.734 56.781 42.281 1 89.31 165 VAL B CA 1
ATOM 4393 C C . VAL B 1 165 ? -25.172 57.281 42.438 1 89.31 165 VAL B C 1
ATOM 4395 O O . VAL B 1 165 ? -25.375 58.469 42.719 1 89.31 165 VAL B O 1
ATOM 4398 N N . LYS B 1 166 ? -26.141 56.438 42.281 1 87.94 166 LYS B N 1
ATOM 4399 C CA . LYS B 1 166 ? -27.547 56.812 42.438 1 87.94 166 LYS B CA 1
ATOM 4400 C C . LYS B 1 166 ? -27.859 57.219 43.875 1 87.94 166 LYS B C 1
ATOM 4402 O O . LYS B 1 166 ? -28.656 58.125 44.094 1 87.94 166 LYS B O 1
ATOM 4407 N N . GLN B 1 167 ? -27.188 56.656 44.875 1 84.75 167 GLN B N 1
ATOM 4408 C CA . GLN B 1 167 ? -27.422 56.969 46.281 1 84.75 167 GLN B CA 1
ATOM 4409 C C . GLN B 1 167 ? -26.906 58.344 46.656 1 84.75 167 GLN B C 1
ATOM 4411 O O . GLN B 1 167 ? -27.375 58.969 47.625 1 84.75 167 GLN B O 1
ATOM 4416 N N . THR B 1 168 ? -25.875 58.812 45.906 1 83.06 168 THR B N 1
ATOM 4417 C CA . THR B 1 168 ? -25.328 60.156 46.188 1 83.06 168 THR B CA 1
ATOM 4418 C C . THR B 1 168 ? -26.312 61.219 45.75 1 83.06 168 THR B C 1
ATOM 4420 O O . THR B 1 168 ? -26.234 62.375 46.219 1 83.06 168 THR B O 1
ATOM 4423 N N . GLN B 1 169 ? -27.219 60.938 44.844 1 77.38 169 GLN B N 1
ATOM 4424 C CA . GLN B 1 169 ? -28.156 61.906 44.312 1 77.38 169 GLN B CA 1
ATOM 4425 C C . GLN B 1 169 ? -29.406 62 45.188 1 77.38 169 GLN B C 1
ATOM 4427 O O . GLN B 1 169 ? -30.25 62.875 45 1 77.38 169 GLN B O 1
ATOM 4432 N N . VAL B 1 170 ? -29.547 61.062 46.156 1 73.75 170 VAL B N 1
ATOM 4433 C CA . VAL B 1 170 ? -30.75 61.062 47 1 73.75 170 VAL B CA 1
ATOM 4434 C C . VAL B 1 170 ? -30.594 62.031 48.125 1 73.75 170 VAL B C 1
ATOM 4436 O O . VAL B 1 170 ? -29.531 62.094 48.781 1 73.75 170 VAL B O 1
ATOM 4439 N N . SER B 1 171 ? -31.438 63.062 48.344 1 67.94 171 SER B N 1
ATOM 4440 C CA . SER B 1 171 ? -31.531 64.125 49.344 1 67.94 171 SER B CA 1
ATOM 4441 C C . SER B 1 171 ? -31.672 63.531 50.75 1 67.94 171 SER B C 1
ATOM 4443 O O . SER B 1 171 ? -32.469 62.625 50.969 1 67.94 171 SER B O 1
ATOM 4445 N N . GLY B 1 172 ? -30.609 63.75 51.781 1 67.19 172 GLY B N 1
ATOM 4446 C CA . GLY B 1 172 ? -30.703 63.406 53.188 1 67.19 172 GLY B CA 1
ATOM 4447 C C . GLY B 1 172 ? -29.516 62.594 53.688 1 67.19 172 GLY B C 1
ATOM 4448 O O . GLY B 1 172 ? -29.312 62.469 54.906 1 67.19 172 GLY B O 1
ATOM 4449 N N . THR B 1 173 ? -29.031 61.844 52.781 1 63.53 173 THR B N 1
ATOM 4450 C CA . THR B 1 173 ? -27.938 61 53.219 1 63.53 173 THR B CA 1
ATOM 4451 C C . THR B 1 173 ? -26.641 61.812 53.312 1 63.53 173 THR B C 1
ATOM 4453 O O . THR B 1 173 ? -26.531 62.875 52.75 1 63.53 173 THR B O 1
ATOM 4456 N N . ASN B 1 174 ? -25.797 61.438 54.344 1 75.75 174 ASN B N 1
ATOM 4457 C CA . ASN B 1 174 ? -24.484 62.062 54.469 1 75.75 174 ASN B CA 1
ATOM 4458 C C . ASN B 1 174 ? -23.75 62.094 53.125 1 75.75 174 ASN B C 1
ATOM 4460 O O . ASN B 1 174 ? -23.188 61.094 52.719 1 75.75 174 ASN B O 1
ATOM 4464 N N . MET B 1 175 ? -23.938 63.125 52.438 1 78.69 175 MET B N 1
ATOM 4465 C CA . MET B 1 175 ? -23.453 63.312 51.062 1 78.69 175 MET B CA 1
ATOM 4466 C C . MET B 1 175 ? -21.969 62.969 50.938 1 78.69 175 MET B C 1
ATOM 4468 O O . MET B 1 175 ? -21.547 62.406 49.938 1 78.69 175 MET B O 1
ATOM 4472 N N . GLN B 1 176 ? -21.312 63.312 52.031 1 83.5 176 GLN B N 1
ATOM 4473 C CA . GLN B 1 176 ? -19.875 63.031 52 1 83.5 176 GLN B CA 1
ATOM 4474 C C . GLN B 1 176 ? -19.578 61.562 52.062 1 83.5 176 GLN B C 1
ATOM 4476 O O . GLN B 1 176 ? -18.688 61.062 51.344 1 83.5 176 GLN B O 1
ATOM 4481 N N . GLN B 1 177 ? -20.328 60.844 52.875 1 85.5 177 GLN B N 1
ATOM 4482 C CA . GLN B 1 177 ? -20.141 59.406 53.031 1 85.5 177 GLN B CA 1
ATOM 4483 C C . GLN B 1 177 ? -20.562 58.656 51.781 1 85.5 177 GLN B C 1
ATOM 4485 O O . GLN B 1 177 ? -19.891 57.719 51.344 1 85.5 177 GLN B O 1
ATOM 4490 N N . ALA B 1 178 ? -21.562 59.094 51.125 1 83 178 ALA B N 1
ATOM 4491 C CA . ALA B 1 178 ? -22.062 58.5 49.875 1 83 178 ALA B CA 1
ATOM 4492 C C . ALA B 1 178 ? -21.109 58.75 48.719 1 83 178 ALA B C 1
ATOM 4494 O O . ALA B 1 178 ? -20.891 57.875 47.875 1 83 178 ALA B O 1
ATOM 4495 N N . ALA B 1 179 ? -20.562 59.875 48.75 1 84.25 179 ALA B N 1
ATOM 4496 C CA . ALA B 1 179 ? -19.609 60.25 47.719 1 84.25 179 ALA B CA 1
ATOM 4497 C C . ALA B 1 179 ? -18.328 59.438 47.844 1 84.25 179 ALA B C 1
ATOM 4499 O O . ALA B 1 179 ? -17.75 59 46.844 1 84.25 179 ALA B O 1
ATOM 4500 N N . ASN B 1 180 ? -17.891 59.219 49.094 1 90 180 ASN B N 1
ATOM 4501 C CA . ASN B 1 180 ? -16.703 58.406 49.344 1 90 180 ASN B CA 1
ATOM 4502 C C . ASN B 1 180 ? -16.922 56.969 48.938 1 90 180 ASN B C 1
ATOM 4504 O O . ASN B 1 180 ? -16.016 56.312 48.406 1 90 180 ASN B O 1
ATOM 4508 N N . LYS B 1 181 ? -18.094 56.469 49.219 1 89.06 181 LYS B N 1
ATOM 4509 C CA . LYS B 1 181 ? -18.422 55.125 48.844 1 89.06 181 LYS B CA 1
ATOM 4510 C C . LYS B 1 181 ? -18.469 54.969 47.344 1 89.06 181 LYS B C 1
ATOM 4512 O O . LYS B 1 181 ? -17.984 53.969 46.781 1 89.06 181 LYS B O 1
ATOM 4517 N N . ALA B 1 182 ? -18.969 55.844 46.625 1 89.88 182 ALA B N 1
ATOM 4518 C CA . ALA B 1 182 ? -19.047 55.844 45.156 1 89.88 182 ALA B CA 1
ATOM 4519 C C . ALA B 1 182 ? -17.656 55.875 44.562 1 89.88 182 ALA B C 1
ATOM 4521 O O . ALA B 1 182 ? -17.406 55.219 43.531 1 89.88 182 ALA B O 1
ATOM 4522 N N . ASP B 1 183 ? -16.781 56.594 45.156 1 92.62 183 ASP B N 1
ATOM 4523 C CA . ASP B 1 183 ? -15.422 56.688 44.656 1 92.62 183 ASP B CA 1
ATOM 4524 C C . ASP B 1 183 ? -14.672 55.375 44.844 1 92.62 183 ASP B C 1
ATOM 4526 O O . ASP B 1 183 ? -13.891 55 43.969 1 92.62 183 ASP B O 1
ATOM 4530 N N . THR B 1 184 ? -14.914 54.781 45.969 1 93.88 184 THR B N 1
ATOM 4531 C CA . THR B 1 184 ? -14.289 53.469 46.219 1 93.88 184 THR B CA 1
ATOM 4532 C C . THR B 1 184 ? -14.781 52.438 45.25 1 93.88 184 THR B C 1
ATOM 4534 O O . THR B 1 184 ? -14 51.625 44.719 1 93.88 184 THR B O 1
ATOM 4537 N N . MET B 1 185 ? -16.062 52.438 44.969 1 93.38 185 MET B N 1
ATOM 4538 C CA . MET B 1 185 ? -16.641 51.5 44.031 1 93.38 185 MET B CA 1
ATOM 4539 C C . MET B 1 185 ? -16.156 51.75 42.625 1 93.38 185 MET B C 1
ATOM 4541 O O . MET B 1 185 ? -15.984 50.812 41.844 1 93.38 185 MET B O 1
ATOM 4545 N N . LYS B 1 186 ? -15.969 53 42.312 1 92.75 186 LYS B N 1
ATOM 4546 C CA . LYS B 1 186 ? -15.43 53.344 41 1 92.75 186 LYS B CA 1
ATOM 4547 C C . LYS B 1 186 ? -14.023 52.781 40.812 1 92.75 186 LYS B C 1
ATOM 4549 O O . LYS B 1 186 ? -13.695 52.25 39.75 1 92.75 186 LYS B O 1
ATOM 4554 N N . GLU B 1 187 ? -13.227 52.906 41.844 1 94.31 187 GLU B N 1
ATOM 4555 C CA . GLU B 1 187 ? -11.867 52.375 41.812 1 94.31 187 GLU B CA 1
ATOM 4556 C C . GLU B 1 187 ? -11.883 50.844 41.594 1 94.31 187 GLU B C 1
ATOM 4558 O O . GLU B 1 187 ? -11.078 50.312 40.844 1 94.31 187 GLU B O 1
ATOM 4563 N N . HIS B 1 188 ? -12.82 50.25 42.25 1 94.19 188 HIS B N 1
ATOM 4564 C CA . HIS B 1 188 ? -12.938 48.812 42.125 1 94.19 188 HIS B CA 1
ATOM 4565 C C . HIS B 1 188 ? -13.367 48.438 40.688 1 94.19 188 HIS B C 1
ATOM 4567 O O . HIS B 1 188 ? -12.867 47.438 40.125 1 94.19 188 HIS B O 1
ATOM 4573 N N . TYR B 1 189 ? -14.266 49.125 40.156 1 93.25 189 TYR B N 1
ATOM 4574 C CA . TYR B 1 189 ? -14.727 48.906 38.812 1 93.25 189 TYR B CA 1
ATOM 4575 C C . TYR B 1 189 ? -13.594 49.094 37.812 1 93.25 189 TYR B C 1
ATOM 4577 O O . TYR B 1 189 ? -13.398 48.281 36.906 1 93.25 189 TYR B O 1
ATOM 4585 N N . GLU B 1 190 ? -12.836 50.188 37.969 1 93.5 190 GLU B N 1
ATOM 4586 C CA . GLU B 1 190 ? -11.719 50.469 37.094 1 93.5 190 GLU B CA 1
ATOM 4587 C C . GLU B 1 190 ? -10.656 49.344 37.156 1 93.5 190 GLU B C 1
ATOM 4589 O O . GLU B 1 190 ? -10.094 48.969 36.125 1 93.5 190 GLU B O 1
ATOM 4594 N N . ASP B 1 191 ? -10.453 48.875 38.375 1 94.81 191 ASP B N 1
ATOM 4595 C CA . ASP B 1 191 ? -9.523 47.781 38.562 1 94.81 191 ASP B CA 1
ATOM 4596 C C . ASP B 1 191 ? -10.016 46.531 37.844 1 94.81 191 ASP B C 1
ATOM 4598 O O . ASP B 1 191 ? -9.227 45.781 37.25 1 94.81 191 ASP B O 1
ATOM 4602 N N . SER B 1 192 ? -11.281 46.25 38 1 93.69 192 SER B N 1
ATOM 4603 C CA . SER B 1 192 ? -11.859 45.094 37.344 1 93.69 192 SER B CA 1
ATOM 4604 C C . SER B 1 192 ? -11.805 45.219 35.812 1 93.69 192 SER B C 1
ATOM 4606 O O . SER B 1 192 ? -11.641 44.219 35.125 1 93.69 192 SER B O 1
ATOM 4608 N N . CYS B 1 193 ? -11.969 46.438 35.312 1 91.44 193 CYS B N 1
ATOM 4609 C CA . CYS B 1 193 ? -11.852 46.688 33.875 1 91.44 193 CYS B CA 1
ATOM 4610 C C . CYS B 1 193 ? -10.438 46.406 33.375 1 91.44 193 CYS B C 1
ATOM 4612 O O . CYS B 1 193 ? -10.266 45.781 32.312 1 91.44 193 CYS B O 1
ATOM 4614 N N . ALA B 1 194 ? -9.5 46.812 34.188 1 91 194 ALA B N 1
ATOM 4615 C CA . ALA B 1 194 ? -8.109 46.562 33.844 1 91 194 ALA B CA 1
ATOM 4616 C C . ALA B 1 194 ? -7.809 45.062 33.812 1 91 194 ALA B C 1
ATOM 4618 O O . ALA B 1 194 ? -7.07 44.562 32.969 1 91 194 ALA B O 1
ATOM 4619 N N . ARG B 1 195 ? -8.398 44.344 34.781 1 93.81 195 ARG B N 1
ATOM 4620 C CA . ARG B 1 195 ? -8.203 42.906 34.844 1 93.81 195 ARG B CA 1
ATOM 4621 C C . ARG B 1 195 ? -8.852 42.219 33.625 1 93.81 195 ARG B C 1
ATOM 4623 O O . ARG B 1 195 ? -8.289 41.25 33.062 1 93.81 195 ARG B O 1
ATOM 4630 N N . MET B 1 196 ? -10.008 42.594 33.312 1 93.31 196 MET B N 1
ATOM 4631 C CA . MET B 1 196 ? -10.703 42.062 32.125 1 93.31 196 MET B CA 1
ATOM 4632 C C . MET B 1 196 ? -9.906 42.312 30.859 1 93.31 196 MET B C 1
ATOM 4634 O O . MET B 1 196 ? -9.773 41.406 30.031 1 93.31 196 MET B O 1
ATOM 4638 N N . GLU B 1 197 ? -9.391 43.5 30.719 1 89.38 197 GLU B N 1
ATOM 4639 C CA . GLU B 1 197 ? -8.602 43.844 29.531 1 89.38 197 GLU B CA 1
ATOM 4640 C C . GLU B 1 197 ? -7.336 43 29.453 1 89.38 197 GLU B C 1
ATOM 4642 O O . GLU B 1 197 ? -6.922 42.594 28.375 1 89.38 197 GLU B O 1
ATOM 4647 N N . GLN B 1 198 ? -6.777 42.844 30.656 1 90.62 198 GLN B N 1
ATOM 4648 C CA . GLN B 1 198 ? -5.602 41.969 30.703 1 90.62 198 GLN B CA 1
ATOM 4649 C C . GLN B 1 198 ? -5.941 40.562 30.281 1 90.62 198 GLN B C 1
ATOM 4651 O O . GLN B 1 198 ? -5.188 39.906 29.547 1 90.62 198 GLN B O 1
ATOM 4656 N N . ALA B 1 199 ? -7.047 40.062 30.766 1 93.56 199 ALA B N 1
ATOM 4657 C CA . ALA B 1 199 ? -7.496 38.719 30.406 1 93.56 199 ALA B CA 1
ATOM 4658 C C . ALA B 1 199 ? -7.797 38.625 28.922 1 93.56 199 ALA B C 1
ATOM 4660 O O . ALA B 1 199 ? -7.512 37.594 28.297 1 93.56 199 ALA B O 1
ATOM 4661 N N . ARG B 1 200 ? -8.422 39.594 28.406 1 92.06 200 ARG B N 1
ATOM 4662 C CA . ARG B 1 200 ? -8.734 39.625 26.969 1 92.06 200 ARG B CA 1
ATOM 4663 C C . ARG B 1 200 ? -7.457 39.594 26.141 1 92.06 200 ARG B C 1
ATOM 4665 O O . ARG B 1 200 ? -7.387 38.875 25.141 1 92.06 200 ARG B O 1
ATOM 4672 N N . ASP B 1 201 ? -6.48 40.375 26.578 1 90.5 201 ASP B N 1
ATOM 4673 C CA . ASP B 1 201 ? -5.207 40.438 25.859 1 90.5 201 ASP B CA 1
ATOM 4674 C C . ASP B 1 201 ? -4.504 39.094 25.906 1 90.5 201 ASP B C 1
ATOM 4676 O O . ASP B 1 201 ? -3.891 38.656 24.922 1 90.5 201 ASP B O 1
ATOM 4680 N N . GLN B 1 202 ? -4.574 38.469 27.031 1 93.5 202 GLN B N 1
ATOM 4681 C CA . GLN B 1 202 ? -3.941 37.188 27.172 1 93.5 202 GLN B CA 1
ATOM 4682 C C . GLN B 1 202 ? -4.578 36.156 26.234 1 93.5 202 GLN B C 1
ATOM 4684 O O . GLN B 1 202 ? -3.875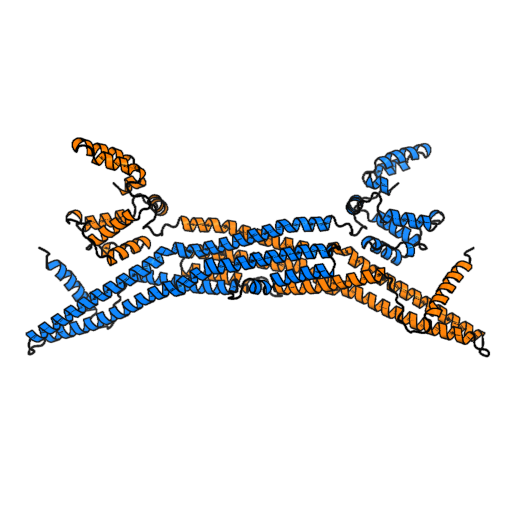 35.406 25.547 1 93.5 202 GLN B O 1
ATOM 4689 N N . LEU B 1 203 ? -5.891 36.062 26.219 1 94.75 203 LEU B N 1
ATOM 4690 C CA . LEU B 1 203 ? -6.605 35.156 25.328 1 94.75 203 LEU B CA 1
ATOM 4691 C C . LEU B 1 203 ? -6.273 35.469 23.875 1 94.75 203 LEU B C 1
ATOM 4693 O O . LEU B 1 203 ? -6.008 34.531 23.094 1 94.75 203 LEU B O 1
ATOM 4697 N N . THR B 1 204 ? -6.305 36.75 23.531 1 93.12 204 THR B N 1
ATOM 4698 C CA . THR B 1 204 ? -6.023 37.188 22.156 1 93.12 204 THR B CA 1
ATOM 4699 C C . THR B 1 204 ? -4.633 36.719 21.734 1 93.12 204 THR B C 1
ATOM 4701 O O . THR B 1 204 ? -4.457 36.219 20.625 1 93.12 204 THR B O 1
ATOM 4704 N N . THR B 1 205 ? -3.689 36.938 22.641 1 93.56 205 THR B N 1
ATOM 4705 C CA . THR B 1 205 ? -2.311 36.531 22.344 1 93.56 205 THR B CA 1
ATOM 4706 C C . THR B 1 205 ? -2.205 35.031 22.078 1 93.56 205 THR B C 1
ATOM 4708 O O . THR B 1 205 ? -1.547 34.625 21.141 1 93.56 205 THR B O 1
ATOM 4711 N N . GLU B 1 206 ? -2.852 34.281 22.938 1 95.12 206 GLU B N 1
ATOM 4712 C CA . GLU B 1 206 ? -2.791 32.844 22.797 1 95.12 206 GLU B CA 1
ATOM 4713 C C . GLU B 1 206 ? -3.475 32.375 21.516 1 95.12 206 GLU B C 1
ATOM 4715 O O . GLU B 1 206 ? -2.988 31.453 20.828 1 95.12 206 GLU B O 1
ATOM 4720 N N . MET B 1 207 ? -4.594 32.906 21.188 1 95 207 MET B N 1
ATOM 4721 C CA . MET B 1 207 ? -5.316 32.562 19.969 1 95 207 MET B CA 1
ATOM 4722 C C . MET B 1 207 ? -4.508 32.938 18.734 1 95 207 MET B C 1
ATOM 4724 O O . MET B 1 207 ? -4.43 32.125 17.781 1 95 207 MET B O 1
ATOM 4728 N N . TYR B 1 208 ? -3.912 34.125 18.766 1 93.88 208 TYR B N 1
ATOM 4729 C CA . TYR B 1 208 ? -3.084 34.562 17.641 1 93.88 208 TYR B CA 1
ATOM 4730 C C . TYR B 1 208 ? -1.884 33.625 17.469 1 93.88 208 TYR B C 1
ATOM 4732 O O . TYR B 1 208 ? -1.524 33.281 16.344 1 93.88 208 TYR B O 1
ATOM 4740 N N . ASN B 1 209 ? -1.305 33.312 18.578 1 94.06 209 ASN B N 1
ATOM 4741 C CA . ASN B 1 209 ? -0.186 32.375 18.516 1 94.06 209 ASN B CA 1
ATOM 4742 C C . ASN B 1 209 ? -0.591 31.047 17.875 1 94.06 209 ASN B C 1
ATOM 4744 O O . ASN B 1 209 ? 0.173 30.469 17.094 1 94.06 209 ASN B O 1
ATOM 4748 N N . PHE B 1 210 ? -1.752 30.609 18.203 1 95.44 210 PHE B N 1
ATOM 4749 C CA . PHE B 1 210 ? -2.27 29.359 17.672 1 95.44 210 PHE B CA 1
ATOM 4750 C C . PHE B 1 210 ? -2.518 29.453 16.172 1 95.44 210 PHE B C 1
ATOM 4752 O O . PHE B 1 210 ? -2.098 28.578 15.414 1 95.44 210 PHE B O 1
ATOM 4759 N N . ILE B 1 211 ? -3.137 30.484 15.797 1 92.12 211 ILE B N 1
ATOM 4760 C CA . ILE B 1 211 ? -3.51 30.656 14.391 1 92.12 211 ILE B CA 1
ATOM 4761 C C . ILE B 1 211 ? -2.256 30.875 13.547 1 92.12 211 ILE B C 1
ATOM 4763 O O . ILE B 1 211 ? -2.182 30.422 12.406 1 92.12 211 ILE B O 1
ATOM 4767 N N . ALA B 1 212 ? -1.275 31.578 14.117 1 92.06 212 ALA B N 1
ATOM 4768 C CA . ALA B 1 212 ? -0.022 31.844 13.422 1 92.06 212 ALA B CA 1
ATOM 4769 C C . ALA B 1 212 ? 0.696 30.547 13.07 1 92.06 212 ALA B C 1
ATOM 4771 O O . ALA B 1 212 ? 1.477 30.5 12.109 1 92.06 212 ALA B O 1
ATOM 4772 N N . ARG B 1 213 ? 0.412 29.484 13.766 1 92.5 213 ARG B N 1
ATOM 4773 C CA . ARG B 1 213 ? 1.089 28.203 13.562 1 92.5 213 ARG B CA 1
ATOM 4774 C C . ARG B 1 213 ? 0.296 27.312 12.617 1 92.5 213 ARG B C 1
ATOM 4776 O O . ARG B 1 213 ? 0.538 26.094 12.547 1 92.5 213 ARG B O 1
ATOM 4783 N N . GLU B 1 214 ? -0.615 27.828 11.906 1 91.69 214 GLU B N 1
ATOM 4784 C CA . GLU B 1 214 ? -1.426 27.094 10.945 1 91.69 214 GLU B CA 1
ATOM 4785 C C . GLU B 1 214 ? -0.549 26.344 9.945 1 91.69 214 GLU B C 1
ATOM 4787 O O . GLU B 1 214 ? -0.817 25.188 9.617 1 91.69 214 GLU B O 1
ATOM 4792 N N . PRO B 1 215 ? 0.527 26.984 9.445 1 92.75 215 PRO B N 1
ATOM 4793 C CA . PRO B 1 215 ? 1.381 26.234 8.516 1 92.75 215 PRO B CA 1
ATOM 4794 C C . PRO B 1 215 ? 1.998 25 9.148 1 92.75 215 PRO B C 1
ATOM 4796 O O . PRO B 1 215 ? 2.127 23.969 8.484 1 92.75 215 PRO B O 1
ATOM 4799 N N . GLU B 1 216 ? 2.348 25.125 10.367 1 93.06 216 GLU B N 1
ATOM 4800 C CA . GLU B 1 216 ? 2.891 23.969 11.078 1 93.06 216 GLU B CA 1
ATOM 4801 C C . GLU B 1 216 ? 1.855 22.859 11.195 1 93.06 216 GLU B C 1
ATOM 4803 O O . GLU B 1 216 ? 2.18 21.672 11.016 1 93.06 216 GLU B O 1
ATOM 4808 N N . HIS B 1 217 ? 0.662 23.203 11.531 1 93.31 217 HIS B N 1
ATOM 4809 C CA . HIS B 1 217 ? -0.427 22.234 11.617 1 93.31 217 HIS B CA 1
ATOM 4810 C C . HIS B 1 217 ? -0.716 21.625 10.25 1 93.31 217 HIS B C 1
ATOM 4812 O O . HIS B 1 217 ? -1.007 20.422 10.164 1 93.31 217 HIS B O 1
ATOM 4818 N N . SER B 1 218 ? -0.638 22.406 9.25 1 94.88 218 SER B N 1
ATOM 4819 C CA . SER B 1 218 ? -0.892 21.938 7.887 1 94.88 218 SER B CA 1
ATOM 4820 C C . SER B 1 218 ? 0.214 21.016 7.402 1 94.88 218 SER B C 1
ATOM 4822 O O . SER B 1 218 ? -0.033 20.109 6.598 1 94.88 218 SER B O 1
ATOM 4824 N N . GLN B 1 219 ? 1.428 21.234 7.891 1 96.56 219 GLN B N 1
ATOM 4825 C CA . GLN B 1 219 ? 2.576 20.422 7.512 1 96.56 219 GLN B CA 1
ATOM 4826 C C . GLN B 1 219 ? 2.363 18.953 7.887 1 96.56 219 GLN B C 1
ATOM 4828 O O . GLN B 1 219 ? 2.924 18.062 7.258 1 96.56 219 GLN B O 1
ATOM 4833 N N . LYS B 1 220 ? 1.586 18.703 8.891 1 97.44 220 LYS B N 1
ATOM 4834 C CA . LYS B 1 220 ? 1.3 17.344 9.328 1 97.44 220 LYS B CA 1
ATOM 4835 C C . LYS B 1 220 ? 0.61 16.547 8.219 1 97.44 220 LYS B C 1
ATOM 4837 O O . LYS B 1 220 ? 0.841 15.344 8.078 1 97.44 220 LYS B O 1
ATOM 4842 N N . LEU B 1 221 ? -0.222 17.219 7.422 1 97.75 221 LEU B N 1
ATOM 4843 C CA . LEU B 1 221 ? -0.901 16.578 6.301 1 97.75 221 LEU B CA 1
ATOM 4844 C C . LEU B 1 221 ? 0.095 16.188 5.215 1 97.75 221 LEU B C 1
ATOM 4846 O O . LEU B 1 221 ? -0.011 15.102 4.633 1 97.75 221 LEU B O 1
ATOM 4850 N N . LEU B 1 222 ? 1.004 17.094 4.98 1 97.94 222 LEU B N 1
ATOM 4851 C CA . LEU B 1 222 ? 2.051 16.797 4.012 1 97.94 222 LEU B CA 1
ATOM 4852 C C . LEU B 1 222 ? 2.902 15.617 4.48 1 97.94 222 LEU B C 1
ATOM 4854 O O . LEU B 1 222 ? 3.254 14.742 3.688 1 97.94 222 LEU B O 1
ATOM 4858 N N . SER B 1 223 ? 3.223 15.633 5.754 1 98.38 223 SER B N 1
ATOM 4859 C CA . SER B 1 223 ? 4 14.539 6.328 1 98.38 223 SER B CA 1
ATOM 4860 C C . SER B 1 223 ? 3.287 13.203 6.148 1 98.38 223 SER B C 1
ATOM 4862 O O . SER B 1 223 ? 3.932 12.172 5.918 1 98.38 223 SER B O 1
ATOM 4864 N N . LEU B 1 224 ? 2.01 13.234 6.258 1 98.56 224 LEU B N 1
ATOM 4865 C CA . LEU B 1 224 ? 1.22 12.023 6.062 1 98.56 224 LEU B CA 1
ATOM 4866 C C . LEU B 1 224 ? 1.441 11.445 4.668 1 98.56 224 LEU B C 1
ATOM 4868 O O . LEU B 1 224 ? 1.728 10.258 4.523 1 98.56 224 LEU B O 1
ATOM 4872 N N . LEU B 1 225 ? 1.332 12.266 3.654 1 98.69 225 LEU B N 1
ATOM 4873 C CA . LEU B 1 225 ? 1.502 11.805 2.279 1 98.69 225 LEU B CA 1
ATOM 4874 C C . LEU B 1 225 ? 2.941 11.375 2.023 1 98.69 225 LEU B C 1
ATOM 4876 O O . LEU B 1 225 ? 3.184 10.414 1.29 1 98.69 225 LEU B O 1
ATOM 4880 N N . GLU B 1 226 ? 3.836 12.078 2.645 1 98.75 226 GLU B N 1
ATOM 4881 C CA . GLU B 1 226 ? 5.242 11.734 2.465 1 98.75 226 GLU B CA 1
ATOM 4882 C C . GLU B 1 226 ? 5.555 10.367 3.072 1 98.75 226 GLU B C 1
ATOM 4884 O O . GLU B 1 226 ? 6.359 9.609 2.525 1 98.75 226 GLU B O 1
ATOM 4889 N N . ILE B 1 227 ? 4.98 10.102 4.191 1 98.75 227 ILE B N 1
ATOM 4890 C CA . ILE B 1 227 ? 5.152 8.805 4.828 1 98.75 227 ILE B CA 1
ATOM 4891 C C . ILE B 1 227 ? 4.57 7.711 3.93 1 98.75 227 ILE B C 1
ATOM 4893 O O . ILE B 1 227 ? 5.18 6.652 3.752 1 98.75 227 ILE B O 1
ATOM 4897 N N . GLN B 1 228 ? 3.404 7.934 3.361 1 98.62 228 GLN B N 1
ATOM 4898 C CA . GLN B 1 228 ? 2.795 6.988 2.434 1 98.62 228 GLN B CA 1
ATOM 4899 C C . GLN B 1 228 ? 3.67 6.789 1.198 1 98.62 228 GLN B C 1
ATOM 4901 O O . GLN B 1 228 ? 3.83 5.664 0.719 1 98.62 228 GLN B O 1
ATOM 4906 N N . GLN B 1 229 ? 4.211 7.879 0.721 1 98.75 229 GLN B N 1
ATOM 4907 C CA . GLN B 1 229 ? 5.102 7.805 -0.431 1 98.75 229 GLN B CA 1
ATOM 4908 C C . GLN B 1 229 ? 6.305 6.91 -0.137 1 98.75 229 GLN B C 1
ATOM 4910 O O . GLN B 1 229 ? 6.668 6.059 -0.954 1 98.75 229 GLN B O 1
ATOM 4915 N N . ALA B 1 230 ? 6.863 7.145 1.008 1 98.75 230 ALA B N 1
ATOM 4916 C CA . ALA B 1 230 ? 8.023 6.348 1.407 1 98.75 230 ALA B CA 1
ATOM 4917 C C . ALA B 1 230 ? 7.664 4.871 1.509 1 98.75 230 ALA B C 1
ATOM 4919 O O . ALA B 1 230 ? 8.445 4.008 1.097 1 98.75 230 ALA B O 1
ATOM 4920 N N . TYR B 1 231 ? 6.551 4.555 2.016 1 98.5 231 TYR B N 1
ATOM 4921 C CA . TYR B 1 231 ? 6.078 3.178 2.131 1 98.5 231 TYR B CA 1
ATOM 4922 C C . TYR B 1 231 ? 5.961 2.525 0.76 1 98.5 231 TYR B C 1
ATOM 4924 O O . TYR B 1 231 ? 6.469 1.422 0.544 1 98.5 231 TYR B O 1
ATOM 4932 N N . HIS B 1 232 ? 5.273 3.172 -0.108 1 98.75 232 HIS B N 1
ATOM 4933 C CA . HIS B 1 232 ? 5.059 2.604 -1.433 1 98.75 232 HIS B CA 1
ATOM 4934 C C . HIS B 1 232 ? 6.375 2.445 -2.186 1 98.75 232 HIS B C 1
ATOM 4936 O O . HIS B 1 232 ? 6.543 1.5 -2.959 1 98.75 232 HIS B O 1
ATOM 4942 N N . LYS B 1 233 ? 7.273 3.377 -1.96 1 98.69 233 LYS B N 1
ATOM 4943 C CA . LYS B 1 233 ? 8.594 3.248 -2.572 1 98.69 233 LYS B CA 1
ATOM 4944 C C . LYS B 1 233 ? 9.32 2.004 -2.062 1 98.69 233 LYS B C 1
ATOM 4946 O O . LYS B 1 233 ? 9.898 1.252 -2.85 1 98.69 233 LYS B O 1
ATOM 4951 N N . LYS B 1 234 ? 9.266 1.809 -0.797 1 98.62 234 LYS B N 1
ATOM 4952 C CA . LYS B 1 234 ? 9.922 0.647 -0.202 1 98.62 234 LYS B CA 1
ATOM 4953 C C . LYS B 1 234 ? 9.266 -0.65 -0.667 1 98.62 234 LYS B C 1
ATOM 4955 O O . LYS B 1 234 ? 9.953 -1.63 -0.958 1 98.62 234 LYS B O 1
ATOM 4960 N N . ALA B 1 235 ? 7.969 -0.661 -0.683 1 98.62 235 ALA B N 1
ATOM 4961 C CA . ALA B 1 235 ? 7.234 -1.835 -1.144 1 98.62 235 ALA B CA 1
ATOM 4962 C C . ALA B 1 235 ? 7.574 -2.16 -2.596 1 98.62 235 ALA B C 1
ATOM 4964 O O . ALA B 1 235 ? 7.816 -3.32 -2.938 1 98.62 235 ALA B O 1
ATOM 4965 N N . LEU B 1 236 ? 7.598 -1.145 -3.404 1 98.5 236 LEU B N 1
ATOM 4966 C CA . LEU B 1 236 ? 7.914 -1.328 -4.816 1 98.5 236 LEU B CA 1
ATOM 4967 C C . LEU B 1 236 ? 9.336 -1.858 -4.992 1 98.5 236 LEU B C 1
ATOM 4969 O O . LEU B 1 236 ? 9.586 -2.695 -5.859 1 98.5 236 LEU B O 1
ATOM 4973 N N . ASP B 1 237 ? 10.203 -1.341 -4.18 1 98.5 237 ASP B N 1
ATOM 4974 C CA . ASP B 1 237 ? 11.586 -1.804 -4.23 1 98.5 237 ASP B CA 1
ATOM 4975 C C . ASP B 1 237 ? 11.68 -3.299 -3.941 1 98.5 237 ASP B C 1
ATOM 4977 O O . ASP B 1 237 ? 12.406 -4.027 -4.625 1 98.5 237 ASP B O 1
ATOM 4981 N N . GLU B 1 238 ? 10.953 -3.75 -2.963 1 98.38 238 GLU B N 1
ATOM 4982 C CA . GLU B 1 238 ? 10.93 -5.164 -2.594 1 98.38 238 GLU B CA 1
ATOM 4983 C C . GLU B 1 238 ? 10.367 -6.02 -3.727 1 98.38 238 GLU B C 1
ATOM 4985 O O . GLU B 1 238 ? 10.922 -7.07 -4.051 1 98.38 238 GLU B O 1
ATOM 4990 N N . LEU B 1 239 ? 9.336 -5.594 -4.355 1 98.75 239 LEU B N 1
ATOM 4991 C CA . LEU B 1 239 ? 8.672 -6.328 -5.426 1 98.75 239 LEU B CA 1
ATOM 4992 C C . LEU B 1 239 ? 9.531 -6.363 -6.68 1 98.75 239 LEU B C 1
ATOM 4994 O O . LEU B 1 239 ? 9.617 -7.391 -7.355 1 98.75 239 LEU B O 1
ATOM 4998 N N . ASP B 1 240 ? 10.18 -5.266 -6.941 1 98.44 240 ASP B N 1
ATOM 4999 C CA . ASP B 1 240 ? 11.023 -5.156 -8.133 1 98.44 240 ASP B CA 1
ATOM 5000 C C . ASP B 1 240 ? 12.227 -6.086 -8.039 1 98.44 240 ASP B C 1
ATOM 5002 O O . ASP B 1 240 ? 12.773 -6.504 -9.062 1 98.44 240 ASP B O 1
ATOM 5006 N N . LYS B 1 241 ? 12.609 -6.402 -6.867 1 98.25 241 LYS B N 1
ATOM 5007 C CA . LYS B 1 241 ? 13.719 -7.328 -6.66 1 98.25 241 LYS B CA 1
ATOM 5008 C C . LYS B 1 241 ? 13.258 -8.781 -6.773 1 98.25 241 LYS B C 1
ATOM 5010 O O . LYS B 1 241 ? 13.969 -9.625 -7.312 1 98.25 241 LYS B O 1
ATOM 5015 N N . THR B 1 242 ? 12.086 -9.078 -6.352 1 98.62 242 THR B N 1
ATOM 5016 C CA . 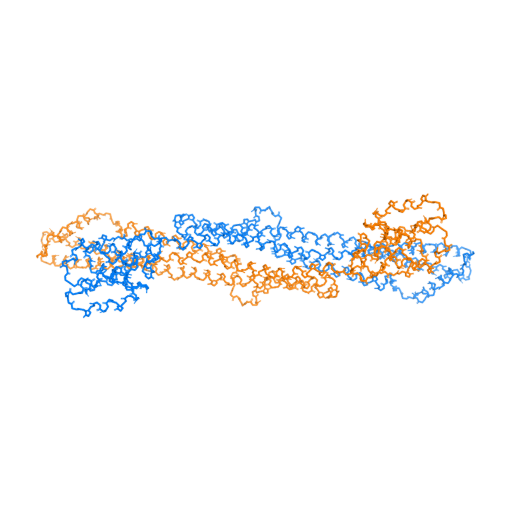THR B 1 242 ? 11.617 -10.453 -6.203 1 98.62 242 THR B CA 1
ATOM 5017 C C . THR B 1 242 ? 10.977 -10.945 -7.5 1 98.62 242 THR B C 1
ATOM 5019 O O . THR B 1 242 ? 11.172 -12.094 -7.891 1 98.62 242 THR B O 1
ATOM 5022 N N . ILE B 1 243 ? 10.258 -10.094 -8.227 1 98.69 243 ILE B N 1
ATOM 5023 C CA . ILE B 1 243 ? 9.445 -10.484 -9.375 1 98.69 243 ILE B CA 1
ATOM 5024 C C . ILE B 1 243 ? 10.352 -11.039 -10.477 1 98.69 243 ILE B C 1
ATOM 5026 O O . ILE B 1 243 ? 10.086 -12.109 -11.023 1 98.69 243 ILE B O 1
ATOM 5030 N N . PRO B 1 244 ? 11.453 -10.32 -10.773 1 98.38 244 PRO B N 1
ATOM 5031 C CA . PRO B 1 244 ? 12.32 -10.867 -11.82 1 98.38 244 PRO B CA 1
ATOM 5032 C C . PRO B 1 244 ? 12.914 -12.227 -11.445 1 98.38 244 PRO B C 1
ATOM 5034 O O . PRO B 1 244 ? 13.062 -13.102 -12.305 1 98.38 244 PRO B O 1
ATOM 5037 N N . LYS B 1 245 ? 13.227 -12.477 -10.219 1 97.88 245 LYS B N 1
ATOM 5038 C CA . LYS B 1 245 ? 13.758 -13.758 -9.766 1 97.88 245 LYS B CA 1
ATOM 5039 C C . LYS B 1 245 ? 12.719 -14.867 -9.922 1 97.88 245 LYS B C 1
ATOM 5041 O O . LYS B 1 245 ? 13.039 -15.969 -10.375 1 97.88 245 LYS B O 1
ATOM 5046 N N . MET B 1 246 ? 11.516 -14.586 -9.57 1 97.44 246 MET B N 1
ATOM 5047 C CA . MET B 1 246 ? 10.438 -15.555 -9.688 1 97.44 246 MET B CA 1
ATOM 5048 C C . MET B 1 246 ? 10.148 -15.875 -11.156 1 97.44 246 MET B C 1
ATOM 5050 O O . MET B 1 246 ? 9.93 -17.031 -11.516 1 97.44 246 MET B O 1
ATOM 5054 N N . ARG B 1 247 ? 10.141 -14.836 -11.945 1 96.81 247 ARG B N 1
ATOM 5055 C CA . ARG B 1 247 ? 9.914 -15.016 -13.367 1 96.81 247 ARG B CA 1
ATOM 5056 C C . ARG B 1 247 ? 10.984 -15.906 -13.984 1 96.81 247 ARG B C 1
ATOM 5058 O O . ARG B 1 247 ? 10.68 -16.797 -14.781 1 96.81 247 ARG B O 1
ATOM 5065 N N . ASP B 1 248 ? 12.18 -15.633 -13.578 1 95.88 248 ASP B N 1
ATOM 5066 C CA . ASP B 1 248 ? 13.305 -16.422 -14.078 1 95.88 248 ASP B CA 1
ATOM 5067 C C . ASP B 1 248 ? 13.195 -17.875 -13.641 1 95.88 248 ASP B C 1
ATOM 5069 O O . ASP B 1 248 ? 13.453 -18.797 -14.43 1 95.88 248 ASP B O 1
ATOM 5073 N N . THR B 1 249 ? 12.852 -18.078 -12.398 1 94.75 249 THR B N 1
ATOM 5074 C CA . THR B 1 249 ? 12.695 -19.438 -11.875 1 94.75 249 THR B CA 1
ATOM 5075 C C . THR B 1 249 ? 11.586 -20.172 -12.625 1 94.75 249 THR B C 1
ATOM 5077 O O . THR B 1 249 ? 11.734 -21.359 -12.938 1 94.75 249 THR B O 1
ATOM 5080 N N . LEU B 1 250 ? 10.547 -19.516 -12.953 1 93.75 250 LEU B N 1
ATOM 5081 C CA . LEU B 1 250 ? 9.422 -20.109 -13.68 1 93.75 250 LEU B CA 1
ATOM 5082 C C . LEU B 1 250 ? 9.805 -20.422 -15.117 1 93.75 250 LEU B C 1
ATOM 5084 O O . LEU B 1 250 ? 9.5 -21.5 -15.633 1 93.75 250 LEU B O 1
ATOM 5088 N N . GLU B 1 251 ? 10.492 -19.516 -15.719 1 89.75 251 GLU B N 1
ATOM 5089 C CA . GLU B 1 251 ? 10.852 -19.641 -17.125 1 89.75 251 GLU B CA 1
ATOM 5090 C C . GLU B 1 251 ? 11.938 -20.703 -17.328 1 89.75 251 GLU B C 1
ATOM 5092 O O . GLU B 1 251 ? 11.945 -21.406 -18.344 1 89.75 251 GLU B O 1
ATOM 5097 N N . CYS B 1 252 ? 12.766 -20.859 -16.359 1 89.12 252 CYS B N 1
ATOM 5098 C CA . CYS B 1 252 ? 13.906 -21.766 -16.516 1 89.12 252 CYS B CA 1
ATOM 5099 C C . CYS B 1 252 ? 13.633 -23.109 -15.875 1 89.12 252 CYS B C 1
ATOM 5101 O O . CYS B 1 252 ? 14.531 -23.938 -15.75 1 89.12 252 CYS B O 1
ATOM 5103 N N . ASN B 1 253 ? 12.391 -23.328 -15.562 1 88.12 253 ASN B N 1
ATOM 5104 C CA . ASN B 1 253 ? 12.031 -24.609 -14.977 1 88.12 253 ASN B CA 1
ATOM 5105 C C . ASN B 1 253 ? 12.125 -25.734 -16 1 88.12 253 ASN B C 1
ATOM 5107 O O . ASN B 1 253 ? 11.492 -25.688 -17.047 1 88.12 253 ASN B O 1
ATOM 5111 N N . PRO B 1 254 ? 12.844 -26.797 -15.664 1 84.12 254 PRO B N 1
ATOM 5112 C CA . PRO B 1 254 ? 12.992 -27.906 -16.594 1 84.12 254 PRO B CA 1
ATOM 5113 C C . PRO B 1 254 ? 11.758 -28.812 -16.641 1 84.12 254 PRO B C 1
ATOM 5115 O O . PRO B 1 254 ? 11.578 -29.578 -17.594 1 84.12 254 PRO B O 1
ATOM 5118 N N . HIS B 1 255 ? 11.016 -28.766 -15.633 1 82.69 255 HIS B N 1
ATOM 5119 C CA . HIS B 1 255 ? 9.828 -29.609 -15.562 1 82.69 255 HIS B CA 1
ATOM 5120 C C . HIS B 1 255 ? 8.594 -28.875 -16.094 1 82.69 255 HIS B C 1
ATOM 5122 O O . HIS B 1 255 ? 7.859 -28.266 -15.312 1 82.69 255 HIS B O 1
ATOM 5128 N N . LYS B 1 256 ? 8.445 -28.797 -17.344 1 85.94 256 LYS B N 1
ATOM 5129 C CA . LYS B 1 256 ? 7.281 -28.219 -18 1 85.94 256 LYS B CA 1
ATOM 5130 C C . LYS B 1 256 ? 6.691 -29.188 -19.031 1 85.94 256 LYS B C 1
ATOM 5132 O O . LYS B 1 256 ? 7.375 -30.109 -19.484 1 85.94 256 LYS B O 1
ATOM 5137 N N . PRO B 1 257 ? 5.414 -28.891 -19.25 1 90.25 257 PRO B N 1
ATOM 5138 C CA . PRO B 1 257 ? 4.828 -29.766 -20.266 1 90.25 257 PRO B CA 1
ATOM 5139 C C . PRO B 1 257 ? 5.582 -29.734 -21.594 1 90.25 257 PRO B C 1
ATOM 5141 O O . PRO B 1 257 ? 5.887 -28.641 -22.094 1 90.25 257 PRO B O 1
ATOM 5144 N N . VAL B 1 258 ? 5.863 -30.875 -22.062 1 91.69 258 VAL B N 1
ATOM 5145 C CA . VAL B 1 258 ? 6.75 -30.984 -23.219 1 91.69 258 VAL B CA 1
ATOM 5146 C C . VAL B 1 258 ? 5.926 -30.953 -24.5 1 91.69 258 VAL B C 1
ATOM 5148 O O . VAL B 1 258 ? 6.383 -30.453 -25.531 1 91.69 258 VAL B O 1
ATOM 5151 N N . TYR B 1 259 ? 4.707 -31.609 -24.469 1 94.75 259 TYR B N 1
ATOM 5152 C CA . TYR B 1 259 ? 3.867 -31.594 -25.672 1 94.75 259 TYR B CA 1
ATOM 5153 C C . TYR B 1 259 ? 3.35 -30.188 -25.953 1 94.75 259 TYR B C 1
ATOM 5155 O O . TYR B 1 259 ? 2.816 -29.531 -25.062 1 94.75 259 TYR B O 1
ATOM 5163 N N . GLY B 1 260 ? 3.551 -29.672 -27.141 1 92.19 260 GLY B N 1
ATOM 5164 C CA . GLY B 1 260 ? 3.121 -28.344 -27.531 1 92.19 260 GLY B CA 1
ATOM 5165 C C . GLY B 1 260 ? 4.18 -27.281 -27.297 1 92.19 260 GLY B C 1
ATOM 5166 O O . GLY B 1 260 ? 3.99 -26.109 -27.641 1 92.19 260 GLY B O 1
ATOM 5167 N N . LEU B 1 261 ? 5.199 -27.656 -26.672 1 92.56 261 LEU B N 1
ATOM 5168 C CA . LEU B 1 261 ? 6.324 -26.766 -26.422 1 92.56 261 LEU B CA 1
ATOM 5169 C C . LEU B 1 261 ? 7.277 -26.75 -27.625 1 92.56 261 LEU B C 1
ATOM 5171 O O . LEU B 1 261 ? 7.555 -27.781 -28.219 1 92.56 261 LEU B O 1
ATOM 5175 N N . PRO B 1 262 ? 7.707 -25.531 -27.953 1 93.88 262 PRO B N 1
ATOM 5176 C CA . PRO B 1 262 ? 8.695 -25.484 -29.047 1 93.88 262 PRO B CA 1
ATOM 5177 C C . PRO B 1 262 ? 9.938 -26.328 -28.734 1 93.88 262 PRO B C 1
ATOM 5179 O O . PRO B 1 262 ? 10.422 -26.328 -27.609 1 93.88 262 PRO B O 1
ATOM 5182 N N . LEU B 1 263 ? 10.414 -27.047 -29.781 1 94.44 263 LEU B N 1
ATOM 5183 C CA . LEU B 1 263 ? 11.539 -27.953 -29.625 1 94.44 263 LEU B CA 1
ATOM 5184 C C . LEU B 1 263 ? 12.75 -27.234 -29.031 1 94.44 263 LEU B C 1
ATOM 5186 O O . LEU B 1 263 ? 13.375 -27.734 -28.094 1 94.44 263 LEU B O 1
ATOM 5190 N N . GLU B 1 264 ? 13 -26 -29.5 1 92.44 264 GLU B N 1
ATOM 5191 C CA . GLU B 1 264 ? 14.156 -25.234 -29.031 1 92.44 264 GLU B CA 1
ATOM 5192 C C . GLU B 1 264 ? 14.062 -24.922 -27.547 1 92.44 264 GLU B C 1
ATOM 5194 O O . GLU B 1 264 ? 15.047 -25.016 -26.828 1 92.44 264 GLU B O 1
ATOM 5199 N N . GLU B 1 265 ? 12.906 -24.641 -27.156 1 91.56 265 GLU B N 1
ATOM 5200 C CA . GLU B 1 265 ? 12.688 -24.312 -25.766 1 91.56 265 GLU B CA 1
ATOM 5201 C C . GLU B 1 265 ? 12.82 -25.547 -24.875 1 91.56 265 GLU B C 1
ATOM 5203 O O . GLU B 1 265 ? 13.414 -25.469 -23.797 1 91.56 265 GLU B O 1
ATOM 5208 N N . HIS B 1 266 ? 12.227 -26.609 -25.312 1 91.5 266 HIS B N 1
ATOM 5209 C CA . HIS B 1 266 ? 12.328 -27.859 -24.578 1 91.5 266 HIS B CA 1
ATOM 5210 C C . HIS B 1 266 ? 13.789 -28.281 -24.391 1 91.5 266 HIS B C 1
ATOM 5212 O O . HIS B 1 266 ? 14.195 -28.672 -23.297 1 91.5 266 HIS B O 1
ATOM 5218 N N . LEU B 1 267 ? 14.555 -28.141 -25.422 1 93.25 267 LEU B N 1
ATOM 5219 C CA . LEU B 1 267 ? 15.961 -28.516 -25.375 1 93.25 267 LEU B CA 1
ATOM 5220 C C . LEU B 1 267 ? 16.75 -27.562 -24.484 1 93.25 267 LEU B C 1
ATOM 5222 O O . LEU B 1 267 ? 17.656 -27.984 -23.766 1 93.25 267 LEU B O 1
ATOM 5226 N N . ARG B 1 268 ? 16.438 -26.312 -24.578 1 91.56 268 ARG B N 1
ATOM 5227 C CA . ARG B 1 268 ? 17.109 -25.297 -23.781 1 91.56 268 ARG B CA 1
ATOM 5228 C C . ARG B 1 268 ? 16.922 -25.562 -22.281 1 91.56 268 ARG B C 1
ATOM 5230 O O . ARG B 1 268 ? 17.891 -25.594 -21.531 1 91.56 268 ARG B O 1
ATOM 5237 N N . VAL B 1 269 ? 15.734 -25.844 -21.859 1 88.81 269 VAL B N 1
ATOM 5238 C CA . VAL B 1 269 ? 15.398 -25.953 -20.453 1 88.81 269 VAL B CA 1
ATOM 5239 C C . VAL B 1 269 ? 15.914 -27.281 -19.906 1 88.81 269 VAL B C 1
ATOM 5241 O O . VAL B 1 269 ? 16.281 -27.375 -18.719 1 88.81 269 VAL B O 1
ATOM 5244 N N . THR B 1 270 ? 15.898 -28.328 -20.734 1 89.56 270 THR B N 1
ATOM 5245 C CA . THR B 1 270 ? 16.328 -29.656 -20.281 1 89.56 270 THR B CA 1
ATOM 5246 C C . THR B 1 270 ? 17.828 -29.828 -20.469 1 89.56 270 THR B C 1
ATOM 5248 O O . THR B 1 270 ? 18.422 -30.766 -19.938 1 89.56 270 THR B O 1
ATOM 5251 N N . GLY B 1 271 ? 18.422 -28.922 -21.25 1 90.19 271 GLY B N 1
ATOM 5252 C CA . GLY B 1 271 ? 19.844 -29.016 -21.547 1 90.19 271 GLY B CA 1
ATOM 5253 C C . GLY B 1 271 ? 20.188 -30.234 -22.375 1 90.19 271 GLY B C 1
ATOM 5254 O O . GLY B 1 271 ? 21.25 -30.844 -22.188 1 90.19 271 GLY B O 1
ATOM 5255 N N . ARG B 1 272 ? 19.25 -30.641 -23.234 1 92.19 272 ARG B N 1
ATOM 5256 C CA . ARG B 1 272 ? 19.453 -31.844 -24.047 1 92.19 272 ARG B CA 1
ATOM 5257 C C . ARG B 1 272 ? 19.594 -31.469 -25.516 1 92.19 272 ARG B C 1
ATOM 5259 O O . ARG B 1 272 ? 19.141 -30.406 -25.953 1 92.19 272 ARG B O 1
ATOM 5266 N N . ASP B 1 273 ? 20.266 -32.375 -26.266 1 93.69 273 ASP B N 1
ATOM 5267 C CA . ASP B 1 273 ? 20.375 -32.219 -27.719 1 93.69 273 ASP B CA 1
ATOM 5268 C C . ASP B 1 273 ? 19.203 -32.875 -28.438 1 93.69 273 ASP B C 1
ATOM 5270 O O . ASP B 1 273 ? 18.812 -32.438 -29.516 1 93.69 273 ASP B O 1
ATOM 5274 N N . VAL B 1 274 ? 18.75 -33.969 -27.859 1 95.44 274 VAL B N 1
ATOM 5275 C CA . VAL B 1 274 ? 17.609 -34.719 -28.391 1 95.44 274 VAL B CA 1
ATOM 5276 C C . VAL B 1 274 ? 16.469 -34.719 -27.375 1 95.44 274 VAL B C 1
ATOM 5278 O O . VAL B 1 274 ? 16.688 -34.969 -26.188 1 95.44 274 VAL B O 1
ATOM 5281 N N . ALA B 1 275 ? 15.312 -34.406 -27.844 1 94.62 275 ALA B N 1
ATOM 5282 C CA . ALA B 1 275 ? 14.156 -34.344 -26.969 1 94.62 275 ALA B CA 1
ATOM 5283 C C . ALA B 1 275 ? 13.938 -35.688 -26.281 1 94.62 275 ALA B C 1
ATOM 5285 O O . ALA B 1 275 ? 14.047 -36.75 -26.906 1 94.62 275 ALA B O 1
ATOM 5286 N N . LEU B 1 276 ? 13.617 -35.625 -25.062 1 93.19 276 LEU B N 1
ATOM 5287 C CA . LEU B 1 276 ? 13.438 -36.812 -24.266 1 93.19 276 LEU B CA 1
ATOM 5288 C C . LEU B 1 276 ? 12.336 -37.688 -24.859 1 93.19 276 LEU B C 1
ATOM 5290 O O . LEU B 1 276 ? 12.469 -38.938 -24.891 1 93.19 276 LEU B O 1
ATOM 5294 N N . VAL B 1 277 ? 11.234 -37.094 -25.281 1 95.31 277 VAL B N 1
ATOM 5295 C CA . VAL B 1 277 ? 10.102 -37.844 -25.844 1 95.31 277 VAL B CA 1
ATOM 5296 C C . VAL B 1 277 ? 10.547 -38.625 -27.062 1 95.31 277 VAL B C 1
ATOM 5298 O O . VAL B 1 277 ? 10.219 -39.812 -27.188 1 95.31 277 VAL B O 1
ATOM 5301 N N . ILE B 1 278 ? 11.32 -38.094 -27.938 1 95.62 278 ILE B N 1
ATOM 5302 C CA . ILE B 1 278 ? 11.781 -38.719 -29.172 1 95.62 278 ILE B CA 1
ATOM 5303 C C . ILE B 1 278 ? 12.734 -39.875 -28.828 1 95.62 278 ILE B C 1
ATOM 5305 O O . ILE B 1 278 ? 12.562 -41 -29.312 1 95.62 278 ILE B O 1
ATOM 5309 N N . GLU B 1 279 ? 13.633 -39.531 -28.016 1 95.31 279 GLU B N 1
ATOM 5310 C CA . GLU B 1 279 ? 14.633 -40.531 -27.641 1 95.31 279 GLU B CA 1
ATOM 5311 C C . GLU B 1 279 ? 13.984 -41.719 -26.938 1 95.31 279 GLU B C 1
ATOM 5313 O O . GLU B 1 279 ? 14.234 -42.875 -27.312 1 95.31 279 GLU B O 1
ATOM 5318 N N . ALA B 1 280 ? 13.172 -41.5 -25.922 1 95.12 280 ALA B N 1
ATOM 5319 C CA . ALA B 1 280 ? 12.547 -42.562 -25.141 1 95.12 280 ALA B CA 1
ATOM 5320 C C . ALA B 1 280 ? 11.633 -43.406 -26 1 95.12 280 ALA B C 1
ATOM 5322 O O . ALA B 1 280 ? 11.633 -44.656 -25.891 1 95.12 280 ALA B O 1
ATOM 5323 N N . CYS B 1 281 ? 10.852 -42.812 -26.891 1 95.19 281 CYS B N 1
ATOM 5324 C CA . CYS B 1 281 ? 9.914 -43.531 -27.734 1 95.19 281 CYS B CA 1
ATOM 5325 C C . CYS B 1 281 ? 10.656 -44.375 -28.75 1 95.19 281 CYS B C 1
ATOM 5327 O O . CYS B 1 281 ? 10.352 -45.562 -28.938 1 95.19 281 CYS B O 1
ATOM 5329 N N . ILE B 1 282 ? 11.695 -43.844 -29.391 1 94.19 282 ILE B N 1
ATOM 5330 C CA . ILE B 1 282 ? 12.438 -44.531 -30.438 1 94.19 282 ILE B CA 1
ATOM 5331 C C . ILE B 1 282 ? 13.195 -45.719 -29.828 1 94.19 282 ILE B C 1
ATOM 5333 O O . ILE B 1 282 ? 13.188 -46.812 -30.375 1 94.19 282 ILE B O 1
ATOM 5337 N N . VAL B 1 283 ? 13.781 -45.469 -28.719 1 94.38 283 VAL B N 1
ATOM 5338 C CA . VAL B 1 283 ? 14.523 -46.531 -28.062 1 94.38 283 VAL B CA 1
ATOM 5339 C C . VAL B 1 283 ? 13.578 -47.656 -27.688 1 94.38 283 VAL B C 1
ATOM 5341 O O . VAL B 1 283 ? 13.898 -48.844 -27.875 1 94.38 283 VAL B O 1
ATOM 5344 N N . THR B 1 284 ? 12.438 -47.312 -27.141 1 94.5 284 THR B N 1
ATOM 5345 C CA . THR B 1 284 ? 11.469 -48.312 -26.734 1 94.5 284 THR B CA 1
ATOM 5346 C C . THR B 1 284 ? 10.945 -49.094 -27.938 1 94.5 284 THR B C 1
ATOM 5348 O O . THR B 1 284 ? 10.75 -50.312 -27.875 1 94.5 284 THR B O 1
ATOM 5351 N N . ILE B 1 285 ? 10.727 -48.469 -29.047 1 92.5 285 ILE B N 1
ATOM 5352 C CA . ILE B 1 285 ? 10.234 -49.094 -30.266 1 92.5 285 ILE B CA 1
ATOM 5353 C C . ILE B 1 285 ? 11.281 -50.062 -30.797 1 92.5 285 ILE B C 1
ATOM 5355 O O . ILE B 1 285 ? 10.953 -51.188 -31.172 1 92.5 285 ILE B O 1
ATOM 5359 N N . ILE B 1 286 ? 12.539 -49.656 -30.75 1 91.75 286 ILE B N 1
ATOM 5360 C CA . ILE B 1 286 ? 13.625 -50.469 -31.266 1 91.75 286 ILE B CA 1
ATOM 5361 C C . ILE B 1 286 ? 13.805 -51.688 -30.391 1 91.75 286 ILE B C 1
ATOM 5363 O O . ILE B 1 286 ? 13.898 -52.812 -30.891 1 91.75 286 ILE B O 1
ATOM 5367 N N . GLU B 1 287 ? 13.797 -51.469 -29.156 1 91.19 287 GLU B N 1
ATOM 5368 C CA . GLU B 1 287 ? 13.992 -52.562 -28.203 1 91.19 287 GLU B CA 1
ATOM 5369 C C . GLU B 1 287 ? 12.789 -53.5 -28.203 1 91.19 287 GLU B C 1
ATOM 5371 O O . GLU B 1 287 ? 12.938 -54.688 -27.938 1 91.19 287 GLU B O 1
ATOM 5376 N N . GLY B 1 288 ? 11.648 -52.969 -28.484 1 87.56 288 GLY B N 1
ATOM 5377 C CA . GLY B 1 288 ? 10.43 -53.781 -28.484 1 87.56 288 GLY B CA 1
ATOM 5378 C C . GLY B 1 288 ? 10.18 -54.5 -29.797 1 87.56 288 GLY B C 1
ATOM 5379 O O . GLY B 1 288 ? 9.141 -55.125 -29.969 1 87.56 288 GLY B O 1
ATOM 5380 N N . GLY B 1 289 ? 11.117 -54.375 -30.75 1 85.44 289 GLY B N 1
ATOM 5381 C CA . GLY B 1 289 ? 11 -55.062 -32.031 1 85.44 289 GLY B CA 1
ATOM 5382 C C . GLY B 1 289 ? 10.195 -54.281 -33.031 1 85.44 289 GLY B C 1
ATOM 5383 O O . GLY B 1 289 ? 9.625 -54.875 -33.969 1 85.44 289 GLY B O 1
ATOM 5384 N N . GLY B 1 290 ? 10.055 -53.125 -32.906 1 84.62 290 GLY B N 1
ATOM 5385 C CA . GLY B 1 290 ? 9.242 -52.281 -33.75 1 84.62 290 GLY B CA 1
ATOM 5386 C C . GLY B 1 290 ? 9.727 -52.281 -35.188 1 84.62 290 GLY B C 1
ATOM 5387 O O . GLY B 1 290 ? 8.93 -52.062 -36.125 1 84.62 290 GLY B O 1
ATOM 5388 N N . MET B 1 291 ? 10.898 -52.594 -35.438 1 86.06 291 MET B N 1
ATOM 5389 C CA . MET B 1 291 ? 11.469 -52.562 -36.781 1 86.06 291 MET B CA 1
ATOM 5390 C C . MET B 1 291 ? 10.914 -53.688 -37.625 1 86.06 291 MET B C 1
ATOM 5392 O O . MET B 1 291 ? 10.922 -53.625 -38.844 1 86.06 291 MET B O 1
ATOM 5396 N N . GLU B 1 292 ? 10.461 -54.656 -36.875 1 86.81 292 GLU B N 1
ATOM 5397 C CA . GLU B 1 292 ? 9.938 -55.844 -37.594 1 86.81 292 GLU B CA 1
ATOM 5398 C C . GLU B 1 292 ? 8.414 -55.781 -37.688 1 86.81 292 GLU B C 1
ATOM 5400 O O . GLU B 1 292 ? 7.805 -56.594 -38.375 1 86.81 292 GLU B O 1
ATOM 5405 N N . GLU B 1 293 ? 7.852 -54.875 -37.094 1 85.12 293 GLU B N 1
ATOM 5406 C CA . GLU B 1 293 ? 6.395 -54.75 -37.062 1 85.12 293 GLU B CA 1
ATOM 5407 C C . GLU B 1 293 ? 5.879 -53.969 -38.281 1 85.12 293 GLU B C 1
ATOM 5409 O O . GLU B 1 293 ? 6.293 -52.812 -38.5 1 85.12 293 GLU B O 1
ATOM 5414 N N . GLU B 1 294 ? 5.066 -54.594 -39.125 1 84.25 294 GLU B N 1
ATOM 5415 C CA . GLU B 1 294 ? 4.477 -53.875 -40.281 1 84.25 294 GLU B CA 1
ATOM 5416 C C . GLU B 1 294 ? 3.389 -52.906 -39.844 1 84.25 294 GLU B C 1
ATOM 5418 O O . GLU B 1 294 ? 2.561 -53.25 -38.969 1 84.25 294 GLU B O 1
ATOM 5423 N N . GLY B 1 295 ? 3.438 -51.719 -40.312 1 87.12 295 GLY B N 1
ATOM 5424 C CA . GLY B 1 295 ? 2.428 -50.719 -40.062 1 87.12 295 GLY B CA 1
ATOM 5425 C C . GLY B 1 295 ? 2.521 -50.125 -38.656 1 87.12 295 GLY B C 1
ATOM 5426 O O . GLY B 1 295 ? 1.501 -49.844 -38.031 1 87.12 295 GLY B O 1
ATOM 5427 N N . LEU B 1 296 ? 3.594 -50.062 -38.125 1 86.06 296 LEU B N 1
ATOM 5428 C CA . LEU B 1 296 ? 3.854 -49.594 -36.781 1 86.06 296 LEU B CA 1
ATOM 5429 C C . LEU B 1 296 ? 3.209 -48.25 -36.531 1 86.06 296 LEU B C 1
ATOM 5431 O O . LEU B 1 296 ? 2.562 -48.031 -35.5 1 86.06 296 LEU B O 1
ATOM 5435 N N . PHE B 1 297 ? 3.238 -47.406 -37.562 1 87.31 297 PHE B N 1
ATOM 5436 C CA . PHE B 1 297 ? 2.742 -46.031 -37.375 1 87.31 297 PHE B CA 1
ATOM 5437 C C . PHE B 1 297 ? 1.345 -45.875 -37.969 1 87.31 297 PHE B C 1
ATOM 5439 O O . PHE B 1 297 ? 0.727 -44.844 -37.844 1 87.31 297 PHE B O 1
ATOM 5446 N N . ARG B 1 298 ? 0.875 -46.906 -38.562 1 86.56 298 ARG B N 1
ATOM 5447 C CA . ARG B 1 298 ? -0.467 -46.875 -39.156 1 86.56 298 ARG B CA 1
ATOM 5448 C C . ARG B 1 298 ? -1.488 -47.469 -38.188 1 86.56 298 ARG B C 1
ATOM 5450 O O . ARG B 1 298 ? -2.613 -46.969 -38.094 1 86.56 298 ARG B O 1
ATOM 5457 N N . ILE B 1 299 ? -1.032 -48.406 -37.5 1 87 299 ILE B N 1
ATOM 5458 C CA . ILE B 1 299 ? -1.91 -49.062 -36.5 1 87 299 ILE B CA 1
ATOM 5459 C C . ILE B 1 299 ? -1.997 -48.188 -35.25 1 87 299 ILE B C 1
ATOM 5461 O O . ILE B 1 299 ? -0.973 -47.812 -34.688 1 87 299 ILE B O 1
ATOM 5465 N N . ALA B 1 300 ? -3.166 -47.938 -34.969 1 86.12 300 ALA B N 1
ATOM 5466 C CA . ALA B 1 300 ? -3.387 -47.062 -33.844 1 86.12 300 ALA B CA 1
ATOM 5467 C C . ALA B 1 300 ? -3.258 -47.812 -32.531 1 86.12 300 ALA B C 1
ATOM 5469 O O . ALA B 1 300 ? -3.746 -48.938 -32.406 1 86.12 300 ALA B O 1
ATOM 5470 N N . GLY B 1 301 ? -2.41 -47.25 -31.672 1 85.94 301 GLY B N 1
ATOM 5471 C CA . GLY B 1 301 ? -2.402 -47.781 -30.312 1 85.94 301 GLY B CA 1
ATOM 5472 C C . GLY B 1 301 ? -3.645 -47.406 -29.516 1 85.94 301 GLY B C 1
ATOM 5473 O O . GLY B 1 301 ? -4.496 -46.656 -30 1 85.94 301 GLY B O 1
ATOM 5474 N N . MET B 1 302 ? -3.801 -47.969 -28.391 1 86.56 302 MET B N 1
ATOM 5475 C CA . MET B 1 302 ? -4.926 -47.656 -27.516 1 86.56 302 MET B CA 1
ATOM 5476 C C . MET B 1 302 ? -4.887 -46.188 -27.094 1 86.56 302 MET B C 1
ATOM 5478 O O . MET B 1 302 ? -3.895 -45.75 -26.531 1 86.56 302 MET B O 1
ATOM 5482 N N . ALA B 1 303 ? -5.957 -45.531 -27.281 1 89.62 303 ALA B N 1
ATOM 5483 C CA . ALA B 1 303 ? -6.051 -44.094 -27.047 1 89.62 303 ALA B CA 1
ATOM 5484 C C . ALA B 1 303 ? -5.738 -43.781 -25.594 1 89.62 303 ALA B C 1
ATOM 5486 O O . ALA B 1 303 ? -5.047 -42.781 -25.312 1 89.62 303 ALA B O 1
ATOM 5487 N N . SER B 1 304 ? -6.266 -44.5 -24.734 1 89 304 SER B N 1
ATOM 5488 C CA . SER B 1 304 ? -6.074 -44.25 -23.312 1 89 304 SER B CA 1
ATOM 5489 C C . SER B 1 304 ? -4.609 -44.406 -22.922 1 89 304 SER B C 1
ATOM 5491 O O . SER B 1 304 ? -4.098 -43.625 -22.125 1 89 304 SER B O 1
ATOM 5493 N N . ARG B 1 305 ? -3.881 -45.344 -23.484 1 90.5 305 ARG B N 1
ATOM 5494 C CA . ARG B 1 305 ? -2.475 -45.562 -23.172 1 90.5 305 ARG B CA 1
ATOM 5495 C C . ARG B 1 305 ? -1.588 -44.5 -23.781 1 90.5 305 ARG B C 1
ATOM 5497 O O . ARG B 1 305 ? -0.587 -44.094 -23.172 1 90.5 305 ARG B O 1
ATOM 5504 N N . VAL B 1 306 ? -1.969 -44.094 -24.969 1 93.5 306 VAL B N 1
ATOM 5505 C CA . VAL B 1 306 ? -1.24 -43 -25.609 1 93.5 306 VAL B CA 1
ATOM 5506 C C . VAL B 1 306 ? -1.365 -41.719 -24.766 1 93.5 306 VAL B C 1
ATOM 5508 O O . VAL B 1 306 ? -0.377 -41.031 -24.531 1 93.5 306 VAL B O 1
ATOM 5511 N N . LYS B 1 307 ? -2.584 -41.469 -24.344 1 93.62 307 LYS B N 1
ATOM 5512 C CA . LYS B 1 307 ? -2.836 -40.312 -23.5 1 93.62 307 LYS B CA 1
ATOM 5513 C C . LYS B 1 307 ? -2.053 -40.375 -22.203 1 93.62 307 LYS B C 1
ATOM 5515 O O . LYS B 1 307 ? -1.472 -39.406 -21.75 1 93.62 307 LYS B O 1
ATOM 5520 N N . LYS B 1 308 ? -2.088 -41.5 -21.594 1 92.69 308 LYS B N 1
ATOM 5521 C CA . LYS B 1 308 ? -1.342 -41.688 -20.344 1 92.69 308 LYS B CA 1
ATOM 5522 C C . LYS B 1 308 ? 0.15 -41.469 -20.562 1 92.69 308 LYS B C 1
ATOM 5524 O O . LYS B 1 308 ? 0.798 -40.812 -19.734 1 92.69 308 LYS B O 1
ATOM 5529 N N . LEU B 1 309 ? 0.719 -42 -21.625 1 94 309 LEU B N 1
ATOM 5530 C CA . LEU B 1 309 ? 2.137 -41.812 -21.922 1 94 309 LEU B CA 1
ATOM 5531 C C . LEU B 1 309 ? 2.459 -40.344 -22.156 1 94 309 LEU B C 1
ATOM 5533 O O . LEU B 1 309 ? 3.473 -39.844 -21.672 1 94 309 LEU B O 1
ATOM 5537 N N . LYS B 1 310 ? 1.594 -39.688 -22.906 1 95.19 310 LYS B N 1
ATOM 5538 C CA . LYS B 1 310 ? 1.758 -38.25 -23.141 1 95.19 310 LYS B CA 1
ATOM 5539 C C . LYS B 1 310 ? 1.814 -37.5 -21.828 1 95.19 310 LYS B C 1
ATOM 5541 O O . LYS B 1 310 ? 2.717 -36.688 -21.625 1 95.19 310 LYS B O 1
ATOM 5546 N N . THR B 1 311 ? 0.875 -37.75 -21 1 94.12 311 THR B N 1
ATOM 5547 C CA . THR B 1 311 ? 0.792 -37.031 -19.719 1 94.12 311 THR B CA 1
ATOM 5548 C C . THR B 1 311 ? 1.978 -37.375 -18.828 1 94.12 311 THR B C 1
ATOM 5550 O O . THR B 1 311 ? 2.439 -36.531 -18.047 1 94.12 311 THR B O 1
ATOM 5553 N N . SER B 1 312 ? 2.438 -38.594 -18.969 1 93.5 312 SER B N 1
ATOM 5554 C CA . SER B 1 312 ? 3.615 -39 -18.203 1 93.5 312 SER B CA 1
ATOM 5555 C C . SER B 1 312 ? 4.84 -38.188 -18.594 1 93.5 312 SER B C 1
ATOM 5557 O O . SER B 1 312 ? 5.641 -37.781 -17.75 1 93.5 312 SER B O 1
ATOM 5559 N N . PHE B 1 313 ? 5.008 -37.938 -19.844 1 94.06 313 PHE B N 1
ATOM 5560 C CA . PHE B 1 313 ? 6.098 -37.094 -20.328 1 94.06 313 PHE B CA 1
ATOM 5561 C C . PHE B 1 313 ? 5.934 -35.656 -19.828 1 94.06 313 PHE B C 1
ATOM 5563 O O . PHE B 1 313 ? 6.898 -35.031 -19.375 1 94.06 313 PHE B O 1
ATOM 5570 N N . ASP B 1 314 ? 4.73 -35.219 -19.906 1 92.94 314 ASP B N 1
ATOM 5571 C CA . ASP B 1 314 ? 4.445 -33.844 -19.5 1 92.94 314 ASP B CA 1
ATOM 5572 C C . ASP B 1 314 ? 4.711 -33.656 -18 1 92.94 314 ASP B C 1
ATOM 5574 O O . ASP B 1 314 ? 5.152 -32.594 -17.578 1 92.94 314 ASP B O 1
ATOM 5578 N N . ALA B 1 315 ? 4.426 -34.656 -17.234 1 90.44 315 ALA B N 1
ATOM 5579 C CA . ALA B 1 315 ? 4.605 -34.594 -15.781 1 90.44 315 ALA B CA 1
ATOM 5580 C C . ALA B 1 315 ? 6.055 -34.875 -15.398 1 90.44 315 ALA B C 1
ATOM 5582 O O . ALA B 1 315 ? 6.469 -34.594 -14.266 1 90.44 315 ALA B O 1
ATOM 5583 N N . GLY B 1 316 ? 6.797 -35.469 -16.312 1 87.12 316 GLY B N 1
ATOM 5584 C CA . GLY B 1 316 ? 8.188 -35.812 -16.047 1 87.12 316 GLY B CA 1
ATOM 5585 C C . GLY B 1 316 ? 8.367 -37.125 -15.312 1 87.12 316 GLY B C 1
ATOM 5586 O O . GLY B 1 316 ? 9.391 -37.344 -14.664 1 87.12 316 GLY B O 1
ATOM 5587 N N . VAL B 1 317 ? 7.348 -37.875 -15.234 1 86.38 317 VAL B N 1
ATOM 5588 C CA . VAL B 1 317 ? 7.406 -39.219 -14.609 1 86.38 317 VAL B CA 1
ATOM 5589 C C . VAL B 1 317 ? 7.184 -40.281 -15.664 1 86.38 317 VAL B C 1
ATOM 5591 O O . VAL B 1 317 ? 6.07 -40.812 -15.812 1 86.38 317 VAL B O 1
ATOM 5594 N N . VAL B 1 318 ? 8.203 -40.656 -16.328 1 86.06 318 VAL B N 1
ATOM 5595 C CA . VAL B 1 318 ? 8.047 -41.562 -17.453 1 86.06 318 VAL B CA 1
ATOM 5596 C C . VAL B 1 318 ? 8.633 -42.938 -17.094 1 86.06 318 VAL B C 1
ATOM 5598 O O . VAL B 1 318 ? 9.758 -43 -16.594 1 86.06 318 VAL B O 1
ATOM 5601 N N . ASP B 1 319 ? 7.82 -43.844 -17.172 1 85.5 319 ASP B N 1
ATOM 5602 C CA . ASP B 1 319 ? 8.258 -45.25 -17.062 1 85.5 319 ASP B CA 1
ATOM 5603 C C . ASP B 1 319 ? 7.965 -46 -18.359 1 85.5 319 ASP B C 1
ATOM 5605 O O . ASP B 1 319 ? 6.855 -46.5 -18.547 1 85.5 319 ASP B O 1
ATOM 5609 N N . MET B 1 320 ? 8.961 -46.219 -19.141 1 89.69 320 MET B N 1
ATOM 5610 C CA . MET B 1 320 ? 8.773 -46.781 -20.453 1 89.69 320 MET B CA 1
ATOM 5611 C C . MET B 1 320 ? 8.672 -48.312 -20.359 1 89.69 320 MET B C 1
ATOM 5613 O O . MET B 1 320 ? 8.219 -48.969 -21.312 1 89.69 320 MET B O 1
ATOM 5617 N N . ASP B 1 321 ? 9.016 -48.875 -19.203 1 85.75 321 ASP B N 1
ATOM 5618 C CA . ASP B 1 321 ? 8.945 -50.344 -19.031 1 85.75 321 ASP B CA 1
ATOM 5619 C C . ASP B 1 321 ? 7.504 -50.844 -19.141 1 85.75 321 ASP B C 1
ATOM 5621 O O . ASP B 1 321 ? 7.262 -51.938 -19.609 1 85.75 321 ASP B O 1
ATOM 5625 N N . GLU B 1 322 ? 6.676 -50.031 -18.766 1 83.81 322 GLU B N 1
ATOM 5626 C CA . GLU B 1 322 ? 5.262 -50.375 -18.828 1 83.81 322 GLU B CA 1
ATOM 5627 C C . GLU B 1 322 ? 4.789 -50.5 -20.281 1 83.81 322 GLU B C 1
ATOM 5629 O O . GLU B 1 322 ? 3.783 -51.156 -20.547 1 83.81 322 GLU B O 1
ATOM 5634 N N . TYR B 1 323 ? 5.527 -49.906 -21.203 1 88.62 323 TYR B N 1
ATOM 5635 C CA . TYR B 1 323 ? 5.098 -49.875 -22.594 1 88.62 323 TYR B CA 1
ATOM 5636 C C . TYR B 1 323 ? 5.969 -50.75 -23.469 1 88.62 323 TYR B C 1
ATOM 5638 O O . TYR B 1 323 ? 5.898 -50.688 -24.703 1 88.62 323 TYR B O 1
ATOM 5646 N N . ALA B 1 324 ? 6.68 -51.594 -22.844 1 84.44 324 ALA B N 1
ATOM 5647 C CA . ALA B 1 324 ? 7.621 -52.438 -23.562 1 84.44 324 ALA B CA 1
ATOM 5648 C C . ALA B 1 324 ? 6.898 -53.312 -24.578 1 84.44 324 ALA B C 1
ATOM 5650 O O . ALA B 1 324 ? 7.422 -53.562 -25.672 1 84.44 324 ALA B O 1
ATOM 5651 N N . LEU B 1 325 ? 5.691 -53.656 -24.25 1 83.12 325 LEU B N 1
ATOM 5652 C CA . LEU B 1 325 ? 4.965 -54.562 -25.125 1 83.12 325 LEU B CA 1
ATOM 5653 C C . LEU B 1 325 ? 3.908 -53.844 -25.938 1 83.12 325 LEU B C 1
ATOM 5655 O O . LEU B 1 325 ? 3.162 -54.438 -26.703 1 83.12 325 LEU B O 1
ATOM 5659 N N . ASP B 1 326 ? 3.895 -52.656 -25.766 1 89 326 ASP B N 1
ATOM 5660 C CA . ASP B 1 326 ? 2.885 -51.844 -26.438 1 89 326 ASP B CA 1
ATOM 5661 C C . ASP B 1 326 ? 3.535 -50.781 -27.344 1 89 326 ASP B C 1
ATOM 5663 O O . ASP B 1 326 ? 3.352 -49.594 -27.156 1 89 326 ASP B O 1
ATOM 5667 N N . ILE B 1 327 ? 4.113 -51.281 -28.359 1 91.88 327 ILE B N 1
ATOM 5668 C CA . ILE B 1 327 ? 4.91 -50.406 -29.219 1 91.88 327 ILE B CA 1
ATOM 5669 C C . ILE B 1 327 ? 3.988 -49.5 -30.031 1 91.88 327 ILE B C 1
ATOM 5671 O O . ILE B 1 327 ? 4.391 -48.406 -30.438 1 91.88 327 ILE B O 1
ATOM 5675 N N . HIS B 1 328 ? 2.766 -49.906 -30.281 1 92.81 328 HIS B N 1
ATOM 5676 C CA . HIS B 1 328 ? 1.835 -49.094 -31.047 1 92.81 328 HIS B CA 1
ATOM 5677 C C . HIS B 1 328 ? 1.441 -47.844 -30.297 1 92.81 328 HIS B C 1
ATOM 5679 O O . HIS B 1 328 ? 1.32 -46.75 -30.891 1 92.81 328 HIS B O 1
ATOM 5685 N N . SER B 1 329 ? 1.235 -47.969 -29.031 1 93.56 329 SER B N 1
ATOM 5686 C CA . SER B 1 329 ? 0.931 -46.812 -28.219 1 93.56 329 SER B CA 1
ATOM 5687 C C . SER B 1 329 ? 2.121 -45.844 -28.156 1 93.56 329 SER B C 1
ATOM 5689 O O . SER B 1 329 ? 1.947 -44.625 -28.156 1 93.56 329 SER B O 1
ATOM 5691 N N . VAL B 1 330 ? 3.299 -46.406 -28.062 1 95.56 330 VAL B N 1
ATOM 5692 C CA . VAL B 1 330 ? 4.516 -45.594 -28.047 1 95.56 330 VAL B CA 1
ATOM 5693 C C . VAL B 1 330 ? 4.664 -44.812 -29.359 1 95.56 330 VAL B C 1
ATOM 5695 O O . VAL B 1 330 ? 4.98 -43.625 -29.359 1 95.56 330 VAL B O 1
ATOM 5698 N N . ALA B 1 331 ? 4.414 -45.531 -30.438 1 95.06 331 ALA B N 1
ATOM 5699 C CA . ALA B 1 331 ? 4.469 -44.906 -31.75 1 95.06 331 ALA B CA 1
ATOM 5700 C C . ALA B 1 331 ? 3.428 -43.781 -31.859 1 95.06 331 ALA B C 1
ATOM 5702 O O . ALA B 1 331 ? 3.691 -42.75 -32.469 1 95.06 331 ALA B O 1
ATOM 5703 N N . GLY B 1 332 ? 2.268 -44.094 -31.359 1 94.5 332 GLY B N 1
ATOM 5704 C CA . GLY B 1 332 ? 1.227 -43.062 -31.344 1 94.5 332 GLY B CA 1
ATOM 5705 C C . GLY B 1 332 ? 1.616 -41.844 -30.562 1 94.5 332 GLY B C 1
ATOM 5706 O O . GLY B 1 332 ? 1.344 -40.719 -31 1 94.5 332 GLY B O 1
ATOM 5707 N N . ALA B 1 333 ? 2.201 -42 -29.391 1 95.69 333 ALA B N 1
ATOM 5708 C CA . ALA B 1 333 ? 2.648 -40.875 -28.562 1 95.69 333 ALA B CA 1
ATOM 5709 C C . ALA B 1 333 ? 3.715 -40.062 -29.281 1 95.69 333 ALA B C 1
ATOM 5711 O O . ALA B 1 333 ? 3.713 -38.844 -29.203 1 95.69 333 ALA B O 1
ATOM 5712 N N . LEU B 1 334 ? 4.637 -40.75 -29.953 1 95.62 334 LEU B N 1
ATOM 5713 C CA . LEU B 1 334 ? 5.68 -40.062 -30.734 1 95.62 334 LEU B CA 1
ATOM 5714 C C . LEU B 1 334 ? 5.074 -39.25 -31.859 1 95.62 334 LEU B C 1
ATOM 5716 O O . LEU B 1 334 ? 5.445 -38.094 -32.031 1 95.62 334 LEU B O 1
ATOM 5720 N N . LYS B 1 335 ? 4.156 -39.875 -32.562 1 95.56 335 LYS B N 1
ATOM 5721 C CA . LYS B 1 335 ? 3.469 -39.156 -33.625 1 95.56 335 LYS B CA 1
ATOM 5722 C C . LYS B 1 335 ? 2.764 -37.906 -33.094 1 95.56 335 LYS B C 1
ATOM 5724 O O . LYS B 1 335 ? 2.826 -36.844 -33.719 1 95.56 335 LYS B O 1
ATOM 5729 N N . GLN B 1 336 ? 2.125 -38.094 -32.062 1 95.38 336 GLN B N 1
ATOM 5730 C CA . GLN B 1 336 ? 1.395 -37 -31.453 1 95.38 336 GLN B CA 1
ATOM 5731 C C . GLN B 1 336 ? 2.34 -35.875 -31.047 1 95.38 336 GLN B C 1
ATOM 5733 O O . GLN B 1 336 ? 2.016 -34.688 -31.203 1 95.38 336 GLN B O 1
ATOM 5738 N N . TYR B 1 337 ? 3.49 -36.156 -30.453 1 96.56 337 TYR B N 1
ATOM 5739 C CA . TYR B 1 337 ? 4.488 -35.156 -30.062 1 96.56 337 TYR B CA 1
ATOM 5740 C C . TYR B 1 337 ? 4.934 -34.344 -31.266 1 96.56 337 TYR B C 1
ATOM 5742 O O . TYR B 1 337 ? 4.961 -33.125 -31.203 1 96.56 337 TYR B O 1
ATOM 5750 N N . LEU B 1 338 ? 5.191 -35.031 -32.281 1 95.19 338 LEU B N 1
ATOM 5751 C CA . LEU B 1 338 ? 5.66 -34.375 -33.5 1 95.19 338 LEU B CA 1
ATOM 5752 C C . LEU B 1 338 ? 4.562 -33.5 -34.094 1 95.19 338 LEU B C 1
ATOM 5754 O O . LEU B 1 338 ? 4.84 -32.406 -34.625 1 95.19 338 LEU B O 1
ATOM 5758 N N . ARG B 1 339 ? 3.342 -33.875 -33.969 1 94.69 339 ARG B N 1
ATOM 5759 C CA . ARG B 1 339 ? 2.201 -33.156 -34.5 1 94.69 339 ARG B CA 1
ATOM 5760 C C . ARG B 1 339 ? 1.943 -31.875 -33.688 1 94.69 339 ARG B C 1
ATOM 5762 O O . ARG B 1 339 ? 1.486 -30.875 -34.25 1 94.69 339 ARG B O 1
ATOM 5769 N N . GLU B 1 340 ? 2.232 -31.984 -32.469 1 94.88 340 GLU B N 1
ATOM 5770 C CA . GLU B 1 340 ? 1.883 -30.875 -31.562 1 94.88 340 GLU B CA 1
ATOM 5771 C C . GLU B 1 340 ? 3.004 -29.844 -31.484 1 94.88 340 GLU B C 1
ATOM 5773 O O . GLU B 1 340 ? 2.852 -28.812 -30.844 1 94.88 340 GLU B O 1
ATOM 5778 N N . LEU B 1 341 ? 4.117 -30.141 -32.125 1 94.25 341 LEU B N 1
ATOM 5779 C CA . LEU B 1 341 ? 5.168 -29.141 -32.188 1 94.25 341 LEU B CA 1
ATOM 5780 C C . LEU B 1 341 ? 4.68 -27.891 -32.906 1 94.25 341 LEU B C 1
ATOM 5782 O O . LEU B 1 341 ? 4.129 -27.969 -34 1 94.25 341 LEU B O 1
ATOM 5786 N N . PRO B 1 342 ? 4.844 -26.719 -32.25 1 93.69 342 PRO B N 1
ATOM 5787 C CA . PRO B 1 342 ? 4.438 -25.5 -32.938 1 93.69 342 PRO B CA 1
ATOM 5788 C C . PRO B 1 342 ? 5.125 -25.312 -34.281 1 93.69 342 PRO B C 1
ATOM 5790 O O . PRO B 1 342 ? 4.488 -24.922 -35.25 1 93.69 342 PRO B O 1
ATOM 5793 N N . GLU B 1 343 ? 6.426 -25.516 -34.281 1 92.31 343 GLU B N 1
ATOM 5794 C CA . GLU B 1 343 ? 7.203 -25.641 -35.531 1 92.31 343 GLU B CA 1
ATOM 5795 C C . GLU B 1 343 ? 7.582 -27.094 -35.812 1 92.31 343 GLU B C 1
ATOM 5797 O O . GLU B 1 343 ? 8.273 -27.719 -35 1 92.31 343 GLU B O 1
ATOM 5802 N N . PRO B 1 344 ? 7.023 -27.578 -36.938 1 91.81 344 PRO B N 1
ATOM 5803 C CA . PRO B 1 344 ? 7.32 -28.984 -37.25 1 91.81 344 PRO B CA 1
ATOM 5804 C C . PRO B 1 344 ? 8.82 -29.281 -37.281 1 91.81 344 PRO B C 1
ATOM 5806 O O . PRO B 1 344 ? 9.625 -28.359 -37.469 1 91.81 344 PRO B O 1
ATOM 5809 N N . LEU B 1 345 ? 9.094 -30.594 -37.062 1 92.12 345 LEU B N 1
ATOM 5810 C CA . LEU B 1 345 ? 10.484 -31.031 -37.031 1 92.12 345 LEU B CA 1
ATOM 5811 C C . LEU B 1 345 ? 11.211 -30.656 -38.312 1 92.12 345 LEU B C 1
ATOM 5813 O O . LEU B 1 345 ? 12.391 -30.297 -38.281 1 92.12 345 LEU B O 1
ATOM 5817 N N . LEU B 1 346 ? 10.5 -30.719 -39.406 1 89.31 346 LEU B N 1
ATOM 5818 C CA . LEU B 1 346 ? 11.094 -30.391 -40.688 1 89.31 346 LEU B CA 1
ATOM 5819 C C . LEU B 1 346 ? 10.883 -28.922 -41.031 1 89.31 346 LEU B C 1
ATOM 5821 O O . LEU B 1 346 ? 11.18 -28.5 -42.156 1 89.31 346 LEU B O 1
ATOM 5825 N N . THR B 1 347 ? 10.375 -28.109 -40.312 1 88.5 347 THR B N 1
ATOM 5826 C CA . THR B 1 347 ? 10.172 -26.656 -40.344 1 88.5 347 THR B CA 1
ATOM 5827 C C . THR B 1 347 ? 9.227 -26.281 -41.5 1 88.5 347 THR B C 1
ATOM 5829 O O . THR B 1 347 ? 9.133 -27.016 -42.5 1 88.5 347 THR B O 1
ATOM 5832 N N . TYR B 1 348 ? 8.555 -25.266 -41.406 1 89.44 348 TYR B N 1
ATOM 5833 C CA . TYR B 1 348 ? 7.68 -24.734 -42.438 1 89.44 348 TYR B CA 1
ATOM 5834 C C . TYR B 1 348 ? 8.484 -24.094 -43.562 1 89.44 348 TYR B C 1
ATOM 5836 O O . TYR B 1 348 ? 8.125 -24.188 -44.75 1 89.44 348 TYR B O 1
ATOM 5844 N N . TYR B 1 349 ? 9.547 -23.484 -43.125 1 89.94 349 TYR B N 1
ATOM 5845 C CA . TYR B 1 349 ? 10.367 -22.719 -44.062 1 89.94 349 TYR B CA 1
ATOM 5846 C C . TYR B 1 349 ? 10.961 -23.625 -45.125 1 89.94 349 TYR B C 1
ATOM 5848 O O . TYR B 1 349 ? 11.125 -23.219 -46.281 1 89.94 349 TYR B O 1
ATOM 5856 N N . LEU B 1 350 ? 11.258 -24.812 -44.781 1 90.5 350 LEU B N 1
ATOM 5857 C CA . LEU B 1 350 ? 11.914 -25.719 -45.719 1 90.5 350 LEU B CA 1
ATOM 5858 C C . LEU B 1 350 ? 10.906 -26.641 -46.375 1 90.5 350 LEU B C 1
ATOM 5860 O O . LEU B 1 350 ? 11.281 -27.578 -47.094 1 90.5 350 LEU B O 1
ATOM 5864 N N . TYR B 1 351 ? 9.68 -26.438 -46.156 1 90.06 351 TYR B N 1
ATOM 5865 C CA . TYR B 1 351 ? 8.633 -27.312 -46.656 1 90.06 351 TYR B CA 1
ATOM 5866 C C . TYR B 1 351 ? 8.727 -27.453 -48.188 1 90.06 351 TYR B C 1
ATOM 5868 O O . TYR B 1 351 ? 8.734 -28.562 -48.688 1 90.06 351 TYR B O 1
ATOM 5876 N N . GLN B 1 352 ? 8.844 -26.328 -48.844 1 91 352 GLN B N 1
ATOM 5877 C CA . GLN B 1 352 ? 8.891 -26.328 -50.281 1 91 352 GLN B CA 1
ATOM 5878 C C . GLN B 1 352 ? 10.148 -27.016 -50.812 1 91 352 GLN B C 1
ATOM 5880 O O . GLN B 1 352 ? 10.117 -27.703 -51.844 1 91 352 GLN B O 1
ATOM 5885 N N . ASP B 1 353 ? 11.156 -26.859 -50.094 1 91.69 353 ASP B N 1
ATOM 5886 C CA . ASP B 1 353 ? 12.398 -27.516 -50.5 1 91.69 353 ASP B CA 1
ATOM 5887 C C . ASP B 1 353 ? 12.266 -29.031 -50.438 1 91.69 353 ASP B C 1
ATOM 5889 O O . ASP B 1 353 ? 12.734 -29.75 -51.312 1 91.69 353 ASP B O 1
ATOM 5893 N N . PHE B 1 354 ? 11.625 -29.5 -49.406 1 90 354 PHE B N 1
ATOM 5894 C CA . PHE B 1 354 ? 11.414 -30.938 -49.219 1 90 354 PHE B CA 1
ATOM 5895 C C . PHE B 1 354 ? 10.5 -31.484 -50.312 1 90 354 PHE B C 1
ATOM 5897 O O . PHE B 1 354 ? 10.742 -32.562 -50.844 1 90 354 PHE B O 1
ATOM 5904 N N . ILE B 1 355 ? 9.531 -30.75 -50.688 1 90.88 355 ILE B N 1
ATOM 5905 C CA . ILE B 1 355 ? 8.602 -31.172 -51.719 1 90.88 355 ILE B CA 1
ATOM 5906 C C . ILE B 1 355 ? 9.32 -31.203 -53.062 1 90.88 355 ILE B C 1
ATOM 5908 O O . ILE B 1 355 ? 9.117 -32.125 -53.875 1 90.88 355 ILE B O 1
ATOM 5912 N N . ASN B 1 356 ? 10.125 -30.219 -53.312 1 91.69 356 ASN B N 1
ATOM 5913 C CA . ASN B 1 356 ? 10.891 -30.141 -54.531 1 91.69 356 ASN B CA 1
ATOM 5914 C C . ASN B 1 356 ? 11.828 -31.344 -54.688 1 91.69 356 ASN B C 1
ATOM 5916 O O . ASN B 1 356 ? 12 -31.859 -55.812 1 91.69 356 ASN B O 1
ATOM 5920 N N . VAL B 1 357 ? 12.383 -31.719 -53.625 1 90.88 357 VAL B N 1
ATOM 5921 C CA . VAL B 1 357 ? 13.297 -32.844 -53.656 1 90.88 357 VAL B CA 1
ATOM 5922 C C . VAL B 1 357 ? 12.547 -34.125 -54.031 1 90.88 357 VAL B C 1
ATOM 5924 O O . VAL B 1 357 ? 13.078 -34.969 -54.719 1 90.88 357 VAL B O 1
ATOM 5927 N N . LEU B 1 358 ? 11.281 -34.219 -53.531 1 86.75 358 LEU B N 1
ATOM 5928 C CA . LEU B 1 358 ? 10.477 -35.438 -53.781 1 86.75 358 LEU B CA 1
ATOM 5929 C C . LEU B 1 358 ? 10.086 -35.531 -55.25 1 86.75 358 LEU B C 1
ATOM 5931 O O . LEU B 1 358 ? 9.766 -36.625 -55.719 1 86.75 358 LEU B O 1
ATOM 5935 N N . SER B 1 359 ? 10.172 -34.406 -55.938 1 88.38 359 SER B N 1
ATOM 5936 C CA . SER B 1 359 ? 9.82 -34.375 -57.344 1 88.38 359 SER B CA 1
ATOM 5937 C C . SER B 1 359 ? 11.023 -34.719 -58.219 1 88.38 359 SER B C 1
ATOM 5939 O O . SER B 1 359 ? 10.875 -34.969 -59.438 1 88.38 359 SER B O 1
ATOM 5941 N N . LEU B 1 360 ? 12.148 -34.875 -57.688 1 89.81 360 LEU B N 1
ATOM 5942 C CA . LEU B 1 360 ? 13.359 -35.125 -58.438 1 89.81 360 LEU B CA 1
ATOM 5943 C C . LEU B 1 360 ? 13.469 -36.625 -58.781 1 89.81 360 LEU B C 1
ATOM 5945 O O . LEU B 1 360 ? 12.875 -37.469 -58.094 1 89.81 360 LEU B O 1
ATOM 5949 N N . PRO B 1 361 ? 14.148 -36.969 -59.844 1 89.94 361 PRO B N 1
ATOM 5950 C CA . PRO B 1 361 ? 14.391 -38.375 -60.156 1 89.94 361 PRO B CA 1
ATOM 5951 C C . PRO B 1 361 ? 15.141 -39.094 -59.062 1 89.94 361 PRO B C 1
ATOM 5953 O O . PRO B 1 361 ? 15.875 -38.469 -58.281 1 89.94 361 PRO B O 1
ATOM 5956 N N . GLN B 1 362 ? 15.008 -40.375 -58.875 1 86.38 362 GLN B N 1
ATOM 5957 C CA . GLN B 1 362 ? 15.508 -41.219 -57.812 1 86.38 362 GLN B CA 1
ATOM 5958 C C . GLN B 1 362 ? 17.016 -41.094 -57.656 1 86.38 362 GLN B C 1
ATOM 5960 O O . GLN B 1 362 ? 17.531 -41.094 -56.531 1 86.38 362 GLN B O 1
ATOM 5965 N N . ASN B 1 363 ? 17.672 -41 -58.812 1 86.5 363 ASN B N 1
ATOM 5966 C CA . ASN B 1 363 ? 19.125 -40.969 -58.812 1 86.5 363 ASN B CA 1
ATOM 5967 C C . ASN B 1 363 ? 19.656 -39.656 -58.188 1 86.5 363 ASN B C 1
ATOM 5969 O O . ASN B 1 363 ? 20.797 -39.594 -57.719 1 86.5 363 ASN B O 1
ATOM 5973 N N . GLN B 1 364 ? 18.859 -38.656 -58.125 1 89.62 364 GLN B N 1
ATOM 5974 C CA . GLN B 1 364 ? 19.281 -37.344 -57.625 1 89.62 364 GLN B CA 1
ATOM 5975 C C . GLN B 1 364 ? 18.625 -37.031 -56.281 1 89.62 364 GLN B C 1
ATOM 5977 O O . GLN B 1 364 ? 19.078 -36.125 -55.594 1 89.62 364 GLN B O 1
ATOM 5982 N N . ARG B 1 365 ? 17.703 -37.719 -55.844 1 90.44 365 ARG B N 1
ATOM 5983 C CA . ARG B 1 365 ? 16.859 -37.438 -54.688 1 90.44 365 ARG B CA 1
ATOM 5984 C C . ARG B 1 365 ? 17.656 -37.531 -53.375 1 90.44 365 ARG B C 1
ATOM 5986 O O . ARG B 1 365 ? 17.5 -36.688 -52.5 1 90.44 365 ARG B O 1
ATOM 5993 N N . LEU B 1 366 ? 18.5 -38.5 -53.312 1 88.56 366 LEU B N 1
ATOM 5994 C CA . LEU B 1 366 ? 19.234 -38.719 -52.094 1 88.56 366 LEU B CA 1
ATOM 5995 C C . LEU B 1 366 ? 20.172 -37.562 -51.781 1 88.56 366 LEU B C 1
ATOM 5997 O O . LEU B 1 366 ? 20.281 -37.125 -50.625 1 88.56 366 LEU B O 1
ATOM 6001 N N . GLN B 1 367 ? 20.906 -37.156 -52.75 1 89.94 367 GLN B N 1
ATOM 6002 C CA . GLN B 1 367 ? 21.828 -36.06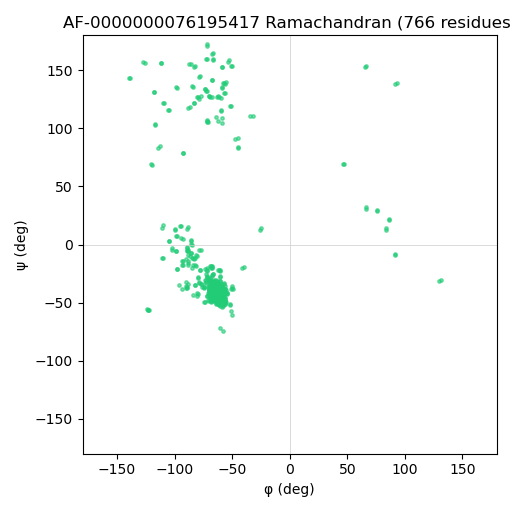2 -52.594 1 89.94 367 GLN B CA 1
ATOM 6003 C C . GLN B 1 367 ? 21.094 -34.75 -52.281 1 89.94 367 GLN B C 1
ATOM 6005 O O . GLN B 1 367 ? 21.547 -33.969 -51.438 1 89.94 367 GLN B O 1
ATOM 6010 N N . ALA B 1 368 ? 20.016 -34.531 -52.938 1 91.44 368 ALA B N 1
ATOM 6011 C CA . ALA B 1 368 ? 19.219 -33.344 -52.719 1 91.44 368 ALA B CA 1
ATOM 6012 C C . ALA B 1 368 ? 18.625 -33.344 -51.312 1 91.44 368 ALA B C 1
ATOM 6014 O O . ALA B 1 368 ? 18.562 -32.312 -50.656 1 91.44 368 ALA B O 1
ATOM 6015 N N . LEU B 1 369 ? 18.219 -34.469 -50.938 1 90.5 369 LEU B N 1
ATOM 6016 C CA . LEU B 1 369 ? 17.672 -34.594 -49.594 1 90.5 369 LEU B CA 1
ATOM 6017 C C . LEU B 1 369 ? 18.734 -34.312 -48.531 1 90.5 369 LEU B C 1
ATOM 6019 O O . LEU B 1 369 ? 18.453 -33.688 -47.5 1 90.5 369 LEU B O 1
ATOM 6023 N N . TRP B 1 370 ? 19.891 -34.781 -48.781 1 90.44 370 TRP B N 1
ATOM 6024 C CA . TRP B 1 370 ? 21 -34.562 -47.875 1 90.44 370 TRP B CA 1
ATOM 6025 C C . TRP B 1 370 ? 21.25 -33.062 -47.688 1 90.44 370 TRP B C 1
ATOM 6027 O O . TRP B 1 370 ? 21.469 -32.594 -46.562 1 90.44 370 TRP B O 1
ATOM 6037 N N . LYS B 1 371 ? 21.203 -32.344 -48.719 1 91 371 LYS B N 1
ATOM 6038 C CA . LYS B 1 371 ? 21.422 -30.906 -48.688 1 91 371 LYS B CA 1
ATOM 6039 C C . LYS B 1 371 ? 20.328 -30.203 -47.875 1 91 371 LYS B C 1
ATOM 6041 O O . LYS B 1 371 ? 20.625 -29.359 -47.031 1 91 371 LYS B O 1
ATOM 6046 N N . VAL B 1 372 ? 19.094 -30.547 -48.125 1 91.88 372 VAL B N 1
ATOM 6047 C CA . VAL B 1 372 ? 17.969 -29.891 -47.469 1 91.88 372 VAL B CA 1
ATOM 6048 C C . VAL B 1 372 ? 18 -30.188 -45.969 1 91.88 372 VAL B C 1
ATOM 6050 O O . VAL B 1 372 ? 17.719 -29.328 -45.156 1 91.88 372 VAL B O 1
ATOM 6053 N N . VAL B 1 373 ? 18.297 -31.406 -45.562 1 91.69 373 VAL B N 1
ATOM 6054 C CA . VAL B 1 373 ? 18.344 -31.844 -44.156 1 91.69 373 VAL B CA 1
ATOM 6055 C C . VAL B 1 373 ? 19.438 -31.094 -43.406 1 91.69 373 VAL B C 1
ATOM 6057 O O . VAL B 1 373 ? 19.266 -30.766 -42.25 1 91.69 373 VAL B O 1
ATOM 6060 N N . HIS B 1 374 ? 20.484 -30.797 -44.125 1 91.81 374 HIS B N 1
ATOM 6061 C CA . HIS B 1 374 ? 21.594 -30.094 -43.469 1 91.81 374 HIS B CA 1
ATOM 6062 C C . HIS B 1 374 ? 21.312 -28.594 -43.375 1 91.81 374 HIS B C 1
ATOM 6064 O O . HIS B 1 374 ? 22.031 -27.875 -42.688 1 91.81 374 HIS B O 1
ATOM 6070 N N . ASP B 1 375 ? 20.281 -28.172 -44.031 1 92 375 ASP B N 1
ATOM 6071 C CA . ASP B 1 375 ? 19.859 -26.781 -43.938 1 92 375 ASP B CA 1
ATOM 6072 C C . ASP B 1 375 ? 18.938 -26.578 -42.719 1 92 375 ASP B C 1
ATOM 6074 O O . ASP B 1 375 ? 18.609 -25.453 -42.344 1 92 375 ASP B O 1
ATOM 6078 N N . LEU B 1 376 ? 18.562 -27.688 -42.062 1 92.69 376 LEU B N 1
ATOM 6079 C CA . LEU B 1 376 ? 17.719 -27.594 -40.875 1 92.69 376 LEU B CA 1
ATOM 6080 C C . LEU B 1 376 ? 18.484 -26.938 -39.75 1 92.69 376 LEU B C 1
ATOM 6082 O O . LEU B 1 376 ? 19.703 -27.078 -39.625 1 92.69 376 LEU B O 1
ATOM 6086 N N . PRO B 1 377 ? 17.719 -26.078 -38.969 1 92.75 377 PRO B N 1
ATOM 6087 C CA . PRO B 1 377 ? 18.359 -25.609 -37.719 1 92.75 377 PRO B CA 1
ATOM 6088 C C . PRO B 1 377 ? 18.938 -26.734 -36.906 1 92.75 377 PRO B C 1
ATOM 6090 O O . PRO B 1 377 ? 18.422 -27.859 -36.938 1 92.75 377 PRO B O 1
ATOM 6093 N N . GLU B 1 378 ? 19.938 -26.516 -36.094 1 92.5 378 GLU B N 1
ATOM 6094 C CA . GLU B 1 378 ? 20.703 -27.531 -35.375 1 92.5 378 GLU B CA 1
ATOM 6095 C C . GLU B 1 378 ? 19.781 -28.391 -34.5 1 92.5 378 GLU B C 1
ATOM 6097 O O . GLU B 1 378 ? 19.859 -29.625 -34.531 1 92.5 378 GLU B O 1
ATOM 6102 N N . PRO B 1 379 ? 18.922 -27.812 -33.719 1 93.62 379 PRO B N 1
ATOM 6103 C CA . PRO B 1 379 ? 18.031 -28.641 -32.875 1 93.62 379 PRO B CA 1
ATOM 6104 C C . PRO B 1 379 ? 17.141 -29.562 -33.719 1 93.62 379 PRO B C 1
ATOM 6106 O O . PRO B 1 379 ? 16.922 -30.703 -33.344 1 93.62 379 PRO B O 1
ATOM 6109 N N . ASN B 1 380 ? 16.656 -29.062 -34.812 1 94 380 ASN B N 1
ATOM 6110 C CA . ASN B 1 380 ? 15.797 -29.859 -35.719 1 94 380 ASN B CA 1
ATOM 6111 C C . ASN B 1 380 ? 16.578 -30.984 -36.375 1 94 380 ASN B C 1
ATOM 6113 O O . ASN B 1 380 ? 16.094 -32.094 -36.5 1 94 380 ASN B O 1
ATOM 6117 N N . TYR B 1 381 ? 17.734 -30.625 -36.781 1 93.69 381 TYR B N 1
ATOM 6118 C CA . TYR B 1 381 ? 18.594 -31.609 -37.406 1 93.69 381 TYR B CA 1
ATOM 6119 C C . TYR B 1 381 ? 18.922 -32.75 -36.469 1 93.69 381 TYR B C 1
ATOM 6121 O O . TYR B 1 381 ? 18.781 -33.938 -36.844 1 93.69 381 TYR B O 1
ATOM 6129 N N . ASN B 1 382 ? 19.312 -32.469 -35.25 1 93.69 382 ASN B N 1
ATOM 6130 C CA . ASN B 1 382 ? 19.703 -33.438 -34.25 1 93.69 382 ASN B CA 1
ATOM 6131 C C . ASN B 1 382 ? 18.531 -34.375 -33.906 1 93.69 382 ASN B C 1
ATOM 6133 O O . ASN B 1 382 ? 18.734 -35.562 -33.625 1 93.69 382 ASN B O 1
ATOM 6137 N N . ASN B 1 383 ? 17.359 -33.906 -33.844 1 94.25 383 ASN B N 1
ATOM 6138 C CA . ASN B 1 383 ? 16.188 -34.688 -33.438 1 94.25 383 ASN B CA 1
ATOM 6139 C C . ASN B 1 383 ? 15.602 -35.469 -34.625 1 94.25 383 ASN B C 1
ATOM 6141 O O . ASN B 1 383 ? 14.93 -36.469 -34.438 1 94.25 383 ASN B O 1
ATOM 6145 N N . PHE B 1 384 ? 15.93 -35.031 -35.906 1 91.81 384 PHE B N 1
ATOM 6146 C CA . PHE B 1 384 ? 15.516 -35.719 -37.094 1 91.81 384 PHE B CA 1
ATOM 6147 C C . PHE B 1 384 ? 16.438 -36.906 -37.375 1 91.81 384 PHE B C 1
ATOM 6149 O O . PHE B 1 384 ? 15.961 -38 -37.719 1 91.81 384 PHE B O 1
ATOM 6156 N N . ARG B 1 385 ? 17.688 -36.594 -37.219 1 85.88 385 ARG B N 1
ATOM 6157 C CA . ARG B 1 385 ? 18.688 -37.625 -37.562 1 85.88 385 ARG B CA 1
ATOM 6158 C C . ARG B 1 385 ? 18.562 -38.844 -36.656 1 85.88 385 ARG B C 1
ATOM 6160 O O . ARG B 1 385 ? 18.797 -39.969 -37.094 1 85.88 385 ARG B O 1
#

Radius of gyration: 47.75 Å; Cα contacts (8 Å, |Δi|>4): 825; chains: 2; bounding box: 67×158×115 Å

InterPro domains:
  IPR000198 Rho GTPase-activating protein domain [PF00620] (277-385)
  IPR000198 Rho GTPase-activating protein domain [PS50238] (261-385)
  IPR000198 Rho GTPase-activating protein domain [SM00324] (272-385)
  IPR004148 BAR domain [PF03114] (7-247)
  IPR004148 BAR domain [PS51021] (20-255)
  IPR004148 BAR domain [SM00721] (6-248)
  IPR008936 Rho GTPase activation protein [G3DSA:1.10.555.10] (248-385)
  IPR008936 Rho GTPase activation protein [SSF48350] (255-384)
  IPR027267 AH/BAR domain superfamily [G3DSA:1.20.1270.60] (3-247)
  IPR027267 AH/BAR domain superfamily [SSF103657] (13-247)
  IPR047165 Rho GTPase-activating protein 17/44/SH3BP1-like [PTHR14130] (8-385)